Protein AF-0000000087156347 (afdb_homodimer)

Foldseek 3Di:
DVVLCVLLCVLCVVLPWAFFDDDPNDTDIFDDPDRDDPLCGLVSVVSSLVVNQVCVVVCQVCVCVVVVNNHPDPPDAAAWFEEDDDWDFQFDDDPVDTDTHTDDPRSVRRVVNSVCCVQQVARYKYWPVSCVSCPQQFDKAWQFFADDVPDPGTTIMIGGDGGHPPDDPLRVLLRVLQNQLLVCVQVVVLVSNLVSLVSSCVSPVPRRSSVNSNVVSVVCVVPPDDPPDRRYDYPPPD/DVVLCVLLCVLCVVLPWAFQDDDPNDTDIFDDPDRDDPLCGLVSVVSSLVVNQVCVVVCQVCVCVVVVNNHPPPPDAAAWFEEDDDWDFQFDDDPVDTDTHTDDPRSVRRVVNSVCCVQQVARYKYWPVSCVSCPQQFDKAWQFFADDVVDPGTTIMIGGDGGHPPDDPLRVLLRVLQNQLLVCVQVVVLVSNLVSLVSSCVSPVVRRSSVNSNVVSVVCVVPPDDPPDRRYDYPPPD

InterPro domains:
  IPR001054 Adenylyl cyclase class-3/4/guanylyl cyclase [PF00211] (21-150)
  IPR001054 Adenylyl cyclase class-3/4/guanylyl cyclase [PS50125] (1-114)
  IPR001054 Adenylyl cyclase class-3/4/guanylyl cyclase [SM00044] (1-150)
  IPR001054 Adenylyl cyclase class-3/4/guanylyl cyclase [cd07302] (1-160)
  IPR011990 Tetratricopeptide-like helical domain superfamily [SSF48452] (171-217)
  IPR019734 Tetratricopeptide repeat [PS50005] (174-207)
  IPR029787 Nucleotide cyclase [G3DSA:3.30.70.1230] (1-172)
  IPR029787 Nucleotide cyclase [SSF55073] (1-161)
  IPR050697 Adenylyl/Guanylyl Cyclase Class-3/4 [PTHR43081] (2-199)

Structure (mmCIF, N/CA/C/O backbone):
data_AF-0000000087156347-model_v1
#
loop_
_entity.id
_entity.type
_entity.pdbx_description
1 polymer 'Adenylate cyclase 1'
#
loop_
_atom_site.group_PDB
_atom_site.id
_atom_site.type_symbol
_atom_site.label_atom_id
_atom_site.label_alt_id
_atom_site.label_comp_id
_atom_site.label_asym_id
_atom_site.label_entity_id
_atom_site.label_seq_id
_atom_site.pdbx_PDB_ins_code
_atom_site.Cartn_x
_atom_site.Cartn_y
_atom_site.Cartn_z
_atom_site.occupancy
_atom_site.B_iso_or_equiv
_atom_site.auth_seq_id
_atom_site.auth_comp_id
_atom_site.auth_asym_id
_atom_site.auth_atom_id
_atom_site.pdbx_PDB_model_num
ATOM 1 N N . MET A 1 1 ? 17.516 -0.322 10.375 1 77.44 1 MET A N 1
ATOM 2 C CA . MET A 1 1 ? 16.062 -0.358 10.469 1 77.44 1 MET A CA 1
ATOM 3 C C . MET A 1 1 ? 15.602 -0.102 11.898 1 77.44 1 MET A C 1
ATOM 5 O O . MET A 1 1 ? 14.727 0.734 12.141 1 77.44 1 MET A O 1
ATOM 9 N N . ASN A 1 2 ? 16.266 -0.66 12.852 1 78.44 2 ASN A N 1
ATOM 10 C CA . ASN A 1 2 ? 15.852 -0.476 14.242 1 78.44 2 ASN A CA 1
ATOM 11 C C . ASN A 1 2 ? 16.078 0.957 14.711 1 78.44 2 ASN A C 1
ATOM 13 O O . ASN A 1 2 ? 15.266 1.513 15.453 1 78.44 2 ASN A O 1
ATOM 17 N N . CYS A 1 3 ? 17.172 1.484 14.18 1 80.69 3 CYS A N 1
ATOM 18 C CA . CYS A 1 3 ? 17.469 2.859 14.562 1 80.69 3 CYS A CA 1
ATOM 19 C C . CYS A 1 3 ? 16.422 3.82 14 1 80.69 3 CYS A C 1
ATOM 21 O O . CYS A 1 3 ? 15.953 4.711 14.711 1 80.69 3 CYS A O 1
ATOM 23 N N . TYR A 1 4 ? 16.125 3.592 12.812 1 85.19 4 TYR A N 1
ATOM 24 C CA . TYR A 1 4 ? 15.086 4.402 12.18 1 85.19 4 TYR A CA 1
ATOM 25 C C . TYR A 1 4 ? 13.75 4.25 12.906 1 85.19 4 TYR A C 1
ATOM 27 O O . TYR A 1 4 ? 13.109 5.242 13.25 1 85.19 4 TYR A O 1
ATOM 35 N N . LEU A 1 5 ? 13.375 3.031 13.164 1 88.12 5 LEU A N 1
ATOM 36 C CA . LEU A 1 5 ? 12.086 2.783 13.789 1 88.12 5 LEU A CA 1
ATOM 37 C C . LEU A 1 5 ? 12.039 3.379 15.195 1 88.12 5 LEU A C 1
ATOM 39 O O . LEU A 1 5 ? 11 3.891 15.625 1 88.12 5 LEU A O 1
ATOM 43 N N . THR A 1 6 ? 13.156 3.334 15.836 1 89 6 THR A N 1
ATOM 44 C CA . THR A 1 6 ? 13.219 3.916 17.172 1 89 6 THR A CA 1
ATOM 45 C C . THR A 1 6 ? 13.055 5.43 17.109 1 89 6 THR A C 1
ATOM 47 O O . THR A 1 6 ? 12.211 5.996 17.812 1 89 6 THR A O 1
ATOM 50 N N . MET A 1 7 ? 13.766 6.016 16.25 1 89.62 7 MET A N 1
ATOM 51 C CA . MET A 1 7 ? 13.758 7.469 16.125 1 89.62 7 MET A CA 1
ATOM 52 C C . MET A 1 7 ? 12.375 7.969 15.719 1 89.62 7 MET A C 1
ATOM 54 O O . MET A 1 7 ? 11.898 8.984 16.234 1 89.62 7 MET A O 1
ATOM 58 N N . MET A 1 8 ? 11.75 7.195 14.883 1 92.62 8 MET A N 1
ATOM 59 C CA . MET A 1 8 ? 10.477 7.648 14.344 1 92.62 8 MET A CA 1
ATOM 60 C C . MET A 1 8 ? 9.32 7.227 15.242 1 92.62 8 MET A C 1
ATOM 62 O O . MET A 1 8 ? 8.203 7.738 15.109 1 92.62 8 MET A O 1
ATOM 66 N N . SER A 1 9 ? 9.578 6.332 16.203 1 94.94 9 SER A N 1
ATOM 67 C CA . SER A 1 9 ? 8.547 5.91 17.141 1 94.94 9 SER A CA 1
ATOM 68 C C . SER A 1 9 ? 8.516 6.812 18.375 1 94.94 9 SER A C 1
ATOM 70 O O . SER A 1 9 ? 7.48 6.926 19.031 1 94.94 9 SER A O 1
ATOM 72 N N . GLU A 1 10 ? 9.555 7.453 18.656 1 95.06 10 GLU A N 1
ATOM 73 C CA . GLU A 1 10 ? 9.68 8.258 19.859 1 95.06 10 GLU A CA 1
ATOM 74 C C . GLU A 1 10 ? 8.641 9.375 19.891 1 95.06 10 GLU A C 1
ATOM 76 O O . GLU A 1 10 ? 7.957 9.578 20.891 1 95.06 10 GLU A O 1
ATOM 81 N N . PRO A 1 11 ? 8.5 10.07 18.75 1 96.88 11 PRO A N 1
ATOM 82 C CA . PRO A 1 11 ? 7.477 11.117 18.766 1 96.88 11 PRO A CA 1
ATOM 83 C C . PRO A 1 11 ? 6.074 10.578 19.031 1 96.88 11 PRO A C 1
ATOM 85 O O . PRO A 1 11 ? 5.25 11.266 19.641 1 96.88 11 PRO A O 1
ATOM 88 N N . VAL A 1 12 ? 5.75 9.367 18.594 1 96.81 12 VAL A N 1
ATOM 89 C CA . VAL A 1 12 ? 4.445 8.766 18.844 1 96.81 12 VAL A CA 1
ATOM 90 C C . VAL A 1 12 ? 4.234 8.609 20.344 1 96.81 12 VAL A C 1
ATOM 92 O O . VAL A 1 12 ? 3.205 9.023 20.875 1 96.81 12 VAL A O 1
ATOM 95 N N . ARG A 1 13 ? 5.203 8.133 21.016 1 94.75 13 ARG A N 1
ATOM 96 C CA . ARG A 1 13 ? 5.129 7.922 22.453 1 94.75 13 ARG A CA 1
ATOM 97 C C . ARG A 1 13 ? 5.082 9.25 23.203 1 94.75 13 ARG A C 1
ATOM 99 O O . ARG A 1 13 ? 4.289 9.422 24.125 1 94.75 13 ARG A O 1
ATOM 106 N N . GLU A 1 14 ? 5.895 10.117 22.797 1 95.69 14 GLU A N 1
ATOM 107 C CA . GLU A 1 14 ? 5.988 11.422 23.453 1 95.69 14 GLU A CA 1
ATOM 108 C C . GLU A 1 14 ? 4.66 12.164 23.391 1 95.69 14 GLU A C 1
ATOM 110 O O . GLU A 1 14 ? 4.352 12.977 24.266 1 95.69 14 GLU A O 1
ATOM 115 N N . HIS A 1 15 ? 3.895 11.867 22.391 1 96.31 15 HIS A N 1
ATOM 116 C CA . HIS A 1 15 ? 2.6 12.523 22.25 1 96.31 15 HIS A CA 1
ATOM 117 C C . HIS A 1 15 ? 1.457 11.57 22.578 1 96.31 15 HIS A C 1
ATOM 119 O O . HIS A 1 15 ? 0.362 11.695 22.016 1 96.31 15 HIS A O 1
ATOM 125 N N . ARG A 1 16 ? 1.843 10.539 23.281 1 95.06 16 ARG A N 1
ATOM 126 C CA . ARG A 1 16 ? 0.887 9.664 23.953 1 95.06 16 ARG A CA 1
ATOM 127 C C . ARG A 1 16 ? 0.158 8.781 22.938 1 95.06 16 ARG A C 1
ATOM 129 O O . ARG A 1 16 ? -1.021 8.461 23.125 1 95.06 16 ARG A O 1
ATOM 136 N N . GLY A 1 17 ? 0.765 8.516 21.844 1 95.56 17 GLY A N 1
ATOM 137 C CA . GLY A 1 17 ? 0.217 7.574 20.875 1 95.56 17 GLY A CA 1
ATOM 138 C C . GLY A 1 17 ? 0.599 6.137 21.172 1 95.56 17 GLY A C 1
ATOM 139 O O . GLY A 1 17 ? 1.458 5.875 22.016 1 95.56 17 GLY A O 1
ATOM 140 N N . VAL A 1 18 ? -0.09 5.215 20.547 1 93.88 18 VAL A N 1
ATOM 141 C CA . VAL A 1 18 ? 0.198 3.791 20.672 1 93.88 18 VAL A CA 1
ATOM 142 C C . VAL A 1 18 ? 0.727 3.266 19.328 1 93.88 18 VAL A C 1
ATOM 144 O O . VAL A 1 18 ? 0.091 3.445 18.297 1 93.88 18 VAL A O 1
ATOM 147 N N . ILE A 1 19 ? 1.893 2.682 19.391 1 94.69 19 ILE A N 1
ATOM 148 C CA . ILE A 1 19 ? 2.408 2.006 18.203 1 94.69 19 ILE A CA 1
ATOM 149 C C . ILE A 1 19 ? 1.692 0.668 18.016 1 94.69 19 ILE A C 1
ATOM 151 O O . ILE A 1 19 ? 1.783 -0.214 18.875 1 94.69 19 ILE A O 1
ATOM 155 N N . ASP A 1 20 ? 0.961 0.483 17 1 93.75 20 ASP A N 1
ATOM 156 C CA . ASP A 1 20 ? 0.221 -0.747 16.734 1 93.75 20 ASP A CA 1
ATOM 157 C C . ASP A 1 20 ? 1.134 -1.824 16.156 1 93.75 20 ASP A C 1
ATOM 159 O O . ASP A 1 20 ? 1.234 -2.922 16.719 1 93.75 20 ASP A O 1
ATOM 163 N N . LYS A 1 21 ? 1.775 -1.436 15.055 1 93.12 21 LYS A N 1
ATOM 164 C CA . LYS A 1 21 ? 2.66 -2.396 14.398 1 93.12 21 LYS A CA 1
ATOM 165 C C . LYS A 1 21 ? 3.582 -1.703 13.398 1 93.12 21 LYS A C 1
ATOM 167 O O . LYS A 1 21 ? 3.336 -0.56 13.008 1 93.12 21 LYS A O 1
ATOM 172 N N . TYR A 1 22 ? 4.637 -2.461 13.062 1 90.62 22 TYR A N 1
ATOM 173 C CA . TYR A 1 22 ? 5.547 -2.055 12 1 90.62 22 TYR A CA 1
ATOM 174 C C . TYR A 1 22 ? 5.316 -2.883 10.734 1 90.62 22 TYR A C 1
ATOM 176 O O . TYR A 1 22 ? 5.168 -4.105 10.805 1 90.62 22 TYR A O 1
ATOM 184 N N . ILE A 1 23 ? 5.25 -2.25 9.672 1 88.69 23 ILE A N 1
ATOM 185 C CA . ILE A 1 23 ? 5.066 -2.879 8.367 1 88.69 23 ILE A CA 1
ATOM 186 C C . ILE A 1 23 ? 6.215 -2.486 7.438 1 88.69 23 ILE A C 1
ATOM 188 O O . ILE A 1 23 ? 6.145 -1.467 6.746 1 88.69 23 ILE A O 1
ATOM 192 N N . GLY A 1 24 ? 7.188 -3.32 7.387 1 81.88 24 GLY A N 1
ATOM 193 C CA . GLY A 1 24 ? 8.406 -2.865 6.734 1 81.88 24 GLY A CA 1
ATOM 194 C C . GLY A 1 24 ? 8.992 -1.62 7.367 1 81.88 24 GLY A C 1
ATOM 195 O O . GLY A 1 24 ? 9.328 -1.619 8.555 1 81.88 24 GLY A O 1
ATOM 196 N N . ASP A 1 25 ? 8.938 -0.567 6.555 1 82.62 25 ASP A N 1
ATOM 197 C CA . ASP A 1 25 ? 9.477 0.69 7.062 1 82.62 25 ASP A CA 1
ATOM 198 C C . ASP A 1 25 ? 8.359 1.617 7.539 1 82.62 25 ASP A C 1
ATOM 200 O O . ASP A 1 25 ? 8.625 2.748 7.953 1 82.62 25 ASP A O 1
ATOM 204 N N . ALA A 1 26 ? 7.195 1.088 7.539 1 90.88 26 ALA A N 1
ATOM 205 C CA . ALA A 1 26 ? 6.062 1.908 7.961 1 90.88 26 ALA A CA 1
ATOM 206 C C . ALA A 1 26 ? 5.727 1.672 9.43 1 90.88 26 ALA A C 1
ATOM 208 O O . ALA A 1 26 ? 5.93 0.573 9.953 1 90.88 26 ALA A O 1
ATOM 209 N N . ILE A 1 27 ? 5.234 2.717 10.047 1 93.69 27 ILE A N 1
ATOM 210 C CA . ILE A 1 27 ? 4.758 2.668 11.422 1 93.69 27 ILE A CA 1
ATOM 211 C C . ILE A 1 27 ? 3.26 2.955 11.461 1 93.69 27 ILE A C 1
ATOM 213 O O . ILE A 1 27 ? 2.801 3.965 10.922 1 93.69 27 ILE A O 1
ATOM 217 N N . MET A 1 28 ? 2.547 2.041 12.047 1 96.06 28 MET A N 1
ATOM 218 C CA . MET A 1 28 ? 1.127 2.279 12.289 1 96.06 28 MET A CA 1
ATOM 219 C C . MET A 1 28 ? 0.87 2.59 13.758 1 96.06 28 MET A C 1
ATOM 221 O O . MET A 1 28 ? 1.26 1.818 14.633 1 96.06 28 MET A O 1
ATOM 225 N N . ALA A 1 29 ? 0.249 3.734 13.984 1 96.56 29 ALA A N 1
ATOM 226 C CA . ALA A 1 29 ? -0.042 4.168 15.352 1 96.56 29 ALA A CA 1
ATOM 227 C C . ALA A 1 29 ? -1.451 4.742 15.453 1 96.56 29 ALA A C 1
ATOM 229 O O . ALA A 1 29 ? -2.07 5.07 14.445 1 96.56 29 ALA A O 1
ATOM 230 N N . TYR A 1 30 ? -1.929 4.777 16.688 1 95.81 30 TYR A N 1
ATOM 231 C CA . TYR A 1 30 ? -3.258 5.348 16.875 1 95.81 30 TYR A CA 1
ATOM 232 C C . TYR A 1 30 ? -3.348 6.066 18.219 1 95.81 30 TYR A C 1
ATOM 234 O O . TYR A 1 30 ? -2.518 5.852 19.109 1 95.81 30 TYR A O 1
ATOM 242 N N . TRP A 1 31 ? -4.195 6.949 18.234 1 96.38 31 TRP A N 1
ATOM 243 C CA . TRP A 1 31 ? -4.594 7.691 19.422 1 96.38 31 TRP A CA 1
ATOM 244 C C . TRP A 1 31 ? -6.059 7.426 19.766 1 96.38 31 TRP A C 1
ATOM 246 O O . TRP A 1 31 ? -6.949 7.676 18.953 1 96.38 31 TRP A O 1
ATOM 256 N N . GLY A 1 32 ? -6.297 6.852 20.891 1 89.31 32 GLY A N 1
ATOM 257 C CA . GLY A 1 32 ? -7.676 6.547 21.25 1 89.31 32 GLY A CA 1
ATOM 258 C C . GLY A 1 32 ? -7.859 6.262 22.719 1 89.31 32 GLY A C 1
ATOM 259 O O . GLY A 1 32 ? -6.918 6.387 23.516 1 89.31 32 GLY A O 1
ATOM 260 N N . ALA A 1 33 ? -9.195 5.918 23.062 1 74.88 33 ALA A N 1
ATOM 261 C CA . ALA A 1 33 ? -9.57 5.57 24.438 1 74.88 33 ALA A CA 1
ATOM 262 C C . ALA A 1 33 ? -8.805 4.34 24.922 1 74.88 33 ALA A C 1
ATOM 264 O O . ALA A 1 33 ? -8.453 3.469 24.125 1 74.88 33 ALA A O 1
ATOM 265 N N . PRO A 1 34 ? -8.625 4.379 26.156 1 73.81 34 PRO A N 1
ATOM 266 C CA . PRO A 1 34 ? -9.023 5.289 27.234 1 73.81 34 PRO A CA 1
ATOM 267 C C . PRO A 1 34 ? -7.949 6.324 27.562 1 73.81 34 PRO A C 1
ATOM 269 O O . PRO A 1 34 ? -8.125 7.137 28.469 1 73.81 34 PRO A O 1
ATOM 272 N N . PHE A 1 35 ? -7 6.402 26.781 1 76 35 PHE A N 1
ATOM 273 C CA . PHE A 1 35 ? -5.812 7.141 27.188 1 76 35 PHE A CA 1
ATOM 274 C C . PHE A 1 35 ? -5.941 8.617 26.844 1 76 35 PHE A C 1
ATOM 276 O O . PHE A 1 35 ? -5.34 9.477 27.484 1 76 35 PHE A O 1
ATOM 283 N N . ILE A 1 36 ? -6.672 8.883 25.828 1 85.38 36 ILE A N 1
ATOM 284 C CA . ILE A 1 36 ? -6.695 10.25 25.328 1 85.38 36 ILE A CA 1
ATOM 285 C C . ILE A 1 36 ? -8.141 10.68 25.062 1 85.38 36 ILE A C 1
ATOM 287 O O . ILE A 1 36 ? -8.906 9.93 24.453 1 85.38 36 ILE A O 1
ATOM 291 N N . ASP A 1 37 ? -8.383 11.859 25.484 1 86.56 37 ASP A N 1
ATOM 292 C CA . ASP A 1 37 ? -9.695 12.422 25.188 1 86.56 37 ASP A CA 1
ATOM 293 C C . ASP A 1 37 ? -9.875 12.633 23.688 1 86.56 37 ASP A C 1
ATOM 295 O O . ASP A 1 37 ? -8.93 12.984 22.984 1 86.56 37 ASP A O 1
ATOM 299 N N . GLU A 1 38 ? -11.07 12.398 23.281 1 84.69 38 GLU A N 1
ATOM 300 C CA . GLU A 1 38 ? -11.406 12.469 21.859 1 84.69 38 GLU A CA 1
ATOM 301 C C . GLU A 1 38 ? -10.969 13.805 21.25 1 84.69 38 GLU A C 1
ATOM 303 O O . GLU A 1 38 ? -10.5 13.852 20.109 1 84.69 38 GLU A O 1
ATOM 308 N N . GLY A 1 39 ? -11.117 14.812 22 1 86.38 39 GLY A N 1
ATOM 309 C CA . GLY A 1 39 ? -10.82 16.141 21.5 1 86.38 39 GLY A CA 1
ATOM 310 C C . GLY A 1 39 ? -9.344 16.391 21.297 1 86.38 39 GLY A C 1
ATOM 311 O O . GLY A 1 39 ? -8.953 17.312 20.578 1 86.38 39 GLY A O 1
ATOM 312 N N . ASP A 1 40 ? -8.477 15.516 21.844 1 93.19 40 ASP A N 1
ATOM 313 C CA . ASP A 1 40 ? -7.035 15.758 21.781 1 93.19 40 ASP A CA 1
ATOM 314 C C . ASP A 1 40 ? -6.355 14.789 20.812 1 93.19 40 ASP A C 1
ATOM 316 O O . ASP A 1 40 ? -5.199 14.992 20.438 1 93.19 40 ASP A O 1
ATOM 320 N N . GLN A 1 41 ? -7.055 13.867 20.359 1 95.81 41 GLN A N 1
ATOM 321 C CA . GLN A 1 41 ? -6.453 12.789 19.578 1 95.81 41 GLN A CA 1
ATOM 322 C C . GLN A 1 41 ? -5.832 13.32 18.297 1 95.81 41 GLN A C 1
ATOM 324 O O . GLN A 1 41 ? -4.66 13.07 18.016 1 95.81 41 GLN A O 1
ATOM 329 N N . ALA A 1 42 ? -6.609 14.055 17.594 1 96.81 42 ALA A N 1
ATOM 330 C CA . ALA A 1 42 ? -6.148 14.578 16.312 1 96.81 42 ALA A CA 1
ATOM 331 C C . ALA A 1 42 ? -4.957 15.516 16.5 1 96.81 42 ALA A C 1
ATOM 333 O O . ALA A 1 42 ? -3.984 15.445 15.742 1 96.81 42 ALA A O 1
ATOM 334 N N . ARG A 1 43 ? -5.066 16.328 17.484 1 96.38 43 ARG A N 1
ATOM 335 C CA . ARG A 1 43 ? -4.008 17.297 17.766 1 96.38 43 ARG A CA 1
ATOM 336 C C . ARG A 1 43 ? -2.699 16.594 18.094 1 96.38 43 ARG A C 1
ATOM 338 O O . ARG A 1 43 ? -1.653 16.906 17.516 1 96.38 43 ARG A O 1
ATOM 345 N N . LEU A 1 44 ? -2.74 15.664 18.984 1 96.88 44 LEU A N 1
ATOM 346 C CA . LEU A 1 44 ? -1.549 14.938 19.422 1 96.88 44 LEU A CA 1
ATOM 347 C C . LEU A 1 44 ? -0.938 14.148 18.266 1 96.88 44 LEU A C 1
ATOM 349 O O . LEU A 1 44 ? 0.285 14.094 18.125 1 96.88 44 LEU A O 1
ATOM 353 N N . ALA A 1 45 ? -1.768 13.555 17.438 1 98 45 ALA A N 1
ATOM 354 C CA . ALA A 1 45 ? -1.283 12.812 16.266 1 98 45 ALA A CA 1
ATOM 355 C C . ALA A 1 45 ? -0.536 13.734 15.312 1 98 45 ALA A C 1
ATOM 357 O O . ALA A 1 45 ? 0.541 13.383 14.82 1 98 45 ALA A O 1
ATOM 358 N N . CYS A 1 46 ? -1.082 14.859 15.078 1 98.06 46 CYS A N 1
ATOM 359 C CA . CYS A 1 46 ? -0.476 15.805 14.141 1 98.06 46 CYS A CA 1
ATOM 360 C C . CYS A 1 46 ? 0.816 16.375 14.703 1 98.06 46 CYS A C 1
ATOM 362 O O . CYS A 1 46 ? 1.77 16.625 13.969 1 98.06 46 CYS A O 1
ATOM 364 N N . LEU A 1 47 ? 0.839 16.594 15.984 1 96.81 47 LEU A N 1
ATOM 365 C CA . LEU A 1 47 ? 2.068 17.062 16.609 1 96.81 47 LEU A CA 1
ATOM 366 C C . LEU A 1 47 ? 3.166 16.016 16.516 1 96.81 47 LEU A C 1
ATOM 368 O O . LEU A 1 47 ? 4.328 16.344 16.266 1 96.81 47 LEU A O 1
ATOM 372 N N . ALA A 1 48 ? 2.793 14.781 16.719 1 97.44 48 ALA A N 1
ATOM 373 C CA . ALA A 1 48 ? 3.748 13.688 16.547 1 97.44 48 ALA A CA 1
ATOM 374 C C . ALA A 1 48 ? 4.312 13.672 15.133 1 97.44 48 ALA A C 1
ATOM 376 O O . ALA A 1 48 ? 5.523 13.516 14.938 1 97.44 48 ALA A O 1
ATOM 377 N N . ALA A 1 49 ? 3.439 13.797 14.164 1 97.62 49 ALA A N 1
ATOM 378 C CA . ALA A 1 49 ? 3.846 13.812 12.766 1 97.62 49 ALA A CA 1
ATOM 379 C C . ALA A 1 49 ? 4.816 14.953 12.484 1 97.62 49 ALA A C 1
ATOM 381 O O . ALA A 1 49 ? 5.828 14.766 11.805 1 97.62 49 ALA A O 1
ATOM 382 N N . ALA A 1 50 ? 4.504 16.094 13.023 1 95.19 50 ALA A N 1
ATOM 383 C CA . ALA A 1 50 ? 5.379 17.25 12.852 1 95.19 50 ALA A CA 1
ATOM 384 C C . ALA A 1 50 ? 6.762 16.984 13.438 1 95.19 50 ALA A C 1
ATOM 386 O O . ALA A 1 50 ? 7.777 17.312 12.82 1 95.19 50 ALA A O 1
ATOM 387 N N . AS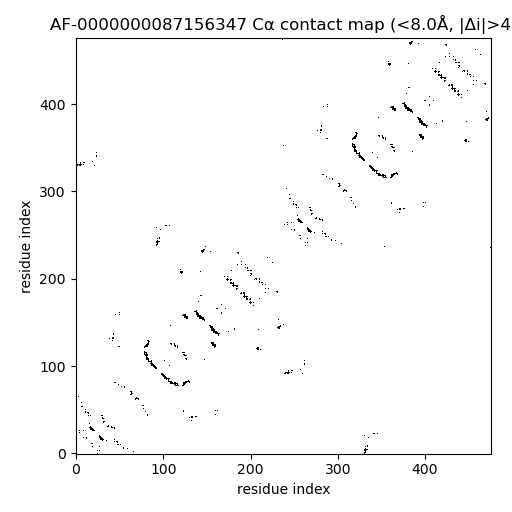P A 1 51 ? 6.762 16.391 14.586 1 95.69 51 ASP A N 1
ATOM 388 C CA . ASP A 1 51 ? 8.023 16.062 15.242 1 95.69 51 ASP A CA 1
ATOM 389 C C . ASP A 1 51 ? 8.82 15.047 14.43 1 95.69 51 ASP A C 1
ATOM 391 O O . ASP A 1 51 ? 10.047 15.125 14.359 1 95.69 51 ASP A O 1
ATOM 395 N N . MET A 1 5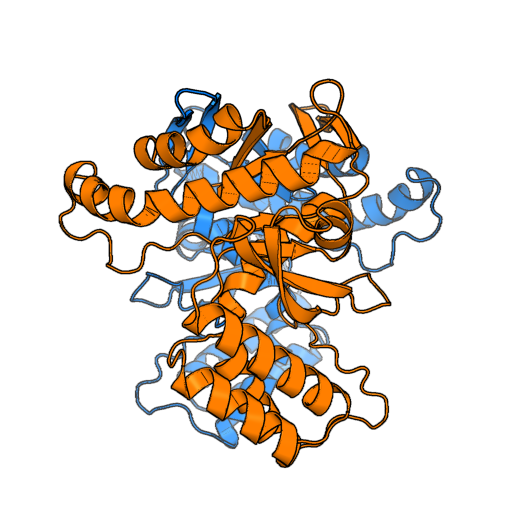2 ? 8.164 14.086 13.875 1 95.25 52 MET A N 1
ATOM 396 C CA . MET A 1 52 ? 8.812 13.086 13.039 1 95.25 52 MET A CA 1
ATOM 397 C C . MET A 1 52 ? 9.516 13.742 11.852 1 95.25 52 MET A C 1
ATOM 399 O O . MET A 1 52 ? 10.672 13.438 11.562 1 95.25 52 MET A O 1
ATOM 403 N N . VAL A 1 53 ? 8.805 14.602 11.227 1 93.19 53 VAL A N 1
ATOM 404 C CA . VAL A 1 53 ? 9.352 15.273 10.055 1 93.19 53 VAL A CA 1
ATOM 405 C C . VAL A 1 53 ? 10.578 16.094 10.453 1 93.19 53 VAL A C 1
ATOM 407 O O . VAL A 1 53 ? 11.562 16.141 9.719 1 93.19 53 VAL A O 1
ATOM 410 N N . GLN A 1 54 ? 10.523 16.688 11.594 1 91.12 54 GLN A N 1
ATOM 411 C CA . GLN A 1 54 ? 11.633 17.5 12.078 1 91.12 54 GLN A CA 1
ATOM 412 C C . GLN A 1 54 ? 12.867 16.656 12.352 1 91.12 54 GLN A C 1
ATOM 414 O O . GLN A 1 54 ? 13.992 17.172 12.352 1 91.12 54 GLN A O 1
ATOM 419 N N . ARG A 1 55 ? 12.703 15.422 12.508 1 90.94 55 ARG A N 1
ATOM 420 C CA . ARG A 1 55 ? 13.812 14.539 12.867 1 90.94 55 ARG A CA 1
ATOM 421 C C . ARG A 1 55 ? 14.477 13.961 11.617 1 90.94 55 ARG A C 1
ATOM 423 O O . ARG A 1 55 ? 15.547 13.359 11.695 1 90.94 55 ARG A O 1
ATOM 430 N N . VAL A 1 56 ? 13.914 14.133 10.492 1 88.94 56 VAL A N 1
ATOM 431 C CA . VAL A 1 56 ? 14.367 13.5 9.258 1 88.94 56 VAL A CA 1
ATOM 432 C C . VAL A 1 56 ? 15.781 13.969 8.922 1 88.94 56 VAL A C 1
ATOM 434 O O . VAL A 1 56 ? 16.641 13.164 8.578 1 88.94 56 VAL A O 1
ATOM 437 N N . PRO A 1 57 ? 16.094 15.273 9.07 1 84.75 57 PRO A N 1
ATOM 438 C CA . PRO A 1 57 ? 17.469 15.703 8.797 1 84.75 57 PRO A CA 1
ATOM 439 C C . PRO A 1 57 ? 18.484 15 9.688 1 84.75 57 PRO A C 1
ATOM 441 O O . PRO A 1 57 ? 19.578 14.641 9.219 1 84.75 57 PRO A O 1
ATOM 444 N N . THR A 1 58 ? 18.109 14.852 10.914 1 83.38 58 THR A N 1
ATOM 445 C CA . THR A 1 58 ? 19 14.156 11.844 1 83.38 58 THR A CA 1
ATOM 446 C C . THR A 1 58 ? 19.156 12.695 11.43 1 83.38 58 THR A C 1
ATOM 448 O O . THR A 1 58 ? 20.266 12.148 11.5 1 83.38 58 THR A O 1
ATOM 451 N N . LEU A 1 59 ? 18.094 12.078 11.023 1 81.44 59 LEU A N 1
ATOM 452 C CA . LEU A 1 59 ? 18.125 10.688 10.57 1 81.44 59 LEU A CA 1
ATOM 453 C C . LEU A 1 59 ? 19.031 10.539 9.359 1 81.44 59 LEU A C 1
ATOM 455 O O . LEU A 1 59 ? 19.797 9.57 9.266 1 81.44 59 LEU A O 1
ATOM 459 N N . ARG A 1 60 ? 18.969 11.469 8.461 1 77.62 60 ARG A N 1
ATOM 460 C CA . ARG A 1 60 ? 19.781 11.43 7.25 1 77.62 60 ARG A CA 1
ATOM 461 C C . ARG A 1 60 ? 21.266 11.539 7.578 1 77.62 60 ARG A C 1
ATOM 463 O O . ARG A 1 60 ? 22.109 10.953 6.887 1 77.62 60 ARG A O 1
ATOM 470 N N . GLN A 1 61 ? 21.531 12.203 8.57 1 76.38 61 GLN A N 1
ATOM 471 C CA . GLN A 1 61 ? 22.922 12.398 8.984 1 76.38 61 GLN A CA 1
ATOM 472 C C . GLN A 1 61 ? 23.453 11.164 9.703 1 76.38 61 GLN A C 1
ATOM 474 O O . GLN A 1 61 ? 24.625 10.805 9.547 1 76.38 61 GLN A O 1
ATOM 479 N N . GLU A 1 62 ? 22.594 10.523 10.344 1 71.94 62 GLU A N 1
ATOM 480 C CA . GLU A 1 62 ? 23.031 9.43 11.203 1 71.94 62 GLU A CA 1
ATOM 481 C C . GLU A 1 62 ? 23 8.102 10.453 1 71.94 62 GLU A C 1
ATOM 483 O O . GLU A 1 62 ? 23.734 7.168 10.805 1 71.94 62 GLU A O 1
ATOM 488 N N . LEU A 1 63 ? 22.109 7.855 9.555 1 65.75 63 LEU A N 1
ATOM 489 C CA . LEU A 1 63 ? 21.828 6.566 8.938 1 65.75 63 LEU A CA 1
ATOM 490 C C . LEU A 1 63 ? 23.062 6.023 8.227 1 65.75 63 LEU A C 1
ATOM 492 O O . LEU A 1 63 ? 23.375 4.832 8.344 1 65.75 63 LEU A O 1
ATOM 496 N N . PRO A 1 64 ? 23.75 6.887 7.434 1 59.16 64 PRO A N 1
ATOM 497 C CA . PRO A 1 64 ? 24.969 6.316 6.855 1 59.16 64 PRO A CA 1
ATOM 498 C C . PRO A 1 64 ? 25.906 5.723 7.906 1 59.16 64 PRO A C 1
ATOM 500 O O . PRO A 1 64 ? 26.516 4.684 7.672 1 59.16 64 PRO A O 1
ATOM 503 N N . GLU A 1 65 ? 26 6.375 8.953 1 54.78 65 GLU A N 1
ATOM 504 C CA . GLU A 1 65 ? 26.922 5.945 10 1 54.78 65 GLU A CA 1
ATOM 505 C C . GLU A 1 65 ? 26.469 4.625 10.617 1 54.78 65 GLU A C 1
ATOM 507 O O . GLU A 1 65 ? 27.297 3.773 10.945 1 54.78 65 GLU A O 1
ATOM 512 N N . LEU A 1 66 ? 25.234 4.531 10.742 1 51.91 66 LEU A N 1
ATOM 513 C CA . LEU A 1 66 ? 24.688 3.367 11.422 1 51.91 66 LEU A CA 1
ATOM 514 C C . LEU A 1 66 ? 24.656 2.158 10.492 1 51.91 66 LEU A C 1
ATOM 516 O O . LEU A 1 66 ? 24.812 1.021 10.945 1 51.91 66 LEU A O 1
ATOM 520 N N . LEU A 1 67 ? 24.25 2.412 9.328 1 52.41 67 LEU A N 1
ATOM 521 C CA . LEU A 1 67 ? 24.141 1.299 8.391 1 52.41 67 LEU A CA 1
ATOM 522 C C . LEU A 1 67 ? 25.469 1.002 7.727 1 52.41 67 LEU A C 1
ATOM 524 O O . LEU A 1 67 ? 25.609 0.011 7.004 1 52.41 67 LEU A O 1
ATOM 528 N N . GLY A 1 68 ? 26.594 1.667 8.211 1 45.62 68 GLY A N 1
ATOM 529 C CA . GLY A 1 68 ? 27.891 1.52 7.582 1 45.62 68 GLY A CA 1
ATOM 530 C C . GLY A 1 68 ? 27.875 1.87 6.105 1 45.62 68 GLY A C 1
ATOM 531 O O . GLY A 1 68 ? 28.75 1.438 5.355 1 45.62 68 GLY A O 1
ATOM 532 N N . VAL A 1 69 ? 26.766 1.997 5.598 1 46.03 69 VAL A N 1
ATOM 533 C CA . VAL A 1 69 ? 26.688 2.4 4.195 1 46.03 69 VAL A CA 1
ATOM 534 C C . VAL A 1 69 ? 26.719 3.924 4.098 1 46.03 69 VAL A C 1
ATOM 536 O O . VAL A 1 69 ? 26.203 4.617 4.98 1 46.03 69 VAL A O 1
ATOM 539 N N . ARG A 1 70 ? 27.719 4.48 3.422 1 42.62 70 ARG A N 1
ATOM 540 C CA . ARG A 1 70 ? 28 5.906 3.264 1 42.62 70 ARG A CA 1
ATOM 541 C C . ARG A 1 70 ? 26.719 6.684 2.988 1 42.62 70 ARG A C 1
ATOM 543 O O . ARG A 1 70 ? 26.594 7.84 3.393 1 42.62 70 ARG A O 1
ATOM 550 N N . VAL A 1 71 ? 26.094 6.605 1.847 1 38.91 71 VAL A N 1
ATOM 551 C CA . VAL A 1 71 ? 25.141 7.582 1.327 1 38.91 71 VAL A CA 1
ATOM 552 C C . VAL A 1 71 ? 23.719 7.047 1.477 1 38.91 71 VAL A C 1
ATOM 554 O O . VAL A 1 71 ? 23.391 5.984 0.939 1 38.91 71 VAL A O 1
ATOM 557 N N . ILE A 1 72 ? 23.125 7.105 2.607 1 47.09 72 ILE A N 1
ATOM 558 C CA . ILE A 1 72 ? 21.672 6.996 2.51 1 47.09 72 ILE A CA 1
ATOM 559 C C . ILE A 1 72 ? 21.188 7.754 1.28 1 47.09 72 ILE A C 1
ATOM 561 O O . ILE A 1 72 ? 21.547 8.914 1.076 1 47.09 72 ILE A O 1
ATOM 565 N N . PRO A 1 73 ? 20.719 7.137 0.36 1 47.16 73 PRO A N 1
ATOM 566 C CA . PRO A 1 73 ? 20.297 7.957 -0.778 1 47.16 73 PRO A CA 1
ATOM 567 C C . PRO A 1 73 ? 19.562 9.219 -0.351 1 47.16 73 PRO A C 1
ATOM 569 O O . PRO A 1 73 ? 18.859 9.219 0.66 1 47.16 73 PRO A O 1
ATOM 572 N N . ALA A 1 74 ? 20.141 10.398 -0.516 1 46.16 74 ALA A N 1
ATOM 573 C CA . ALA A 1 74 ? 19.578 11.742 -0.397 1 46.16 74 ALA A CA 1
ATOM 574 C C . ALA A 1 74 ? 18.062 11.695 -0.345 1 46.16 74 ALA A C 1
ATOM 576 O O . ALA A 1 74 ? 17.422 12.609 0.177 1 46.16 74 ALA A O 1
ATOM 577 N N . GLU A 1 75 ? 17.438 10.5 -0.676 1 56.31 75 GLU A N 1
ATOM 578 C CA . GLU A 1 75 ? 16.016 10.445 -0.996 1 56.31 75 GLU A CA 1
ATOM 579 C C . GLU A 1 75 ? 15.211 9.836 0.151 1 56.31 75 GLU A C 1
ATOM 581 O O . GLU A 1 75 ? 14.008 9.602 0.019 1 56.31 75 GLU A O 1
ATOM 586 N N . CYS A 1 76 ? 15.844 9.789 1.312 1 61.97 76 CYS A N 1
ATOM 587 C CA . CYS A 1 76 ? 15.062 9.266 2.432 1 61.97 76 CYS A CA 1
ATOM 588 C C . CYS A 1 76 ? 14.039 10.297 2.906 1 61.97 76 CYS A C 1
ATOM 590 O O . CYS A 1 76 ? 14.414 11.344 3.443 1 61.97 76 CYS A O 1
ATOM 592 N N . ASP A 1 77 ? 12.883 10.242 2.535 1 81.81 77 ASP A N 1
ATOM 593 C CA . ASP A 1 77 ? 11.797 11.109 2.961 1 81.81 77 ASP A CA 1
ATOM 594 C C . ASP A 1 77 ? 10.672 10.305 3.607 1 81.81 77 ASP A C 1
ATOM 596 O O . ASP A 1 77 ? 10.633 9.078 3.494 1 81.81 77 ASP A O 1
ATOM 600 N N . ILE A 1 78 ? 10.016 10.961 4.594 1 91.38 78 ILE A N 1
ATOM 601 C CA . ILE A 1 78 ? 8.898 10.281 5.25 1 91.38 78 ILE A CA 1
ATOM 602 C C . ILE A 1 78 ? 7.582 10.891 4.781 1 91.38 78 ILE A C 1
ATOM 604 O O . ILE A 1 78 ? 7.52 12.078 4.453 1 91.38 78 ILE A O 1
ATOM 608 N N . ARG A 1 79 ? 6.641 10.141 4.641 1 95.94 79 ARG A N 1
ATOM 609 C CA . ARG A 1 79 ? 5.27 10.516 4.32 1 95.94 79 ARG A CA 1
ATOM 610 C C . ARG A 1 79 ? 4.301 10.016 5.383 1 95.94 79 ARG A C 1
ATOM 612 O O . ARG A 1 79 ? 4.402 8.867 5.832 1 95.94 79 ARG A O 1
ATOM 619 N N . ILE A 1 80 ? 3.436 10.875 5.809 1 97.94 80 ILE A N 1
ATOM 620 C CA . ILE A 1 80 ? 2.561 10.539 6.926 1 97.94 80 ILE A CA 1
ATOM 621 C C . ILE A 1 80 ? 1.108 10.82 6.551 1 97.94 80 ILE A C 1
ATOM 623 O O . ILE A 1 80 ? 0.795 11.891 6.027 1 97.94 80 ILE A O 1
ATOM 627 N N . GLY A 1 81 ? 0.237 9.883 6.762 1 97.81 81 GLY A N 1
ATOM 628 C CA . GLY A 1 81 ? -1.203 10.039 6.641 1 97.81 81 GLY A CA 1
ATOM 629 C C . GLY A 1 81 ? -1.933 9.914 7.965 1 97.81 81 GLY A C 1
ATOM 630 O O . GLY A 1 81 ? -1.665 9 8.742 1 97.81 81 GLY A O 1
ATOM 631 N N . ILE A 1 82 ? -2.83 10.867 8.25 1 98.38 82 ILE A N 1
ATOM 632 C CA . ILE A 1 82 ? -3.582 10.852 9.5 1 98.38 82 ILE A CA 1
ATOM 633 C C . ILE A 1 82 ? -5.078 10.969 9.203 1 98.38 82 ILE A C 1
ATOM 635 O O . ILE A 1 82 ? -5.504 11.852 8.461 1 98.38 82 ILE A O 1
ATOM 639 N N . ALA A 1 83 ? -5.828 10.086 9.797 1 96.56 83 ALA A N 1
ATOM 640 C CA . ALA A 1 83 ? -7.281 10.109 9.633 1 96.56 83 ALA A CA 1
ATOM 641 C C . ALA A 1 83 ? -7.98 9.945 10.984 1 96.56 83 ALA A C 1
ATOM 643 O O . ALA A 1 83 ? -7.469 9.266 11.875 1 96.56 83 ALA A O 1
ATOM 644 N N . THR A 1 84 ? -9.102 10.602 11.086 1 96.56 84 THR A N 1
ATOM 645 C CA . THR A 1 84 ? -9.93 10.523 12.281 1 96.56 84 THR A CA 1
ATOM 646 C C . THR A 1 84 ? -11.289 9.906 11.969 1 96.56 84 THR A C 1
ATOM 648 O O . THR A 1 84 ? -11.906 10.242 10.953 1 96.56 84 THR A O 1
ATOM 651 N N . GLY A 1 85 ? -11.695 9.008 12.734 1 94.44 85 GLY A N 1
ATOM 652 C CA . GLY A 1 85 ? -12.984 8.352 12.594 1 94.44 85 GLY A CA 1
ATOM 653 C C . GLY A 1 85 ? -13.133 7.125 13.469 1 94.44 85 GLY A C 1
ATOM 654 O O . GLY A 1 85 ? -12.32 6.891 14.359 1 94.44 85 GLY A O 1
ATOM 655 N N . GLU A 1 86 ? -14.227 6.395 13.305 1 92.88 86 GLU A N 1
ATOM 656 C CA . GLU A 1 86 ? -14.477 5.172 14.062 1 92.88 86 GLU A CA 1
ATOM 657 C C . GLU A 1 86 ? -13.594 4.027 13.562 1 92.88 86 GLU A C 1
ATOM 659 O O . GLU A 1 86 ? -13.367 3.893 12.359 1 92.88 86 GLU A O 1
ATOM 664 N N . VAL A 1 87 ? -13.078 3.281 14.547 1 91.19 87 VAL A N 1
ATOM 665 C CA . VAL A 1 87 ? -12.297 2.098 14.219 1 91.19 87 VAL A CA 1
ATOM 666 C C . VAL A 1 87 ? -12.734 0.925 15.086 1 91.19 87 VAL A C 1
ATOM 668 O O . VAL A 1 87 ? -13.312 1.123 16.156 1 91.19 87 VAL A O 1
ATOM 671 N N . LEU A 1 88 ? -12.617 -0.259 14.609 1 89.06 88 LEU A N 1
ATOM 672 C CA . LEU A 1 88 ? -12.711 -1.46 15.43 1 89.06 88 LEU A CA 1
ATOM 673 C C . LEU A 1 88 ? -11.398 -1.725 16.172 1 89.06 88 LEU A C 1
ATOM 675 O O . LEU A 1 88 ? -10.352 -1.893 15.539 1 89.06 88 LEU A O 1
ATOM 679 N N . ALA A 1 89 ? -11.469 -1.671 17.5 1 89.38 89 ALA A N 1
ATOM 680 C CA . ALA A 1 89 ? -10.281 -1.875 18.328 1 89.38 89 ALA A CA 1
ATOM 681 C C . ALA A 1 89 ? -10.445 -3.086 19.25 1 89.38 89 ALA A C 1
ATOM 683 O O . ALA A 1 89 ? -11.477 -3.236 19.906 1 89.38 89 ALA A O 1
ATOM 684 N N . GLY A 1 90 ? -9.547 -3.99 19.266 1 88.81 90 GLY A N 1
ATOM 685 C CA . GLY A 1 90 ? -9.57 -5.18 20.094 1 88.81 90 GLY A CA 1
ATOM 686 C C . GLY A 1 90 ? -8.68 -6.293 19.578 1 88.81 90 GLY A C 1
ATOM 687 O O . GLY A 1 90 ? -7.738 -6.035 18.812 1 88.81 90 GLY A O 1
ATOM 688 N N . SER A 1 91 ? -8.891 -7.414 20.141 1 89.31 91 SER A N 1
ATOM 689 C CA . SER A 1 91 ? -8.172 -8.594 19.656 1 89.31 91 SER A CA 1
ATOM 690 C C . SER A 1 91 ? -8.734 -9.07 18.328 1 89.31 91 SER A C 1
ATOM 692 O O . SER A 1 91 ? -9.844 -9.602 18.266 1 89.31 91 SER A O 1
ATOM 694 N N . ILE A 1 92 ? -8.016 -8.766 17.312 1 87.06 92 ILE A N 1
ATOM 695 C CA . ILE A 1 92 ? -8.469 -9.062 15.953 1 87.06 92 ILE A CA 1
ATOM 696 C C . ILE A 1 92 ? -7.52 -10.062 15.297 1 87.06 92 ILE A C 1
ATOM 698 O O . ILE A 1 92 ? -6.301 -9.992 15.5 1 87.06 92 ILE A O 1
ATOM 702 N N . GLY A 1 93 ? -8.07 -10.945 14.445 1 86.75 93 GLY A N 1
ATOM 703 C CA . GLY A 1 93 ? -7.262 -11.914 13.734 1 86.75 93 GLY A CA 1
ATOM 704 C C . GLY A 1 93 ? -8.016 -13.195 13.406 1 86.75 93 GLY A C 1
ATOM 705 O O . GLY A 1 93 ? -9.195 -13.156 13.039 1 86.75 93 GLY A O 1
ATOM 706 N N . SER A 1 94 ? -7.277 -14.195 13.328 1 87 94 SER A N 1
ATOM 707 C CA . SER A 1 94 ? -7.816 -15.523 13.062 1 87 94 SER A CA 1
ATOM 708 C C . SER A 1 94 ? -7.656 -16.438 14.273 1 87 94 SER A C 1
ATOM 710 O O . SER A 1 94 ? -7.086 -16.031 15.289 1 87 94 SER A O 1
ATOM 712 N N . GLU A 1 95 ? -8.32 -17.594 14.188 1 84.69 95 GLU A N 1
ATOM 713 C CA . GLU A 1 95 ? -8.164 -18.594 15.242 1 84.69 95 GLU A CA 1
ATOM 714 C C . GLU A 1 95 ? -6.699 -18.969 15.438 1 84.69 95 GLU A C 1
ATOM 716 O O . GLU A 1 95 ? -6.312 -19.438 16.5 1 84.69 95 GLU A O 1
ATOM 721 N N . LEU A 1 96 ? -5.918 -18.609 14.523 1 82.38 96 LEU A N 1
ATOM 722 C CA . LEU A 1 96 ? -4.512 -19 14.539 1 82.38 96 LEU A CA 1
ATOM 723 C C . LEU A 1 96 ? -3.648 -17.891 15.148 1 82.38 96 LEU A C 1
ATOM 725 O O . LEU A 1 96 ? -2.586 -18.172 15.711 1 82.38 96 LEU A O 1
ATOM 729 N N . MET A 1 97 ? -4.055 -16.719 14.969 1 84.19 97 MET A N 1
ATOM 730 C CA . MET A 1 97 ? -3.273 -15.578 15.445 1 84.19 97 MET A CA 1
ATOM 731 C C . MET A 1 97 ? -4.172 -14.383 15.719 1 84.19 97 MET A C 1
ATOM 733 O O . MET A 1 97 ? -4.934 -13.961 14.852 1 84.19 97 MET A O 1
ATOM 737 N N . MET A 1 98 ? -4.117 -13.961 17 1 87.5 98 MET A N 1
ATOM 738 C CA . MET A 1 98 ? -4.852 -12.773 17.422 1 87.5 98 MET A CA 1
ATOM 739 C C . MET A 1 98 ? -3.896 -11.695 17.938 1 87.5 98 MET A C 1
ATOM 741 O O . MET A 1 98 ? -2.891 -12.008 18.578 1 87.5 98 MET A O 1
ATOM 745 N N . SER A 1 99 ? -4.168 -10.508 17.594 1 85.75 99 SER A N 1
ATOM 746 C CA . SER A 1 99 ? -3.426 -9.375 18.141 1 85.75 99 SER A CA 1
ATOM 747 C C . SER A 1 99 ? -4.352 -8.195 18.422 1 85.75 99 SER A C 1
ATOM 749 O O . SER A 1 99 ? -5.398 -8.055 17.797 1 85.75 99 SER A O 1
ATOM 751 N N . PHE A 1 100 ? -3.977 -7.512 19.453 1 88.12 100 PHE A N 1
ATOM 752 C CA . PHE A 1 100 ? -4.711 -6.273 19.672 1 88.12 100 PHE A CA 1
ATOM 753 C C . PHE A 1 100 ? -4.344 -5.23 18.625 1 88.12 100 PHE A C 1
ATOM 755 O O . PHE A 1 100 ? -3.164 -4.914 18.438 1 88.12 100 PHE A O 1
ATOM 762 N N . THR A 1 101 ? -5.23 -4.77 17.844 1 90.62 101 THR A N 1
ATOM 763 C CA . THR A 1 101 ? -5 -3.828 16.75 1 90.62 101 THR A CA 1
ATOM 764 C C . THR A 1 101 ? -6.266 -3.041 16.438 1 90.62 101 THR A C 1
ATOM 766 O O . THR A 1 101 ? -7.301 -3.234 17.078 1 90.62 101 THR A O 1
ATOM 769 N N . VAL A 1 102 ? -6.117 -2.139 15.539 1 91.19 102 VAL A N 1
ATOM 770 C CA . VAL A 1 102 ? -7.258 -1.367 15.055 1 91.19 102 VAL A CA 1
ATOM 771 C C . VAL A 1 102 ? -7.449 -1.609 13.562 1 91.19 102 VAL A C 1
ATOM 773 O O . VAL A 1 102 ? -6.477 -1.772 12.82 1 91.19 102 VAL A O 1
ATOM 776 N N . MET A 1 103 ? -8.703 -1.622 13.219 1 89.38 103 MET A N 1
ATOM 777 C CA . MET A 1 103 ? -9.023 -1.809 11.805 1 89.38 103 MET A CA 1
ATOM 778 C C . MET A 1 103 ? -10.273 -1.019 11.422 1 89.38 103 MET A C 1
ATOM 780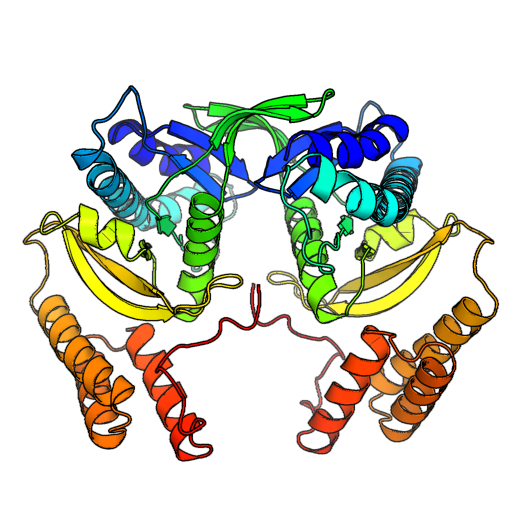 O O . MET A 1 103 ? -11.039 -0.607 12.297 1 89.38 103 MET A O 1
ATOM 784 N N . GLY A 1 104 ? -10.453 -0.797 10.078 1 87.5 104 GLY A N 1
ATOM 785 C CA . GLY A 1 104 ? -11.617 -0.105 9.562 1 87.5 104 GLY A CA 1
ATOM 786 C C . GLY A 1 104 ? -11.289 0.888 8.469 1 87.5 104 GLY A C 1
ATOM 787 O O . GLY A 1 104 ? -10.125 1.074 8.117 1 87.5 104 GLY A O 1
ATOM 788 N N . ASP A 1 105 ? -12.281 1.524 7.992 1 86.06 105 ASP A N 1
ATOM 789 C CA . ASP A 1 105 ? -12.156 2.445 6.867 1 86.06 105 ASP A CA 1
ATOM 790 C C . ASP A 1 105 ? -11.242 3.619 7.223 1 86.06 105 ASP A C 1
ATOM 792 O O . ASP A 1 105 ? -10.523 4.133 6.363 1 86.06 105 ASP A O 1
ATOM 796 N N . THR A 1 106 ? -11.312 3.965 8.477 1 92.25 106 THR A N 1
ATOM 797 C CA . THR A 1 106 ? -10.484 5.074 8.93 1 92.25 106 THR A CA 1
ATOM 798 C C . THR A 1 106 ? -9 4.723 8.812 1 92.25 106 THR A C 1
ATOM 800 O O . THR A 1 106 ? -8.195 5.551 8.391 1 92.25 106 THR A O 1
ATOM 803 N N . VAL A 1 107 ? -8.68 3.527 9.188 1 92.94 107 VAL A N 1
ATOM 804 C CA . VAL A 1 107 ? -7.305 3.059 9.109 1 92.94 107 VAL A CA 1
ATOM 805 C C . VAL A 1 107 ? -6.855 3.016 7.652 1 92.94 107 VAL A C 1
ATOM 807 O O . VAL A 1 107 ? -5.754 3.467 7.32 1 92.94 107 VAL A O 1
ATOM 810 N N . ASN A 1 108 ? -7.703 2.535 6.766 1 87.56 108 ASN A N 1
ATOM 811 C CA . ASN A 1 108 ? -7.402 2.488 5.336 1 87.56 108 ASN A CA 1
ATOM 812 C C . ASN A 1 108 ? -7.203 3.887 4.762 1 87.56 108 ASN A C 1
ATOM 814 O O . ASN A 1 108 ? -6.332 4.094 3.918 1 87.56 108 ASN A O 1
ATOM 818 N N . LEU A 1 109 ? -8.008 4.727 5.254 1 90.5 109 LEU A N 1
ATOM 819 C CA . LEU A 1 109 ? -7.898 6.109 4.793 1 90.5 109 LEU A CA 1
ATOM 820 C C . LEU A 1 109 ? -6.543 6.703 5.172 1 90.5 109 LEU A C 1
ATOM 822 O O . LEU A 1 109 ? -5.914 7.387 4.363 1 90.5 109 LEU A O 1
ATOM 826 N N . ALA A 1 110 ? -6.098 6.461 6.34 1 95.06 110 ALA A N 1
ATOM 827 C CA . ALA A 1 110 ? -4.789 6.949 6.766 1 95.06 110 ALA A CA 1
ATOM 828 C C . ALA A 1 110 ? -3.684 6.41 5.867 1 95.06 110 ALA A C 1
ATOM 830 O O . ALA A 1 110 ? -2.793 7.156 5.453 1 95.06 110 ALA A O 1
ATOM 831 N N . SER A 1 111 ? -3.77 5.16 5.625 1 92.06 111 SER A N 1
ATOM 832 C CA . SER A 1 111 ? -2.795 4.527 4.742 1 92.06 111 SER A CA 1
ATOM 833 C C . SER A 1 111 ? -2.83 5.141 3.346 1 92.06 111 SER A C 1
ATOM 835 O O . SER A 1 111 ? -1.783 5.414 2.756 1 92.06 111 SER A O 1
ATOM 837 N N . ARG A 1 112 ? -3.939 5.34 2.842 1 88.12 112 ARG A N 1
ATOM 838 C CA . ARG A 1 112 ? -4.102 5.945 1.524 1 88.12 112 ARG A CA 1
ATOM 839 C C . ARG A 1 112 ? -3.516 7.355 1.495 1 88.12 112 ARG A C 1
ATOM 841 O O . ARG A 1 112 ? -2.873 7.746 0.518 1 88.12 112 ARG A O 1
ATOM 848 N N . LEU A 1 113 ? -3.803 8.07 2.551 1 93.25 113 LEU A N 1
ATOM 849 C CA . LEU A 1 113 ? -3.273 9.43 2.633 1 93.25 113 LEU A CA 1
ATOM 850 C C . LEU A 1 113 ? -1.749 9.422 2.65 1 93.25 113 LEU A C 1
ATOM 852 O O . LEU A 1 113 ? -1.111 10.32 2.092 1 93.25 113 LEU A O 1
ATOM 856 N N . GLU A 1 114 ? -1.199 8.438 3.291 1 95 114 GLU A N 1
ATOM 857 C CA . GLU A 1 114 ? 0.253 8.289 3.271 1 95 114 GLU A CA 1
ATOM 858 C C . GLU A 1 114 ? 0.775 8.148 1.846 1 95 114 GLU A C 1
ATOM 860 O O . GLU A 1 114 ? 1.754 8.797 1.47 1 95 114 GLU A O 1
ATOM 865 N N . ALA A 1 115 ? 0.104 7.367 1.104 1 88.38 115 ALA A N 1
ATOM 866 C CA . ALA A 1 115 ? 0.506 7.129 -0.28 1 88.38 115 ALA A CA 1
ATOM 867 C C . ALA A 1 115 ? 0.296 8.375 -1.137 1 88.38 115 ALA A C 1
ATOM 869 O O . ALA A 1 115 ? 1.109 8.68 -2.014 1 88.38 115 ALA A O 1
ATOM 870 N N . VAL A 1 116 ? -0.681 9.078 -0.905 1 90 116 VAL A N 1
ATOM 871 C CA . VAL A 1 116 ? -1.08 10.242 -1.687 1 90 116 VAL A CA 1
ATOM 872 C C . VAL A 1 116 ? -0.048 11.359 -1.52 1 90 116 VAL A C 1
ATOM 874 O O . VAL A 1 116 ? 0.13 12.188 -2.414 1 90 116 VAL A O 1
ATOM 877 N N . ASN A 1 117 ? 0.641 11.32 -0.368 1 93.81 117 ASN A N 1
ATOM 878 C CA . ASN A 1 117 ? 1.703 12.297 -0.172 1 93.81 117 ASN A CA 1
ATOM 879 C C . ASN A 1 117 ? 2.689 12.297 -1.337 1 93.81 117 ASN A C 1
ATOM 881 O O . ASN A 1 117 ? 3.193 13.352 -1.729 1 93.81 117 ASN A O 1
ATOM 885 N N . LYS A 1 118 ? 2.881 11.172 -1.871 1 89.38 118 LYS A N 1
ATOM 886 C CA . LYS A 1 118 ? 3.846 11.055 -2.961 1 89.38 118 LYS A CA 1
ATOM 887 C C . LYS A 1 118 ? 3.365 11.797 -4.203 1 89.38 118 LYS A C 1
ATOM 889 O O . LYS A 1 118 ? 4.16 12.438 -4.898 1 89.38 118 LYS A O 1
ATOM 894 N N . VAL A 1 119 ? 2.158 11.781 -4.438 1 87.31 119 VAL A N 1
ATOM 895 C CA . VAL A 1 119 ? 1.551 12.391 -5.617 1 87.31 119 VAL A CA 1
ATOM 896 C C . VAL A 1 119 ? 1.64 13.914 -5.516 1 87.31 119 VAL A C 1
ATOM 898 O O . VAL A 1 119 ? 1.967 14.586 -6.496 1 87.31 119 VAL A O 1
ATOM 901 N N . TYR A 1 120 ? 1.438 14.43 -4.359 1 92.81 120 TYR A N 1
ATOM 902 C CA . TYR A 1 120 ? 1.351 15.875 -4.184 1 92.81 120 TYR A CA 1
ATOM 903 C C . TYR A 1 120 ? 2.689 16.453 -3.738 1 92.81 120 TYR A C 1
ATOM 905 O O . TYR A 1 120 ? 2.865 17.672 -3.699 1 92.81 120 TYR A O 1
ATOM 913 N N . GLY A 1 121 ? 3.578 15.555 -3.414 1 92.69 121 GLY A N 1
ATOM 914 C CA . GLY A 1 121 ? 4.867 16.047 -2.941 1 92.69 121 GLY A CA 1
ATOM 915 C C . GLY A 1 121 ? 4.801 16.656 -1.555 1 92.69 121 GLY A C 1
ATOM 916 O O . GLY A 1 121 ? 5.465 17.656 -1.281 1 92.69 121 GLY A O 1
ATOM 917 N N . CYS A 1 122 ? 3.928 16.141 -0.729 1 94.25 122 CYS A N 1
ATOM 918 C CA . CYS A 1 122 ? 3.785 16.562 0.662 1 94.25 122 CYS A CA 1
ATOM 919 C C . CYS A 1 122 ? 4.355 15.516 1.607 1 94.25 122 CYS A C 1
ATOM 921 O O . CYS A 1 122 ? 4.82 14.461 1.167 1 94.25 122 CYS A O 1
ATOM 923 N N . ARG A 1 123 ? 4.324 15.914 2.869 1 95.06 123 ARG A N 1
ATOM 924 C CA . ARG A 1 123 ? 4.832 14.961 3.85 1 95.06 123 ARG A CA 1
ATOM 925 C C . ARG A 1 123 ? 3.727 14.516 4.801 1 95.06 123 ARG A C 1
ATOM 927 O O . ARG A 1 123 ? 3.689 13.352 5.219 1 95.06 123 ARG A O 1
ATOM 934 N N . ILE A 1 124 ? 2.861 15.469 5.133 1 97.88 124 ILE A N 1
ATOM 935 C CA . ILE A 1 124 ? 1.798 15.156 6.086 1 97.88 124 ILE A CA 1
ATOM 936 C C . ILE A 1 124 ? 0.445 15.539 5.488 1 97.88 124 ILE A C 1
ATOM 938 O O . ILE A 1 124 ? 0.129 16.719 5.352 1 97.88 124 ILE A O 1
ATOM 942 N N . LEU A 1 125 ? -0.334 14.547 5.168 1 97.75 125 LEU A N 1
ATOM 943 C CA . LEU A 1 125 ? -1.71 14.773 4.738 1 97.75 125 LEU A CA 1
ATOM 944 C C . LEU A 1 125 ? -2.695 14.211 5.754 1 97.75 125 LEU A C 1
ATOM 946 O O . LEU A 1 125 ? -2.473 13.125 6.305 1 97.75 125 LEU A O 1
ATOM 950 N N . ILE A 1 126 ? -3.775 14.961 5.941 1 98.12 126 ILE A N 1
ATOM 951 C CA . ILE A 1 126 ? -4.754 14.531 6.934 1 98.12 126 ILE A CA 1
ATOM 952 C C . ILE A 1 126 ? -6.156 14.57 6.328 1 98.12 126 ILE A C 1
ATOM 954 O O . ILE A 1 126 ? -6.406 15.312 5.371 1 98.12 126 ILE A O 1
ATOM 958 N N . SER A 1 127 ? -7.023 13.812 6.926 1 96.25 127 SER A N 1
ATOM 959 C CA . SER A 1 127 ? -8.398 13.734 6.449 1 96.25 127 SER A CA 1
ATOM 960 C C . SER A 1 127 ? -9.195 14.977 6.84 1 96.25 127 SER A C 1
ATOM 962 O O . SER A 1 127 ? -8.773 15.734 7.719 1 96.25 127 SER A O 1
ATOM 964 N N . GLN A 1 128 ? -10.305 15.109 6.18 1 94.88 128 GLN A N 1
ATOM 965 C CA . GLN A 1 128 ? -11.219 16.203 6.492 1 94.88 128 GLN A CA 1
ATOM 966 C C . GLN A 1 128 ? -11.664 16.141 7.953 1 94.88 128 GLN A C 1
ATOM 968 O O . GLN A 1 128 ? -11.734 17.172 8.625 1 94.88 128 GLN A O 1
ATOM 973 N N . ALA A 1 129 ? -11.945 14.977 8.414 1 95.81 129 ALA A N 1
ATOM 974 C CA . ALA A 1 129 ? -12.367 14.805 9.805 1 95.81 129 ALA A CA 1
ATOM 975 C C . ALA A 1 129 ? -11.258 15.203 10.773 1 95.81 129 ALA A C 1
ATOM 977 O O . ALA A 1 129 ? -11.523 15.789 11.82 1 95.81 129 ALA A O 1
ATOM 978 N N . THR A 1 130 ? -10.016 14.883 10.43 1 97.44 130 THR A N 1
ATOM 979 C CA . THR A 1 130 ? -8.883 15.289 11.258 1 97.44 130 THR A CA 1
ATOM 980 C C . THR A 1 130 ? -8.758 16.812 11.281 1 97.44 130 THR A C 1
ATOM 982 O O . THR A 1 130 ? -8.594 17.406 12.352 1 97.44 130 THR A O 1
ATOM 985 N N . ALA A 1 131 ? -8.891 17.406 10.18 1 97.06 131 ALA A N 1
ATOM 986 C CA . ALA A 1 131 ? -8.812 18.859 10.094 1 97.06 131 ALA A CA 1
ATOM 987 C C . ALA A 1 131 ? -9.898 19.516 10.938 1 97.06 131 ALA A C 1
ATOM 989 O O . ALA A 1 131 ? -9.633 20.5 11.633 1 97.06 131 ALA A O 1
ATOM 990 N N . ALA A 1 132 ? -11.07 18.984 10.812 1 95.75 132 ALA A N 1
ATOM 991 C CA . ALA A 1 132 ? -12.195 19.516 11.57 1 95.75 132 ALA A CA 1
ATOM 992 C C . ALA A 1 132 ? -11.945 19.406 13.07 1 95.75 132 ALA A C 1
ATOM 994 O O . ALA A 1 132 ? -12.281 20.328 13.836 1 95.75 132 ALA A O 1
ATOM 995 N N . ALA A 1 133 ? -11.328 18.375 13.461 1 95.56 133 ALA A N 1
ATOM 996 C CA . ALA A 1 133 ? -11.062 18.125 14.875 1 95.56 133 ALA A CA 1
ATOM 997 C C . ALA A 1 133 ? -9.953 19.031 15.398 1 95.56 133 ALA A C 1
ATOM 999 O O . ALA A 1 133 ? -9.891 19.312 16.594 1 95.56 133 ALA A O 1
ATOM 1000 N N . LEU A 1 134 ? -9.086 19.422 14.57 1 95 134 LEU A N 1
ATOM 1001 C CA . LEU A 1 134 ? -7.941 20.234 14.961 1 95 134 LEU A CA 1
ATOM 1002 C C . LEU A 1 134 ? -8.367 21.672 15.242 1 95 134 LEU A C 1
ATOM 1004 O O . LEU A 1 134 ? -7.742 22.359 16.062 1 95 134 LEU A O 1
ATOM 1008 N N . GLY A 1 135 ? -9.445 22.125 14.578 1 86.81 135 GLY A N 1
ATOM 1009 C CA . GLY A 1 135 ? -9.773 23.531 14.688 1 86.81 135 GLY A CA 1
ATOM 1010 C C . GLY A 1 135 ? -8.617 24.453 14.328 1 86.81 135 GLY A C 1
ATOM 1011 O O . GLY A 1 135 ? -8.117 24.422 13.203 1 86.81 135 GLY A O 1
ATOM 1012 N N . ASN A 1 136 ? -8.078 25.156 15.32 1 88.62 136 ASN A N 1
ATOM 1013 C CA . ASN A 1 136 ? -7.008 26.109 15.062 1 88.62 136 ASN A CA 1
ATOM 1014 C C . ASN A 1 136 ? -5.711 25.703 15.742 1 88.62 136 ASN A C 1
ATOM 1016 O O . ASN A 1 136 ? -4.805 26.516 15.922 1 88.62 136 ASN A O 1
ATOM 1020 N N . ALA A 1 137 ? -5.598 24.516 16.047 1 91 137 ALA A N 1
ATOM 1021 C CA . ALA A 1 137 ? -4.457 24.031 16.828 1 91 137 ALA A CA 1
ATOM 1022 C C . ALA A 1 137 ? -3.193 23.984 15.969 1 91 137 ALA A C 1
ATOM 1024 O O . ALA A 1 137 ? -2.082 24.125 16.484 1 91 137 ALA A O 1
ATOM 1025 N N . LEU A 1 138 ? -3.357 23.75 14.672 1 95.19 138 LEU A N 1
ATOM 1026 C CA . LEU A 1 138 ? -2.256 23.719 13.719 1 95.19 138 LEU A CA 1
ATOM 1027 C C . LEU A 1 138 ? -2.6 24.516 12.461 1 95.19 138 LEU A C 1
ATOM 1029 O O . LEU A 1 138 ? -3.771 24.812 12.211 1 95.19 138 LEU A O 1
ATOM 1033 N N . GLU A 1 139 ? -1.553 24.875 11.766 1 96.88 139 GLU A N 1
ATOM 1034 C CA . GLU A 1 139 ? -1.733 25.578 10.5 1 96.88 139 GLU A CA 1
ATOM 1035 C C . GLU A 1 139 ? -1.899 24.594 9.344 1 96.88 139 GLU A C 1
ATOM 1037 O O . GLU A 1 139 ? -1.021 23.766 9.086 1 96.88 139 GLU A O 1
ATOM 1042 N N . LEU A 1 140 ? -3.068 24.703 8.688 1 97.62 140 LEU A N 1
ATOM 1043 C CA . LEU A 1 140 ? -3.406 23.75 7.645 1 97.62 140 LEU A CA 1
ATOM 1044 C C . LEU A 1 140 ? -3.627 24.453 6.309 1 97.62 140 LEU A C 1
ATOM 1046 O O . LEU A 1 140 ? -3.896 25.656 6.273 1 97.62 140 LEU A O 1
ATOM 1050 N N . ARG A 1 141 ? -3.51 23.75 5.277 1 97.31 141 ARG A N 1
ATOM 1051 C CA . ARG A 1 141 ? -4.039 24.172 3.986 1 97.31 141 ARG A CA 1
ATOM 1052 C C . ARG A 1 141 ? -4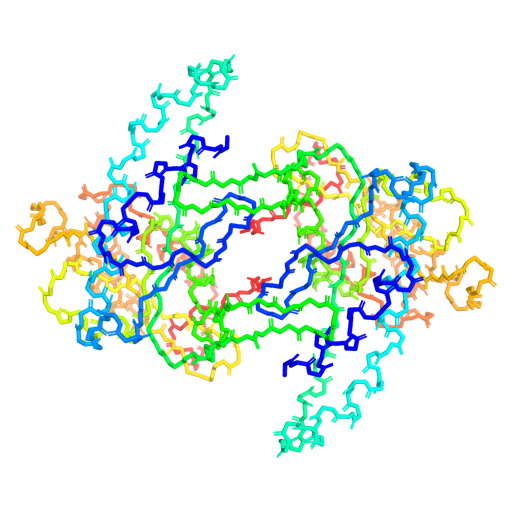.742 23.016 3.279 1 97.31 141 ARG A C 1
ATOM 1054 O O . ARG A 1 141 ? -4.301 21.859 3.373 1 97.31 141 ARG A O 1
ATOM 1061 N N . GLU A 1 142 ? -5.816 23.359 2.662 1 96.38 142 GLU A N 1
ATOM 1062 C CA . GLU A 1 142 ? -6.516 22.375 1.838 1 96.38 142 GLU A CA 1
ATOM 1063 C C . GLU A 1 142 ? -5.734 22.062 0.562 1 96.38 142 GLU A C 1
ATOM 1065 O O . GLU A 1 142 ? -5.238 22.984 -0.1 1 96.38 142 GLU A O 1
ATOM 1070 N N . ILE A 1 143 ? -5.629 20.812 0.211 1 95.44 143 ILE A N 1
ATOM 1071 C CA . ILE A 1 143 ? -4.805 20.406 -0.923 1 95.44 143 ILE A CA 1
ATOM 1072 C C . ILE A 1 143 ? -5.695 20.062 -2.111 1 95.44 143 ILE A C 1
ATOM 1074 O O . ILE A 1 143 ? -5.434 20.484 -3.24 1 95.44 143 ILE A O 1
ATOM 1078 N N . ASP A 1 144 ? -6.691 19.234 -1.851 1 92.06 144 ASP A N 1
ATOM 1079 C CA . ASP A 1 144 ? -7.527 18.734 -2.941 1 92.06 144 ASP A CA 1
ATOM 1080 C C . ASP A 1 144 ? -8.727 17.953 -2.406 1 92.06 144 ASP A C 1
ATOM 1082 O O . ASP A 1 144 ? -8.859 17.766 -1.196 1 92.06 144 ASP A O 1
ATOM 1086 N N . TYR A 1 145 ? -9.609 17.609 -3.363 1 85.94 145 TYR A N 1
ATOM 1087 C CA . TYR A 1 145 ? -10.664 16.625 -3.123 1 85.94 145 TYR A CA 1
ATOM 1088 C C . TYR A 1 145 ? -10.273 15.266 -3.691 1 85.94 145 TYR A C 1
ATOM 1090 O O . TYR A 1 145 ? -9.938 15.156 -4.875 1 85.94 145 TYR A O 1
ATOM 1098 N N . LEU A 1 146 ? -10.242 14.305 -2.789 1 79.81 146 LEU A N 1
ATOM 1099 C CA . LEU A 1 146 ? -9.898 12.969 -3.248 1 79.81 146 LEU A CA 1
ATOM 1100 C C . LEU A 1 146 ? -11.125 12.07 -3.287 1 79.81 146 LEU A C 1
ATOM 1102 O O . LEU A 1 146 ? -11.953 12.102 -2.371 1 79.81 146 LEU A O 1
ATOM 1106 N N . ALA A 1 147 ? -11.266 11.391 -4.43 1 74.94 147 ALA A N 1
ATOM 1107 C CA . ALA A 1 147 ? -12.273 10.336 -4.496 1 74.94 147 ALA A CA 1
ATOM 1108 C C . ALA A 1 147 ? -11.75 9.047 -3.875 1 74.94 147 ALA A C 1
ATOM 1110 O O . ALA A 1 147 ? -10.734 8.508 -4.312 1 74.94 147 ALA A O 1
ATOM 1111 N N . VAL A 1 148 ? -12.109 8.797 -2.713 1 60.81 148 VAL A N 1
ATOM 1112 C CA . VAL A 1 148 ? -11.688 7.578 -2.031 1 60.81 148 VAL A CA 1
ATOM 1113 C C . VAL A 1 148 ? -12.57 6.41 -2.455 1 60.81 148 VAL A C 1
ATOM 1115 O O . VAL A 1 148 ? -13.797 6.547 -2.525 1 60.81 148 VAL A O 1
ATOM 1118 N N . VAL A 1 149 ? -11.859 5.344 -2.885 1 54.69 149 VAL A N 1
ATOM 1119 C CA . VAL A 1 149 ? -12.578 4.156 -3.328 1 54.69 149 VAL A CA 1
ATOM 1120 C C . VAL A 1 149 ? -13.609 3.754 -2.275 1 54.69 149 VAL A C 1
ATOM 1122 O O . VAL A 1 149 ? -13.297 3.695 -1.084 1 54.69 149 VAL A O 1
ATOM 1125 N N . GLY A 1 150 ? -14.82 3.533 -2.664 1 52.94 150 GLY A N 1
ATOM 1126 C CA . GLY A 1 150 ? -15.898 3.105 -1.791 1 52.94 150 GLY A CA 1
ATOM 1127 C C . GLY A 1 150 ? -16.734 4.262 -1.26 1 52.94 150 GLY A C 1
ATOM 1128 O O . GLY A 1 150 ? -17.781 4.047 -0.641 1 52.94 150 GLY A O 1
ATOM 1129 N N . GLN A 1 151 ? -16 5.406 -1.46 1 58.44 151 GLN A N 1
ATOM 1130 C CA . GLN A 1 151 ? -16.766 6.547 -0.963 1 58.44 151 GLN A CA 1
ATOM 1131 C C . GLN A 1 151 ? -17.391 7.336 -2.113 1 58.44 151 GLN A C 1
ATOM 1133 O O . GLN A 1 151 ? -16.766 7.504 -3.164 1 58.44 151 GLN A O 1
ATOM 1138 N N . SER A 1 152 ? -18.625 7.582 -2.051 1 58.66 152 SER A N 1
ATOM 1139 C CA . SER A 1 152 ? -19.391 8.281 -3.078 1 58.66 152 SER A CA 1
ATOM 1140 C C . SER A 1 152 ? -19.016 9.758 -3.129 1 58.66 152 SER A C 1
ATOM 1142 O O . SER A 1 152 ? -19.156 10.406 -4.168 1 58.66 152 SER A O 1
ATOM 1144 N N . VAL A 1 153 ? -18.594 10.273 -2.012 1 66.25 153 VAL A N 1
ATOM 1145 C CA . VAL A 1 153 ? -18.344 11.711 -1.956 1 66.25 153 VAL A CA 1
ATOM 1146 C C . VAL A 1 153 ? -16.844 11.977 -1.786 1 66.25 153 VAL A C 1
ATOM 1148 O O . VAL A 1 153 ? -16.203 11.406 -0.902 1 66.25 153 VAL A O 1
ATOM 1151 N N . PRO A 1 154 ? -16.375 12.766 -2.738 1 78.5 154 PRO A N 1
ATOM 1152 C CA . PRO A 1 154 ? -14.984 13.156 -2.57 1 78.5 154 PRO A CA 1
ATOM 1153 C C . PRO A 1 154 ? -14.719 13.852 -1.237 1 78.5 154 PRO A C 1
ATOM 1155 O O . PRO A 1 154 ? -15.602 14.539 -0.712 1 78.5 154 PRO A O 1
ATOM 1158 N N . GLN A 1 155 ? -13.625 13.547 -0.663 1 83.69 155 GLN A N 1
ATOM 1159 C CA . GLN A 1 155 ? -13.266 14.148 0.616 1 83.69 155 GLN A CA 1
ATOM 1160 C C . GLN A 1 155 ? -12.086 15.102 0.463 1 83.69 155 GLN A C 1
ATOM 1162 O O . GLN A 1 155 ? -11.148 14.812 -0.284 1 83.69 155 GLN A O 1
ATOM 1167 N N . ALA A 1 156 ? -12.242 16.234 1.176 1 91.81 156 ALA A N 1
ATOM 1168 C CA . ALA A 1 156 ? -11.125 17.172 1.19 1 91.81 156 ALA A CA 1
ATOM 1169 C C . ALA A 1 156 ? -9.93 16.594 1.951 1 91.81 156 ALA A C 1
ATOM 1171 O O . ALA A 1 156 ? -10.102 15.867 2.928 1 91.81 156 ALA A O 1
ATOM 1172 N N . VAL A 1 157 ? -8.781 16.938 1.47 1 94.88 157 VAL A N 1
ATOM 1173 C CA . VAL A 1 157 ? -7.543 16.547 2.133 1 94.88 157 VAL A CA 1
ATOM 1174 C C . VAL A 1 157 ? -6.723 17.781 2.469 1 94.88 157 VAL A C 1
ATOM 1176 O O . VAL A 1 157 ? -6.723 18.75 1.714 1 94.88 157 VAL A O 1
ATOM 1179 N N . PHE A 1 158 ? -6.039 17.703 3.592 1 97.69 158 PHE A N 1
ATOM 1180 C CA . PHE A 1 158 ? -5.312 18.875 4.086 1 97.69 158 PHE A CA 1
ATOM 1181 C C . PHE A 1 158 ? -3.855 18.531 4.359 1 97.69 158 PHE A C 1
ATOM 1183 O O . PHE A 1 158 ? -3.535 17.375 4.688 1 97.69 158 PHE A O 1
ATOM 1190 N N . GLU A 1 159 ? -3.037 19.5 4.246 1 98.12 159 GLU A N 1
ATOM 1191 C CA . GLU A 1 159 ? -1.642 19.406 4.66 1 98.12 159 GLU A CA 1
ATOM 1192 C C . GLU A 1 159 ? -1.396 20.141 5.973 1 98.12 159 GLU A C 1
ATOM 1194 O O . GLU A 1 159 ? -1.896 21.25 6.168 1 98.12 159 GLU A O 1
ATOM 1199 N N . VAL A 1 160 ? -0.713 19.5 6.855 1 97.62 160 VAL A N 1
ATOM 1200 C CA . VAL A 1 160 ? -0.23 20.172 8.055 1 97.62 160 VAL A CA 1
ATOM 1201 C C . VAL A 1 160 ? 1.02 20.984 7.723 1 97.62 160 VAL A C 1
ATOM 1203 O O . VAL A 1 160 ? 2.064 20.422 7.391 1 97.62 160 VAL A O 1
ATOM 1206 N N . MET A 1 161 ? 0.921 22.281 7.898 1 95.94 161 MET A N 1
ATOM 1207 C CA . MET A 1 161 ? 2.006 23.156 7.461 1 95.94 161 MET A CA 1
ATOM 1208 C C . MET A 1 161 ? 2.939 23.484 8.617 1 95.94 161 MET A C 1
ATOM 1210 O O . MET A 1 161 ? 4.16 23.547 8.445 1 95.94 161 MET A O 1
ATOM 1214 N N . ALA A 1 162 ? 2.342 23.797 9.789 1 94.12 162 ALA A N 1
ATOM 1215 C CA . ALA A 1 162 ? 3.119 24.219 10.953 1 94.12 162 ALA A CA 1
ATOM 1216 C C . ALA A 1 162 ? 2.266 24.203 12.219 1 94.12 162 ALA A C 1
ATOM 1218 O O . ALA A 1 162 ? 1.051 24.016 12.148 1 94.12 162 ALA A O 1
ATOM 1219 N N . LYS A 1 163 ? 2.986 24.312 13.297 1 91.62 163 LYS A N 1
ATOM 1220 C CA . LYS A 1 163 ? 2.26 24.578 14.539 1 91.62 163 LYS A CA 1
ATOM 1221 C C . LYS A 1 163 ? 1.593 25.953 14.508 1 91.62 163 LYS A C 1
ATOM 1223 O O . LYS A 1 163 ? 1.974 26.812 13.719 1 91.62 163 LYS A O 1
ATOM 1228 N N . ARG A 1 164 ? 0.662 26.094 15.367 1 92.06 164 ARG A N 1
ATOM 1229 C CA . ARG A 1 164 ? -0.098 27.328 15.406 1 92.06 164 ARG A CA 1
ATOM 1230 C C . ARG A 1 164 ? 0.825 28.531 15.578 1 92.06 164 ARG A C 1
ATOM 1232 O O . ARG A 1 164 ? 1.66 28.547 16.484 1 92.06 164 ARG A O 1
ATOM 1239 N N . GLY A 1 165 ? 0.697 29.422 14.703 1 91.88 165 GLY A N 1
ATOM 1240 C CA . GLY A 1 165 ? 1.421 30.688 14.82 1 91.88 165 GLY A CA 1
ATOM 1241 C C . GLY A 1 165 ? 2.852 30.594 14.328 1 91.88 165 GLY A C 1
ATOM 1242 O O . GLY A 1 165 ? 3.611 31.562 14.438 1 91.88 165 GLY A O 1
ATOM 1243 N N . GLU A 1 166 ? 3.215 29.5 13.711 1 93.69 166 GLU A N 1
ATOM 1244 C CA . GLU A 1 166 ? 4.613 29.312 13.336 1 93.69 166 GLU A CA 1
ATOM 1245 C C . GLU A 1 166 ? 4.797 29.391 11.82 1 93.69 166 GLU A C 1
ATOM 1247 O O . GLU A 1 166 ? 5.871 29.078 11.305 1 93.69 166 GLU A O 1
ATOM 1252 N N . LEU A 1 167 ? 3.826 29.859 11.18 1 95.06 167 LEU A N 1
ATOM 1253 C CA . LEU A 1 167 ? 3.971 30 9.734 1 95.06 167 LEU A CA 1
ATOM 1254 C C . LEU A 1 167 ? 4.922 31.156 9.398 1 95.06 167 LEU A C 1
ATOM 1256 O O . LEU A 1 167 ? 4.852 32.219 10.008 1 95.06 167 LEU A O 1
ATOM 1260 N N . THR A 1 168 ? 5.734 30.938 8.508 1 95.81 168 THR A N 1
ATOM 1261 C CA . THR A 1 168 ? 6.527 32.031 7.949 1 95.81 168 THR A CA 1
ATOM 1262 C C . THR A 1 168 ? 5.688 32.875 6.992 1 95.81 168 THR A C 1
ATOM 1264 O O . THR A 1 168 ? 4.605 32.469 6.574 1 95.81 168 THR A O 1
ATOM 1267 N N . GLU A 1 169 ? 6.207 34.031 6.719 1 96 169 GLU A N 1
ATOM 1268 C CA . GLU A 1 169 ? 5.527 34.906 5.754 1 96 169 GLU A CA 1
ATOM 1269 C C . GLU A 1 169 ? 5.398 34.219 4.398 1 96 169 GLU A C 1
ATOM 1271 O O . GLU A 1 169 ? 4.355 34.312 3.744 1 96 169 GLU A O 1
ATOM 1276 N N . GLN A 1 170 ? 6.391 33.531 4.078 1 96.19 170 GLN A N 1
ATOM 1277 C CA . GLN A 1 170 ? 6.395 32.812 2.805 1 96.19 170 GLN A CA 1
ATOM 1278 C C . GLN A 1 170 ? 5.332 31.734 2.781 1 96.19 170 GLN A C 1
ATOM 1280 O O . GLN A 1 170 ? 4.637 31.562 1.779 1 96.19 170 GLN A O 1
ATOM 1285 N N . GLN A 1 171 ? 5.191 31.078 3.904 1 96.5 171 GLN A N 1
ATOM 1286 C CA . GLN A 1 171 ? 4.211 30 3.996 1 96.5 171 GLN A CA 1
ATOM 1287 C C . GLN A 1 171 ? 2.787 30.547 3.969 1 96.5 171 GLN A C 1
ATOM 1289 O O . GLN A 1 171 ? 1.885 29.922 3.406 1 96.5 171 GLN A O 1
ATOM 1294 N N . GLU A 1 172 ? 2.648 31.656 4.566 1 97.06 172 GLU A N 1
ATOM 1295 C CA . GLU A 1 172 ? 1.338 32.312 4.559 1 97.06 172 GLU A CA 1
ATOM 1296 C C . GLU A 1 172 ? 0.94 32.719 3.15 1 97.06 172 GLU A C 1
ATOM 1298 O O . GLU A 1 172 ? -0.213 32.562 2.748 1 97.06 172 GLU A O 1
ATOM 1303 N N . MET A 1 173 ? 1.88 33.281 2.441 1 97.56 173 MET A N 1
ATOM 1304 C CA . MET A 1 173 ? 1.623 33.719 1.062 1 97.56 173 MET A CA 1
ATOM 1305 C C . MET A 1 173 ? 1.3 32.5 0.189 1 97.56 173 MET A C 1
ATOM 1307 O O . MET A 1 173 ? 0.361 32.531 -0.607 1 97.56 173 MET A O 1
ATOM 1311 N N . LEU A 1 174 ? 2.068 31.484 0.401 1 98.06 174 LEU A N 1
ATOM 1312 C CA . LEU A 1 174 ? 1.811 30.25 -0.325 1 98.06 174 LEU A CA 1
ATOM 1313 C C . LEU A 1 174 ? 0.393 29.75 -0.067 1 98.06 174 LEU A C 1
ATOM 1315 O O . LEU A 1 174 ? -0.337 29.422 -1.007 1 98.06 174 LEU A O 1
ATOM 1319 N N . ARG A 1 175 ? 0.035 29.688 1.185 1 97.94 175 ARG A N 1
ATOM 1320 C CA . ARG A 1 175 ? -1.283 29.203 1.585 1 97.94 175 ARG A CA 1
ATOM 1321 C C . ARG A 1 175 ? -2.389 30.031 0.938 1 97.94 175 ARG A C 1
ATOM 1323 O O . ARG A 1 175 ? -3.367 29.484 0.43 1 97.94 175 ARG A O 1
ATOM 1330 N N . SER A 1 176 ? -2.223 31.312 0.921 1 97.88 176 SER A N 1
ATOM 1331 C CA . SER A 1 176 ? -3.232 32.219 0.386 1 97.88 176 SER A CA 1
ATOM 1332 C C . SER A 1 176 ? -3.365 32.062 -1.126 1 97.88 176 SER A C 1
ATOM 1334 O O . SER A 1 176 ? -4.473 31.906 -1.645 1 97.88 176 SER A O 1
ATOM 1336 N N . HIS A 1 177 ? -2.23 32.125 -1.797 1 98.19 177 HIS A N 1
ATOM 1337 C CA . HIS A 1 177 ? -2.252 31.969 -3.248 1 98.19 177 HIS A CA 1
ATOM 1338 C C . HIS A 1 177 ? -2.812 30.609 -3.656 1 98.19 177 HIS A C 1
ATOM 1340 O O . HIS A 1 177 ? -3.609 30.516 -4.594 1 98.19 177 HIS A O 1
ATOM 1346 N N . TYR A 1 178 ? -2.422 29.625 -2.938 1 98.25 178 TYR A N 1
ATOM 1347 C CA . TYR A 1 178 ? -2.896 28.281 -3.268 1 98.25 178 TYR A CA 1
ATOM 1348 C C . TYR A 1 178 ? -4.402 28.172 -3.051 1 98.25 178 TYR A C 1
ATOM 1350 O O . TYR A 1 178 ? -5.109 27.578 -3.865 1 98.25 178 TYR A O 1
ATOM 1358 N N . ARG A 1 179 ? -4.828 28.688 -1.933 1 97.62 179 ARG A N 1
ATOM 1359 C CA . ARG A 1 179 ? -6.254 28.656 -1.62 1 97.62 179 ARG A CA 1
ATOM 1360 C C . ARG A 1 179 ? -7.07 29.297 -2.736 1 97.62 179 ARG A C 1
ATOM 1362 O O . ARG A 1 179 ? -8.078 28.734 -3.178 1 97.62 179 ARG A O 1
ATOM 1369 N N . ASP A 1 180 ? -6.652 30.375 -3.188 1 97.75 180 ASP A N 1
ATOM 1370 C CA . ASP A 1 180 ? -7.348 31.094 -4.258 1 97.75 180 ASP A CA 1
ATOM 1371 C C . ASP A 1 180 ? -7.254 30.328 -5.574 1 97.75 180 ASP A C 1
ATOM 1373 O O . ASP A 1 180 ? -8.219 30.281 -6.34 1 97.75 180 ASP A O 1
ATOM 1377 N N . GLY A 1 181 ? -6.125 29.781 -5.801 1 97.12 181 GLY A N 1
ATOM 1378 C CA . GLY A 1 181 ? -5.961 28.953 -6.984 1 97.12 181 GLY A CA 1
ATOM 1379 C C . GLY A 1 181 ? -6.867 27.734 -6.988 1 97.12 181 GLY A C 1
ATOM 1380 O O . GLY A 1 181 ? -7.473 27.406 -8.016 1 97.12 181 GLY A O 1
ATOM 1381 N N . LEU A 1 182 ? -6.949 27.125 -5.859 1 95.31 182 LEU A N 1
ATOM 1382 C CA . LEU A 1 182 ? -7.789 25.938 -5.719 1 95.31 182 LEU A CA 1
ATOM 1383 C C . LEU A 1 182 ? -9.258 26.281 -5.949 1 95.31 182 LEU A C 1
ATOM 1385 O O . LEU A 1 182 ? -9.977 25.531 -6.609 1 95.31 182 LEU A O 1
ATOM 1389 N N . ALA A 1 183 ? -9.68 27.375 -5.414 1 94.75 183 ALA A N 1
ATOM 1390 C CA . ALA A 1 183 ? -11.055 27.828 -5.613 1 94.75 183 ALA A CA 1
ATOM 1391 C C . ALA A 1 183 ? -11.344 28.062 -7.094 1 94.75 183 ALA A C 1
ATOM 1393 O O . ALA A 1 183 ? -12.375 27.625 -7.605 1 94.75 183 ALA A O 1
ATOM 1394 N N . ALA A 1 184 ? -10.461 28.719 -7.773 1 94.88 184 ALA A N 1
ATOM 1395 C CA . ALA A 1 184 ? -10.602 28.969 -9.203 1 94.88 184 ALA A CA 1
ATOM 1396 C C . ALA A 1 184 ? -10.586 27.672 -9.992 1 94.88 184 ALA A C 1
ATOM 1398 O O . ALA A 1 184 ? -11.336 27.5 -10.953 1 94.88 184 ALA A O 1
ATOM 1399 N N . TYR A 1 185 ? -9.75 26.812 -9.57 1 92.62 185 TYR A N 1
ATOM 1400 C CA . TYR A 1 185 ? -9.625 25.5 -10.203 1 92.62 185 TYR A CA 1
ATOM 1401 C C . TYR A 1 185 ? -10.945 24.734 -10.133 1 92.62 185 TYR A C 1
ATOM 1403 O O . TYR A 1 185 ? -11.383 24.141 -11.117 1 92.62 185 TYR A O 1
ATOM 1411 N N . ARG A 1 186 ? -11.539 24.688 -8.992 1 87.88 186 ARG A N 1
ATOM 1412 C CA . ARG A 1 186 ? -12.789 23.969 -8.789 1 87.88 186 ARG A CA 1
ATOM 1413 C C . ARG A 1 186 ? -13.922 24.594 -9.602 1 87.88 186 ARG A C 1
ATOM 1415 O O . ARG A 1 186 ? -14.875 23.906 -9.977 1 87.88 186 ARG A O 1
ATOM 1422 N N . ASP A 1 187 ? -13.719 25.891 -9.859 1 88.25 187 ASP A N 1
ATOM 1423 C CA . ASP A 1 187 ? -14.703 26.594 -10.672 1 88.25 187 ASP A CA 1
ATOM 1424 C C . ASP A 1 187 ? -14.359 26.5 -12.156 1 88.25 187 ASP A C 1
ATOM 1426 O O . ASP A 1 187 ? -14.961 27.188 -12.984 1 88.25 187 ASP A O 1
ATOM 1430 N N . CYS A 1 188 ? -13.305 25.828 -12.445 1 88.12 188 CYS A N 1
ATOM 1431 C CA . CYS A 1 188 ? -12.828 25.609 -13.805 1 88.12 188 CYS A CA 1
ATOM 1432 C C . CYS A 1 188 ? -12.375 26.906 -14.445 1 88.12 188 CYS A C 1
ATOM 1434 O O . CYS A 1 188 ? -12.508 27.094 -15.656 1 88.12 188 CYS A O 1
ATOM 1436 N N . ARG A 1 189 ? -12.102 27.891 -13.703 1 93.06 189 ARG A N 1
ATOM 1437 C CA . ARG A 1 189 ? -11.477 29.125 -14.195 1 93.06 189 ARG A CA 1
ATOM 1438 C C . ARG A 1 189 ? -9.969 28.969 -14.312 1 93.06 189 ARG A C 1
ATOM 1440 O O . ARG A 1 189 ? -9.219 29.453 -13.469 1 93.06 189 ARG A O 1
ATOM 1447 N N . TRP A 1 190 ? -9.547 28.391 -15.383 1 93.56 190 TRP A N 1
ATOM 1448 C CA . TRP A 1 190 ? -8.203 27.859 -15.539 1 93.56 190 TRP A CA 1
ATOM 1449 C C . TRP A 1 190 ? -7.164 28.969 -15.539 1 93.56 190 TRP A C 1
ATOM 1451 O O . TRP A 1 190 ? -6.105 28.844 -14.914 1 93.56 190 TRP A O 1
ATOM 1461 N N . ASP A 1 191 ? -7.41 30.062 -16.219 1 95.81 191 ASP A N 1
ATOM 1462 C CA . ASP A 1 191 ? -6.453 31.156 -16.281 1 95.81 191 ASP A CA 1
ATOM 1463 C C . ASP A 1 191 ? -6.195 31.766 -14.906 1 95.81 191 ASP A C 1
ATOM 1465 O O . ASP A 1 191 ? -5.047 32 -14.531 1 95.81 191 ASP A O 1
ATOM 1469 N N . LYS A 1 192 ? -7.289 31.984 -14.219 1 96.81 192 LYS A N 1
ATOM 1470 C CA . LYS A 1 192 ? -7.172 32.531 -12.875 1 96.81 192 LYS A CA 1
ATOM 1471 C C . LYS A 1 192 ? -6.453 31.562 -11.945 1 96.81 192 LYS A C 1
ATOM 1473 O O .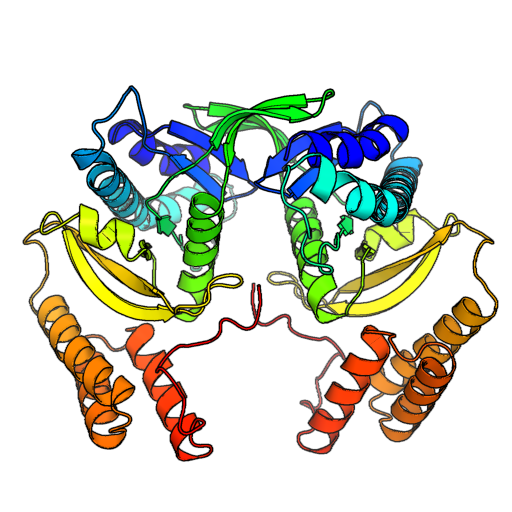 LYS A 1 192 ? -5.605 31.969 -11.148 1 96.81 192 LYS A O 1
ATOM 1478 N N . ALA A 1 193 ? -6.84 30.312 -12.023 1 96.69 193 ALA A N 1
ATOM 1479 C CA . ALA A 1 193 ? -6.195 29.281 -11.219 1 96.69 193 ALA A CA 1
ATOM 1480 C C . ALA A 1 193 ? -4.695 29.219 -11.492 1 96.69 193 ALA A C 1
ATOM 1482 O O . ALA A 1 193 ? -3.889 29.219 -10.555 1 96.69 193 ALA A O 1
ATOM 1483 N N . GLU A 1 194 ? -4.379 29.219 -12.742 1 97.38 194 GLU A N 1
ATOM 1484 C CA . GLU A 1 194 ? -2.975 29.172 -13.133 1 97.38 194 GLU A CA 1
ATOM 1485 C C . GLU A 1 194 ? -2.207 30.375 -12.57 1 97.38 194 GLU A C 1
ATOM 1487 O O . GLU A 1 194 ? -1.083 30.219 -12.086 1 97.38 194 GLU A O 1
ATOM 1492 N N . SER A 1 195 ? -2.785 31.516 -12.695 1 98.06 195 SER A N 1
ATOM 1493 C CA . SER A 1 195 ? -2.135 32.719 -12.195 1 98.06 195 SER A CA 1
ATOM 1494 C C . SER A 1 195 ? -1.83 32.594 -10.703 1 98.06 195 SER A C 1
ATOM 1496 O O . SER A 1 195 ? -0.73 32.938 -10.266 1 98.06 195 SER A O 1
ATOM 1498 N N . HIS A 1 196 ? -2.773 32.125 -9.969 1 98.19 196 HIS A N 1
ATOM 1499 C CA . HIS A 1 196 ? -2.594 31.969 -8.531 1 98.19 196 HIS A CA 1
ATOM 1500 C C . HIS A 1 196 ? -1.542 30.906 -8.211 1 98.19 196 HIS A C 1
ATOM 1502 O O . HIS A 1 196 ? -0.711 31.109 -7.32 1 98.19 196 HIS A O 1
ATOM 1508 N N . PHE A 1 197 ? -1.561 29.797 -8.906 1 98.06 197 PHE A N 1
ATOM 1509 C CA . PHE A 1 197 ? -0.573 28.75 -8.648 1 98.06 197 PHE A CA 1
ATOM 1510 C C . PHE A 1 197 ? 0.827 29.234 -9.016 1 98.06 197 PHE A C 1
ATOM 1512 O O . PHE A 1 197 ? 1.805 28.875 -8.359 1 98.06 197 PHE A O 1
ATOM 1519 N N . ARG A 1 198 ? 0.943 30.016 -10.047 1 98.12 198 ARG A N 1
ATOM 1520 C CA . ARG A 1 198 ? 2.24 30.578 -10.414 1 98.12 198 ARG A CA 1
ATOM 1521 C C . ARG A 1 198 ? 2.736 31.547 -9.352 1 98.12 198 ARG A C 1
ATOM 1523 O O . ARG A 1 198 ? 3.936 31.609 -9.062 1 98.12 198 ARG A O 1
ATOM 1530 N N . GLU A 1 199 ? 1.86 32.344 -8.812 1 98.06 199 GLU A N 1
ATOM 1531 C CA . GLU A 1 199 ? 2.234 33.219 -7.707 1 98.06 199 GLU A CA 1
ATOM 1532 C C . GLU A 1 199 ? 2.709 32.406 -6.5 1 98.06 199 GLU A C 1
ATOM 1534 O O . GLU A 1 199 ? 3.67 32.812 -5.828 1 98.06 199 GLU A O 1
ATOM 1539 N N . ALA A 1 200 ? 1.99 31.312 -6.207 1 98 200 ALA A N 1
ATOM 1540 C CA . ALA A 1 200 ? 2.408 30.422 -5.129 1 98 200 ALA A CA 1
ATOM 1541 C C . ALA A 1 200 ? 3.818 29.891 -5.371 1 98 200 ALA A C 1
ATOM 1543 O O . ALA A 1 200 ? 4.633 29.828 -4.445 1 98 200 ALA A O 1
ATOM 1544 N N . LEU A 1 201 ? 4.113 29.609 -6.609 1 97.81 201 LEU A N 1
ATOM 1545 C CA . LEU A 1 201 ? 5.395 29.016 -6.969 1 97.81 201 LEU A CA 1
ATOM 1546 C C . LEU A 1 201 ? 6.512 30.047 -6.922 1 97.81 201 LEU A C 1
ATOM 1548 O O . LEU A 1 201 ? 7.688 29.703 -6.797 1 97.81 201 LEU A O 1
ATOM 1552 N N . LYS A 1 202 ? 6.168 31.312 -7.078 1 97.38 202 LYS A N 1
ATOM 1553 C CA . LYS A 1 202 ? 7.164 32.375 -6.895 1 97.38 202 LYS A CA 1
ATOM 1554 C C . LYS A 1 202 ? 7.691 32.375 -5.461 1 97.38 202 LYS A C 1
ATOM 1556 O O . LYS A 1 202 ? 8.875 32.656 -5.23 1 97.38 202 LYS A O 1
ATOM 1561 N N . VAL A 1 203 ? 6.77 32.062 -4.59 1 96.25 203 VAL A N 1
ATOM 1562 C CA . VAL A 1 203 ? 7.105 32.094 -3.17 1 96.25 203 VAL A CA 1
ATOM 1563 C C . VAL A 1 203 ? 7.754 30.766 -2.773 1 96.25 203 VAL A C 1
ATOM 1565 O O . VAL A 1 203 ? 8.68 30.75 -1.963 1 96.25 203 VAL A O 1
ATOM 1568 N N . SER A 1 204 ? 7.258 29.688 -3.32 1 96.69 204 SER A N 1
ATOM 1569 C CA . SER A 1 204 ? 7.758 28.344 -3.066 1 96.69 204 SER A CA 1
ATOM 1570 C C . SER A 1 204 ? 7.859 27.531 -4.355 1 96.69 204 SER A C 1
ATOM 1572 O O . SER A 1 204 ? 6.977 26.734 -4.664 1 96.69 204 SER A O 1
ATOM 1574 N N . PRO A 1 205 ? 8.953 27.594 -5.016 1 95.94 205 PRO A N 1
ATOM 1575 C CA . PRO A 1 205 ? 9.109 27 -6.344 1 95.94 205 PRO A CA 1
ATOM 1576 C C . PRO A 1 205 ? 8.953 25.484 -6.336 1 95.94 205 PRO A C 1
ATOM 1578 O O . PRO A 1 205 ? 8.609 24.891 -7.363 1 95.94 205 PRO A O 1
ATOM 1581 N N . GLU A 1 206 ? 9.094 24.859 -5.18 1 94.62 206 GLU A N 1
ATOM 1582 C CA . GLU A 1 206 ? 9.055 23.406 -5.129 1 94.62 206 GLU A CA 1
ATOM 1583 C C . GLU A 1 206 ? 7.734 22.906 -4.543 1 94.62 206 GLU A C 1
ATOM 1585 O O . GLU A 1 206 ? 7.621 21.734 -4.145 1 94.62 206 GLU A O 1
ATOM 1590 N N . ASP A 1 207 ? 6.793 23.812 -4.492 1 97.25 207 ASP A N 1
ATOM 1591 C CA . ASP A 1 207 ? 5.508 23.406 -3.934 1 97.25 207 ASP A CA 1
ATOM 1592 C C . ASP A 1 207 ? 4.836 22.359 -4.816 1 97.25 207 ASP A C 1
ATOM 1594 O O . ASP A 1 207 ? 4.293 22.672 -5.875 1 97.25 207 ASP A O 1
ATOM 1598 N N . GLY A 1 208 ? 4.746 21.141 -4.309 1 96.56 208 GLY A N 1
ATOM 1599 C CA . GLY A 1 208 ? 4.242 20.016 -5.062 1 96.56 208 GLY A CA 1
ATOM 1600 C C . GLY A 1 208 ? 2.807 20.188 -5.52 1 96.56 208 GLY A C 1
ATOM 1601 O O . GLY A 1 208 ? 2.506 20.031 -6.703 1 96.56 208 GLY A O 1
ATOM 1602 N N . PRO A 1 209 ? 1.94 20.547 -4.625 1 96.25 209 PRO A N 1
ATOM 1603 C CA . PRO A 1 209 ? 0.531 20.703 -4.992 1 96.25 209 PRO A CA 1
ATOM 1604 C C . PRO A 1 209 ? 0.324 21.719 -6.113 1 96.25 209 PRO A C 1
ATOM 1606 O O . PRO A 1 209 ? -0.43 21.453 -7.055 1 96.25 209 PRO A O 1
ATOM 1609 N N . SER A 1 210 ? 0.98 22.859 -6.039 1 97.62 210 SER A N 1
ATOM 1610 C CA . SER A 1 210 ? 0.851 23.875 -7.078 1 97.62 210 SER A CA 1
ATOM 1611 C C . SER A 1 210 ? 1.337 23.344 -8.422 1 97.62 210 SER A C 1
ATOM 1613 O O . SER A 1 210 ? 0.685 23.562 -9.453 1 97.62 210 SER A O 1
ATOM 1615 N N . LEU A 1 211 ? 2.424 22.688 -8.414 1 96.69 211 LEU A N 1
ATOM 1616 C CA . LEU A 1 211 ? 2.982 22.125 -9.633 1 96.69 211 LEU A CA 1
ATOM 1617 C C . LEU A 1 211 ? 2.035 21.094 -10.242 1 96.69 211 LEU A C 1
ATOM 1619 O O . LEU A 1 211 ? 1.806 21.094 -11.453 1 96.69 211 LEU A O 1
ATOM 1623 N N . LEU A 1 212 ? 1.525 20.266 -9.391 1 93.69 212 LEU A N 1
ATOM 1624 C CA . LEU A 1 212 ? 0.634 19.203 -9.852 1 93.69 212 LEU A CA 1
ATOM 1625 C C . LEU A 1 212 ? -0.631 19.797 -10.469 1 93.69 212 LEU A C 1
ATOM 1627 O O . LEU A 1 212 ? -1.057 19.359 -11.547 1 93.69 212 LEU A O 1
ATOM 1631 N N . LEU A 1 213 ? -1.252 20.734 -9.789 1 93.44 213 LEU A N 1
ATOM 1632 C CA . LEU A 1 213 ? -2.514 21.281 -10.273 1 93.44 213 LEU A CA 1
ATOM 1633 C C . LEU A 1 213 ? -2.301 22.094 -11.555 1 93.44 213 LEU A C 1
ATOM 1635 O O . LEU A 1 213 ? -3.17 22.109 -12.43 1 93.44 213 LEU A O 1
ATOM 1639 N N . LEU A 1 214 ? -1.115 22.688 -11.703 1 94.38 214 LEU A N 1
ATOM 1640 C CA . LEU A 1 214 ? -0.777 23.359 -12.953 1 94.38 214 LEU A CA 1
ATOM 1641 C C . LEU A 1 214 ? -0.72 22.359 -14.102 1 94.38 214 LEU A C 1
ATOM 1643 O O . LEU A 1 214 ? -1.213 22.641 -15.195 1 94.38 214 LEU A O 1
ATOM 1647 N N . GLN A 1 215 ? -0.163 21.297 -13.852 1 92.38 215 GLN A N 1
ATOM 1648 C CA . GLN A 1 215 ? -0.096 20.234 -14.859 1 92.38 215 GLN A CA 1
ATOM 1649 C C . GLN A 1 215 ? -1.491 19.766 -15.25 1 92.38 215 GLN A C 1
ATOM 1651 O O . GLN A 1 215 ? -1.765 19.516 -16.422 1 92.38 215 GLN A O 1
ATOM 1656 N N . ARG A 1 216 ? -2.301 19.625 -14.258 1 88.94 216 ARG A N 1
ATOM 1657 C CA . ARG A 1 216 ? -3.668 19.188 -14.508 1 88.94 216 ARG A CA 1
ATOM 1658 C C . ARG A 1 216 ? -4.434 20.219 -15.336 1 88.94 216 ARG A C 1
ATOM 1660 O O . ARG A 1 216 ? -5.223 19.844 -16.219 1 88.94 216 ARG A O 1
ATOM 1667 N N . ILE A 1 217 ? -4.199 21.438 -15.031 1 89.94 217 ILE A N 1
ATOM 1668 C CA . ILE A 1 217 ? -4.852 22.516 -15.766 1 89.94 217 ILE A CA 1
ATOM 1669 C C . ILE A 1 217 ? -4.457 22.438 -17.234 1 89.94 217 ILE A C 1
ATOM 1671 O O . ILE A 1 217 ? -5.305 22.594 -18.125 1 89.94 217 ILE A O 1
ATOM 1675 N N . ASP A 1 218 ? -3.221 22.141 -17.453 1 89.31 218 ASP A N 1
ATOM 1676 C CA . ASP A 1 218 ? -2.742 22.016 -18.828 1 89.31 218 ASP A CA 1
ATOM 1677 C C . ASP A 1 218 ? -3.439 20.859 -19.547 1 89.31 218 ASP A C 1
ATOM 1679 O O . ASP A 1 218 ? -3.809 20.984 -20.719 1 89.31 218 ASP A O 1
ATOM 1683 N N . GLN A 1 219 ? -3.629 19.859 -18.875 1 82.75 219 GLN A N 1
ATOM 1684 C CA . GLN A 1 219 ? -4.309 18.703 -19.438 1 82.75 219 GLN A CA 1
ATOM 1685 C C . GLN A 1 219 ? -5.785 19 -19.688 1 82.75 219 GLN A C 1
ATOM 1687 O O . GLN A 1 219 ? -6.336 18.578 -20.719 1 82.75 219 GLN A O 1
ATOM 1692 N N . PHE A 1 220 ? -6.391 19.688 -18.734 1 81.38 220 PHE A N 1
ATOM 1693 C CA . PHE A 1 220 ? -7.816 19.969 -18.844 1 81.38 220 PHE A CA 1
ATOM 1694 C C . PHE A 1 220 ? -8.086 20.984 -19.938 1 81.38 220 PHE A C 1
ATOM 1696 O O . PHE A 1 220 ? -9.156 20.984 -20.547 1 81.38 220 PHE A O 1
ATOM 1703 N N . ARG A 1 221 ? -7.125 21.797 -20.156 1 81.75 221 ARG A N 1
ATOM 1704 C CA . ARG A 1 221 ? -7.254 22.734 -21.25 1 81.75 221 ARG A CA 1
ATOM 1705 C C . ARG A 1 221 ? -7.293 22.016 -22.594 1 81.75 221 ARG A C 1
ATOM 1707 O O . ARG A 1 221 ? -8.031 22.406 -23.5 1 81.75 221 ARG A O 1
ATOM 1714 N N . SER A 1 222 ? -6.625 20.922 -22.656 1 78.19 222 SER A N 1
ATOM 1715 C CA . SER A 1 222 ? -6.582 20.125 -23.891 1 78.19 222 SER A CA 1
ATOM 1716 C C . SER A 1 222 ? -7.75 19.141 -23.953 1 78.19 222 SER A C 1
ATOM 1718 O O . SER A 1 222 ? -8.273 18.875 -25.031 1 78.19 222 SER A O 1
ATOM 1720 N N . SER A 1 223 ? -8.102 18.641 -22.797 1 73.5 223 SER A N 1
ATOM 1721 C CA . SER A 1 223 ? -9.227 17.719 -22.688 1 73.5 223 SER A CA 1
ATOM 1722 C C . SER A 1 223 ? -10.086 18.047 -21.469 1 73.5 223 SER A C 1
ATOM 1724 O O . SER A 1 223 ? -9.828 17.578 -20.359 1 73.5 223 SER A O 1
ATOM 1726 N N . PRO A 1 224 ? -11.125 18.875 -21.75 1 68 224 PRO A N 1
ATOM 1727 C CA . PRO A 1 224 ? -11.938 19.375 -20.625 1 68 224 PRO A CA 1
ATOM 1728 C C . PRO A 1 224 ? -12.641 18.25 -19.875 1 68 224 PRO A C 1
ATOM 1730 O O . PRO A 1 224 ? -12.984 17.219 -20.469 1 68 224 PRO A O 1
ATOM 1733 N N . PRO A 1 225 ? -12.656 18.406 -18.547 1 61.97 225 PRO A N 1
ATOM 1734 C CA . PRO A 1 225 ? -13.383 17.406 -17.781 1 61.97 225 PRO A CA 1
ATOM 1735 C C . PRO A 1 225 ? -14.875 17.375 -18.109 1 61.97 225 PRO A C 1
ATOM 1737 O O . PRO A 1 225 ? -15.398 18.328 -18.688 1 61.97 225 PRO A O 1
ATOM 1740 N N . PRO A 1 226 ? -15.398 16.141 -17.812 1 56.41 226 PRO A N 1
ATOM 1741 C CA . PRO A 1 226 ? -16.844 16.094 -18.078 1 56.41 226 PRO A CA 1
ATOM 1742 C C . PRO A 1 226 ? -17.609 17.156 -17.312 1 56.41 226 PRO A C 1
ATOM 1744 O O . PRO A 1 226 ? -17.141 17.656 -16.281 1 56.41 226 PRO A O 1
ATOM 1747 N N . ALA A 1 227 ? -18.656 17.703 -17.828 1 57.12 227 ALA A N 1
ATOM 1748 C CA . ALA A 1 227 ? -19.484 18.766 -17.281 1 57.12 227 ALA A CA 1
ATOM 1749 C C . ALA A 1 227 ? -19.859 18.469 -15.836 1 57.12 227 ALA A C 1
ATOM 1751 O O . ALA A 1 227 ? -20.078 19.375 -15.039 1 57.12 227 ALA A O 1
ATOM 1752 N N . ASP A 1 228 ? -19.859 17.172 -15.406 1 52.75 228 ASP A N 1
ATOM 1753 C CA . ASP A 1 228 ? -20.266 16.781 -14.062 1 52.75 228 ASP A CA 1
ATOM 1754 C C . ASP A 1 228 ? -19.062 16.531 -13.156 1 52.75 228 ASP A C 1
ATOM 1756 O O . ASP A 1 228 ? -19.188 15.922 -12.102 1 52.75 228 ASP A O 1
ATOM 1760 N N . TRP A 1 229 ? -18.109 17.188 -13.641 1 51.91 229 TRP A N 1
ATOM 1761 C CA . TRP A 1 229 ? -16.875 16.984 -12.867 1 51.91 229 TRP A CA 1
ATOM 1762 C C . TRP A 1 229 ? -16.953 17.703 -11.523 1 51.91 229 TRP A C 1
ATOM 1764 O O . TRP A 1 229 ? -17.297 18.891 -11.469 1 51.91 229 TRP A O 1
ATOM 1774 N N . ASP A 1 230 ? -16.844 17.016 -10.43 1 45.72 230 ASP A N 1
ATOM 1775 C CA . ASP A 1 230 ? -17.016 17.594 -9.102 1 45.72 230 ASP A CA 1
ATOM 1776 C C . ASP A 1 230 ? -15.695 18.094 -8.531 1 45.72 230 ASP A C 1
ATOM 1778 O O . ASP A 1 230 ? -15.586 18.375 -7.336 1 45.72 230 ASP A O 1
ATOM 1782 N N . GLY A 1 231 ? -14.75 18.25 -9.422 1 45.5 231 GLY A N 1
ATOM 1783 C CA . GLY A 1 231 ? -13.484 18.797 -8.969 1 45.5 231 GLY A CA 1
ATOM 1784 C C . GLY A 1 231 ? -12.594 17.766 -8.305 1 45.5 231 GLY A C 1
ATOM 1785 O O . GLY A 1 231 ? -11.5 18.094 -7.84 1 45.5 231 GLY A O 1
ATOM 1786 N N . SER A 1 232 ? -13.062 16.531 -8.281 1 46.97 232 SER A N 1
ATOM 1787 C CA . SER A 1 232 ? -12.328 15.523 -7.531 1 46.97 232 SER A CA 1
ATOM 1788 C C . SER A 1 232 ? -11.305 14.812 -8.414 1 46.97 232 SER A C 1
ATOM 1790 O O . SER A 1 232 ? -11.453 14.773 -9.633 1 46.97 232 SER A O 1
ATOM 1792 N N . TRP A 1 233 ? -10.172 14.57 -7.781 1 47.44 233 TRP A N 1
ATOM 1793 C CA . TRP A 1 233 ? -9.156 13.766 -8.453 1 47.44 233 TRP A CA 1
ATOM 1794 C C . TRP A 1 233 ? -9.305 12.289 -8.086 1 47.44 233 TRP A C 1
ATOM 1796 O O . TRP A 1 233 ? -9.461 11.945 -6.914 1 47.44 233 TRP A O 1
ATOM 1806 N N . GLN A 1 234 ? -9.633 11.438 -9.094 1 50.97 234 GLN A N 1
ATOM 1807 C CA . GLN A 1 234 ? -9.781 10 -8.883 1 50.97 234 GLN A CA 1
ATOM 1808 C C . GLN A 1 234 ? -8.422 9.312 -8.789 1 50.97 234 GLN A C 1
ATOM 1810 O O . GLN A 1 234 ? -7.551 9.523 -9.641 1 50.97 234 GLN A O 1
ATOM 1815 N N . MET A 1 235 ? -8.133 8.93 -7.633 1 47.31 235 MET A N 1
ATOM 1816 C CA . MET A 1 235 ? -6.898 8.18 -7.434 1 47.31 235 MET A CA 1
ATOM 1817 C C . MET A 1 235 ? -6.906 6.891 -8.25 1 47.31 235 MET A C 1
ATOM 1819 O O . MET A 1 235 ? -7.797 6.055 -8.094 1 47.31 235 MET A O 1
ATOM 1823 N N . GLU A 1 236 ? -6.645 6.914 -9.344 1 42.94 236 GLU A N 1
ATOM 1824 C CA . GLU A 1 236 ? -6.707 5.691 -10.141 1 42.94 236 GLU A CA 1
ATOM 1825 C C . GLU A 1 236 ? -6.027 4.527 -9.422 1 42.94 236 GLU A C 1
ATOM 1827 O O . GLU A 1 236 ? -6.398 3.369 -9.609 1 42.94 236 GLU A O 1
ATOM 1832 N N . HIS A 1 237 ? -4.852 4.539 -8.883 1 38 237 HIS A N 1
ATOM 1833 C CA . HIS A 1 237 ? -4.199 3.293 -8.492 1 38 237 HIS A CA 1
ATOM 1834 C C . HIS A 1 237 ? -4.301 3.066 -6.988 1 38 237 HIS A C 1
ATOM 1836 O O . HIS A 1 237 ? -3.988 3.961 -6.199 1 38 237 HIS A O 1
ATOM 1842 N N . LYS A 1 238 ? -5.418 2.305 -6.676 1 35.25 238 LYS A N 1
ATOM 1843 C CA . LYS A 1 238 ? -5.348 1.8 -5.309 1 35.25 238 LYS A CA 1
ATOM 1844 C C . LYS A 1 238 ? -4.137 0.888 -5.121 1 35.25 238 LYS A C 1
ATOM 1846 O O . LYS A 1 238 ? -3.854 0.043 -5.973 1 35.25 238 LYS A O 1
ATOM 1851 N N . MET B 1 1 ? -14.781 -9.562 9.594 1 77.31 1 MET B N 1
ATOM 1852 C CA . MET B 1 1 ? -13.336 -9.492 9.422 1 77.31 1 MET B CA 1
ATOM 1853 C C . MET B 1 1 ? -12.656 -10.727 10.008 1 77.31 1 MET B C 1
ATOM 1855 O O . MET B 1 1 ? -11.836 -11.359 9.352 1 77.31 1 MET B O 1
ATOM 1859 N N . ASN B 1 2 ? -13.102 -11.18 11.141 1 78.38 2 ASN B N 1
ATOM 1860 C CA . ASN B 1 2 ? -12.461 -12.328 11.766 1 78.38 2 ASN B CA 1
ATOM 1861 C C . ASN B 1 2 ? -12.734 -13.617 10.992 1 78.38 2 ASN B C 1
ATOM 1863 O O . ASN B 1 2 ? -11.852 -14.469 10.867 1 78.38 2 ASN B O 1
ATOM 1867 N N . CYS B 1 3 ? -13.945 -13.617 10.445 1 80.62 3 CYS B N 1
ATOM 1868 C CA . CYS B 1 3 ? -14.289 -14.805 9.672 1 80.62 3 CYS B CA 1
ATOM 1869 C C . CYS B 1 3 ? -13.445 -14.883 8.398 1 80.62 3 CYS B C 1
ATOM 1871 O O . CYS B 1 3 ? -12.93 -15.953 8.062 1 80.62 3 CYS B O 1
ATOM 1873 N N . TYR B 1 4 ? -13.344 -13.797 7.789 1 85.31 4 TYR B N 1
ATOM 1874 C CA . TYR B 1 4 ? -12.508 -13.734 6.594 1 85.31 4 TYR B CA 1
ATOM 1875 C C . TYR B 1 4 ? -11.062 -14.086 6.918 1 85.31 4 TYR B C 1
ATOM 1877 O O . TYR B 1 4 ? -10.453 -14.922 6.246 1 85.31 4 TYR B O 1
ATOM 1885 N N . LEU B 1 5 ? -10.539 -13.477 7.949 1 88.25 5 LEU B N 1
ATOM 1886 C CA . LEU B 1 5 ? -9.141 -13.688 8.2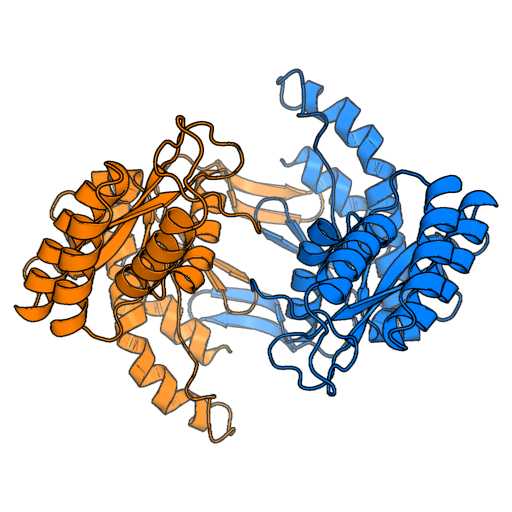97 1 88.25 5 LEU B CA 1
ATOM 1887 C C . LEU B 1 5 ? -8.891 -15.148 8.68 1 88.25 5 LEU B C 1
ATOM 1889 O O . LEU B 1 5 ? -7.844 -15.711 8.352 1 88.25 5 LEU B O 1
ATOM 1893 N N . THR B 1 6 ? -9.867 -15.719 9.305 1 89.06 6 THR B N 1
ATOM 1894 C CA . THR B 1 6 ? -9.734 -17.125 9.68 1 89.06 6 THR B CA 1
ATOM 1895 C C . THR B 1 6 ? -9.711 -18.016 8.438 1 89.06 6 THR B C 1
ATOM 1897 O O . THR B 1 6 ? -8.812 -18.828 8.273 1 89.06 6 THR B O 1
ATOM 1900 N N . MET B 1 7 ? -10.633 -17.781 7.594 1 89.75 7 MET B N 1
ATOM 1901 C CA . MET B 1 7 ? -10.773 -18.594 6.395 1 89.75 7 MET B CA 1
ATOM 1902 C C . MET B 1 7 ? -9.531 -18.484 5.512 1 89.75 7 MET B C 1
ATOM 1904 O O . MET B 1 7 ? -9.062 -19.484 4.957 1 89.75 7 MET B O 1
ATOM 1908 N N . MET B 1 8 ? -9 -17.297 5.488 1 92.69 8 MET B N 1
ATOM 1909 C CA . MET B 1 8 ? -7.891 -17.047 4.57 1 92.69 8 MET B CA 1
ATOM 1910 C C . MET B 1 8 ? -6.555 -17.375 5.234 1 92.69 8 MET B C 1
ATOM 1912 O O . MET B 1 8 ? -5.535 -17.516 4.555 1 92.69 8 MET B O 1
ATOM 1916 N N . SER B 1 9 ? -6.551 -17.578 6.559 1 95 9 SER B N 1
ATOM 1917 C CA . SER B 1 9 ? -5.332 -17.938 7.27 1 95 9 SER B CA 1
ATOM 1918 C C . SER B 1 9 ? -5.156 -19.453 7.316 1 95 9 SER B C 1
ATOM 1920 O O . SER B 1 9 ? -4.035 -19.953 7.441 1 95 9 SER B O 1
ATOM 1922 N N . GLU B 1 10 ? -6.188 -20.172 7.18 1 95.19 10 GLU B N 1
ATOM 1923 C CA . GLU B 1 10 ? -6.156 -21.625 7.316 1 95.19 10 GLU B CA 1
ATOM 1924 C C . GLU B 1 10 ? -5.234 -22.25 6.277 1 95.19 10 GLU B C 1
ATOM 1926 O O . GLU B 1 10 ? -4.398 -23.094 6.613 1 95.19 10 GLU B O 1
ATOM 1931 N N . PRO B 1 11 ? -5.363 -21.797 5.031 1 96.94 11 PRO B N 1
ATOM 1932 C CA . PRO B 1 11 ? -4.453 -22.375 4.039 1 96.94 11 PRO B CA 1
ATOM 1933 C C . PRO B 1 11 ? -2.982 -22.125 4.367 1 96.94 11 PRO B C 1
ATOM 1935 O O . PRO B 1 11 ? -2.125 -22.953 4.059 1 96.94 11 PRO B O 1
ATOM 1938 N N . VAL B 1 12 ? -2.637 -21 4.969 1 96.81 12 VAL B N 1
ATOM 1939 C CA . VAL B 1 12 ? -1.261 -20.688 5.352 1 96.81 12 VAL B CA 1
ATOM 1940 C C . VAL B 1 12 ? -0.763 -21.734 6.352 1 96.81 12 VAL B C 1
ATOM 1942 O O . VAL B 1 12 ? 0.308 -22.312 6.172 1 96.81 12 VAL B O 1
ATOM 1945 N N . ARG B 1 13 ? -1.547 -22.031 7.301 1 94.75 13 ARG B N 1
ATOM 1946 C CA . ARG B 1 13 ? -1.19 -23 8.328 1 94.75 13 ARG B CA 1
ATOM 1947 C C . ARG B 1 13 ? -1.126 -24.422 7.746 1 94.75 13 ARG B C 1
ATOM 1949 O O . ARG B 1 13 ? -0.196 -25.172 8.039 1 94.75 13 ARG B O 1
ATOM 1956 N N . GLU B 1 14 ? -2.076 -24.734 6.98 1 95.69 14 GLU B N 1
ATOM 1957 C CA . GLU B 1 14 ? -2.164 -26.062 6.391 1 95.69 14 GLU B CA 1
ATOM 1958 C C . GLU B 1 14 ? -0.939 -26.359 5.531 1 95.69 14 GLU B C 1
ATOM 1960 O O . GLU B 1 14 ? -0.55 -27.531 5.387 1 95.69 14 GLU B O 1
ATOM 1965 N N . HIS B 1 15 ? -0.337 -25.344 5.016 1 96.38 15 HIS B N 1
ATOM 1966 C CA . HIS B 1 15 ? 0.845 -25.531 4.18 1 96.38 15 HIS B CA 1
ATOM 1967 C C . HIS B 1 15 ? 2.109 -25.094 4.91 1 96.38 15 HIS B C 1
ATOM 1969 O O . HIS B 1 15 ? 3.07 -24.641 4.277 1 96.38 15 HIS B O 1
ATOM 1975 N N . ARG B 1 16 ? 1.957 -25 6.207 1 95.12 16 ARG B N 1
ATOM 1976 C CA . ARG B 1 16 ? 3.094 -24.891 7.113 1 95.12 16 ARG B CA 1
ATOM 1977 C C . ARG B 1 16 ? 3.703 -23.484 7.051 1 95.12 16 ARG B C 1
ATOM 1979 O O . ARG B 1 16 ? 4.918 -23.328 7.188 1 95.12 16 ARG B O 1
ATOM 1986 N N . GLY B 1 17 ? 2.92 -22.531 6.695 1 95.62 17 GLY B N 1
ATOM 1987 C CA . GLY B 1 17 ? 3.363 -21.156 6.734 1 95.62 17 GLY B CA 1
ATOM 1988 C C . GLY B 1 17 ? 3.166 -20.5 8.094 1 95.62 17 GLY B C 1
ATOM 1989 O O . GLY B 1 17 ? 2.502 -21.062 8.961 1 95.62 17 GLY B O 1
ATOM 1990 N N . VAL B 1 18 ? 3.811 -19.375 8.297 1 93.94 18 VAL B N 1
ATOM 1991 C CA . VAL B 1 18 ? 3.672 -18.594 9.516 1 93.94 18 VAL B CA 1
ATOM 1992 C C . VAL B 1 18 ? 2.957 -17.281 9.211 1 93.94 18 VAL B C 1
ATOM 1994 O O . VAL B 1 18 ? 3.371 -16.531 8.32 1 93.94 18 VAL B O 1
ATOM 1997 N N . ILE B 1 19 ? 1.872 -17.062 9.906 1 94.75 19 ILE B N 1
ATOM 1998 C CA . ILE B 1 19 ? 1.209 -15.766 9.797 1 94.75 19 ILE B CA 1
ATOM 1999 C C . ILE B 1 19 ? 1.991 -14.719 10.594 1 94.75 19 ILE B C 1
ATOM 2001 O O . ILE B 1 19 ? 2.131 -14.836 11.812 1 94.75 19 ILE B O 1
ATOM 2005 N N . ASP B 1 20 ? 2.549 -13.75 9.992 1 93.75 20 ASP B N 1
ATOM 2006 C CA . ASP B 1 20 ? 3.332 -12.711 10.648 1 93.75 20 ASP B CA 1
ATOM 2007 C C . ASP B 1 20 ? 2.424 -11.664 11.297 1 93.75 20 ASP B C 1
ATOM 2009 O O . ASP B 1 20 ? 2.529 -11.406 12.492 1 93.75 20 ASP B O 1
ATOM 2013 N N . LYS B 1 21 ? 1.551 -11.117 10.438 1 93.19 21 LYS B N 1
ATOM 2014 C CA . LYS B 1 21 ? 0.647 -10.086 10.945 1 93.19 21 LYS B CA 1
ATOM 2015 C C . LYS B 1 21 ? -0.499 -9.836 9.969 1 93.19 21 LYS B C 1
ATOM 2017 O O . LYS B 1 21 ? -0.434 -10.242 8.805 1 93.19 21 LYS B O 1
ATOM 2022 N N . TYR B 1 22 ? -1.525 -9.195 10.531 1 90.75 22 TYR B N 1
ATOM 2023 C CA . TYR B 1 22 ? -2.648 -8.703 9.734 1 90.75 22 TYR B CA 1
ATOM 2024 C C . TYR B 1 22 ? -2.578 -7.191 9.57 1 90.75 22 TYR B C 1
ATOM 2026 O O . TYR B 1 22 ? -2.309 -6.465 10.523 1 90.75 22 TYR B O 1
ATOM 2034 N N . ILE B 1 23 ? -2.766 -6.762 8.414 1 88.81 23 ILE B N 1
ATOM 2035 C CA . ILE B 1 23 ? -2.764 -5.34 8.07 1 88.81 23 ILE B CA 1
ATOM 2036 C C . ILE B 1 23 ? -4.09 -4.969 7.414 1 88.81 23 ILE B C 1
ATOM 2038 O O . ILE B 1 23 ? -4.234 -5.066 6.191 1 88.81 23 ILE B O 1
ATOM 2042 N N . GLY B 1 24 ? -4.98 -4.484 8.203 1 81.88 24 GLY B N 1
ATOM 2043 C CA . GLY B 1 24 ? -6.332 -4.367 7.676 1 81.88 24 GLY B CA 1
ATOM 2044 C C . GLY B 1 24 ? -6.906 -5.695 7.211 1 81.88 24 GLY B C 1
ATOM 2045 O O . GLY B 1 24 ? -7.02 -6.637 7.996 1 81.88 24 GLY B O 1
ATOM 2046 N N . ASP B 1 25 ? -7.078 -5.723 5.891 1 82.62 25 ASP B N 1
ATOM 2047 C CA . ASP B 1 25 ? -7.629 -6.953 5.332 1 82.62 25 ASP B CA 1
ATOM 2048 C C . ASP B 1 25 ? -6.531 -7.809 4.707 1 82.62 25 ASP B C 1
ATOM 2050 O O . ASP B 1 25 ? -6.809 -8.867 4.141 1 82.62 25 ASP B O 1
ATOM 2054 N N . ALA B 1 26 ? -5.348 -7.387 4.891 1 90.94 26 ALA B N 1
ATOM 2055 C CA . ALA B 1 26 ? -4.23 -8.133 4.309 1 90.94 26 ALA B CA 1
ATOM 2056 C C . ALA B 1 26 ? -3.621 -9.094 5.328 1 90.94 26 ALA B C 1
ATOM 2058 O O . ALA B 1 26 ? -3.637 -8.82 6.531 1 90.94 26 ALA B O 1
ATOM 2059 N N . ILE B 1 27 ? -3.104 -10.164 4.82 1 93.81 27 ILE B N 1
ATOM 2060 C CA . ILE B 1 27 ? -2.383 -11.156 5.609 1 93.81 27 ILE B CA 1
ATOM 2061 C C . ILE B 1 27 ? -0.932 -11.234 5.141 1 93.81 27 ILE B C 1
ATOM 2063 O O . ILE B 1 27 ? -0.668 -11.414 3.947 1 93.81 27 ILE B O 1
ATOM 2067 N N . MET B 1 28 ? -0.063 -11.047 6.066 1 96.12 28 MET B N 1
ATOM 2068 C CA . MET B 1 28 ? 1.352 -11.258 5.77 1 96.12 28 MET B CA 1
ATOM 2069 C C . MET B 1 28 ? 1.847 -12.562 6.375 1 96.12 28 MET B C 1
ATOM 2071 O O . MET B 1 28 ? 1.692 -12.797 7.578 1 96.12 28 MET B O 1
ATOM 2075 N N . ALA B 1 29 ? 2.408 -13.406 5.516 1 96.62 29 ALA B N 1
ATOM 2076 C CA . ALA B 1 29 ? 2.904 -14.703 5.957 1 96.62 29 ALA B CA 1
ATOM 2077 C C . ALA B 1 29 ? 4.254 -15.023 5.32 1 96.62 29 ALA B C 1
ATOM 2079 O O . ALA B 1 29 ? 4.652 -14.383 4.344 1 96.62 29 ALA B O 1
ATOM 2080 N N . TYR B 1 30 ? 4.938 -15.953 5.941 1 95.81 30 TYR B N 1
ATOM 2081 C CA . TYR B 1 30 ? 6.227 -16.344 5.383 1 95.81 30 TYR B CA 1
ATOM 2082 C C . TYR B 1 30 ? 6.496 -17.828 5.629 1 95.81 30 TYR B C 1
ATOM 2084 O O . TYR B 1 30 ? 5.863 -18.453 6.484 1 95.81 30 TYR B O 1
ATOM 2092 N N . TRP B 1 31 ? 7.262 -18.328 4.805 1 96.38 31 TRP B N 1
ATOM 2093 C CA . TRP B 1 31 ? 7.805 -19.672 4.883 1 96.38 31 TRP B CA 1
ATOM 2094 C C . TRP B 1 31 ? 9.32 -19.641 5.031 1 96.38 31 TRP B C 1
ATOM 2096 O O . TRP B 1 31 ? 10.023 -19.094 4.184 1 96.38 31 TRP B O 1
ATOM 2106 N N . GLY B 1 32 ? 9.812 -20.141 6.113 1 89.19 32 GLY B N 1
ATOM 2107 C CA . GLY B 1 32 ? 11.25 -20.094 6.312 1 89.19 32 GLY B CA 1
ATOM 2108 C C . GLY B 1 32 ? 11.734 -21.047 7.395 1 89.19 32 GLY B C 1
ATOM 2109 O O . GLY B 1 32 ? 10.938 -21.812 7.953 1 89.19 32 GLY B O 1
ATOM 2110 N N . ALA B 1 33 ? 13.133 -20.984 7.617 1 74.69 33 ALA B N 1
ATOM 2111 C CA . ALA B 1 33 ? 13.781 -21.781 8.648 1 74.69 33 ALA B CA 1
ATOM 2112 C C . ALA B 1 33 ? 13.234 -21.453 10.031 1 74.69 33 ALA B C 1
ATOM 2114 O O . ALA B 1 33 ? 12.82 -20.312 10.281 1 74.69 33 ALA B O 1
ATOM 2115 N N . PRO B 1 34 ? 13.281 -22.453 10.797 1 73.81 34 PRO B N 1
ATOM 2116 C CA . PRO B 1 34 ? 13.789 -23.828 10.672 1 73.81 34 PRO B CA 1
ATOM 2117 C C . PRO B 1 34 ? 12.703 -24.812 10.266 1 73.81 34 PRO B C 1
ATOM 2119 O O . PRO B 1 34 ? 12.977 -26.016 10.156 1 73.81 34 PRO B O 1
ATOM 2122 N N . PHE B 1 35 ? 11.617 -24.344 9.906 1 75.88 35 PHE B N 1
ATOM 2123 C CA . PHE B 1 35 ? 10.461 -25.219 9.805 1 75.88 35 PHE B CA 1
ATOM 2124 C C . PHE B 1 35 ? 10.391 -25.875 8.43 1 75.88 35 PHE B C 1
ATOM 2126 O O . PHE B 1 35 ? 9.844 -26.969 8.273 1 75.88 35 PHE B O 1
ATOM 2133 N N . ILE B 1 36 ? 10.898 -25.188 7.48 1 85.31 36 ILE B N 1
ATOM 2134 C CA . ILE B 1 36 ? 10.711 -25.672 6.113 1 85.31 36 ILE B CA 1
ATOM 2135 C C . ILE B 1 36 ? 12.039 -25.594 5.355 1 85.31 36 ILE B C 1
ATOM 2137 O O . ILE B 1 36 ? 12.742 -24.594 5.414 1 85.31 36 ILE B O 1
ATOM 2141 N N . ASP B 1 37 ? 12.25 -26.641 4.656 1 86.38 37 ASP B N 1
ATOM 2142 C CA . ASP B 1 37 ? 13.43 -26.656 3.797 1 86.38 37 ASP B CA 1
ATOM 2143 C C . ASP B 1 37 ? 13.312 -25.609 2.689 1 86.38 37 ASP B C 1
ATOM 2145 O O . ASP B 1 37 ? 12.227 -25.359 2.164 1 86.38 37 ASP B O 1
ATOM 2149 N N . GLU B 1 38 ? 14.422 -25.047 2.4 1 84.5 38 GLU B N 1
ATOM 2150 C CA . GLU B 1 38 ? 14.484 -23.969 1.419 1 84.5 38 GLU B CA 1
ATOM 2151 C C . GLU B 1 38 ? 13.828 -24.375 0.104 1 84.5 38 GLU B C 1
ATOM 2153 O O . GLU B 1 38 ? 13.156 -23.562 -0.542 1 84.5 38 GLU B O 1
ATOM 2158 N N . GLY B 1 39 ? 14.016 -25.562 -0.256 1 86.19 39 GLY B N 1
ATOM 2159 C CA . GLY B 1 39 ? 13.516 -26.047 -1.536 1 86.19 39 GLY B CA 1
ATOM 2160 C C . GLY B 1 39 ? 12 -26.172 -1.578 1 86.19 39 GLY B C 1
ATOM 2161 O O . GLY B 1 39 ? 11.406 -26.234 -2.656 1 86.19 39 GLY B O 1
ATOM 2162 N N . ASP B 1 40 ? 11.336 -26.125 -0.415 1 93.25 40 ASP B N 1
ATOM 2163 C CA . ASP B 1 40 ? 9.898 -26.359 -0.369 1 93.25 40 ASP B CA 1
ATOM 2164 C C . ASP B 1 40 ? 9.141 -25.062 -0.096 1 93.25 40 ASP B C 1
ATOM 2166 O O . ASP B 1 40 ? 7.918 -25 -0.271 1 93.25 40 ASP B O 1
ATOM 2170 N N . GLN B 1 41 ? 9.828 -24.062 0.213 1 95.81 41 GLN B N 1
ATOM 2171 C CA . GLN B 1 41 ? 9.188 -22.844 0.687 1 95.81 41 GLN B CA 1
ATOM 2172 C C . GLN B 1 41 ? 8.297 -22.234 -0.394 1 95.81 41 GLN B C 1
ATOM 2174 O O . GLN B 1 41 ? 7.117 -21.969 -0.156 1 95.81 41 GLN B O 1
ATOM 2179 N N . ALA B 1 42 ? 8.859 -22.094 -1.525 1 96.81 42 ALA B N 1
ATOM 2180 C CA . ALA B 1 42 ? 8.125 -21.469 -2.629 1 96.81 42 ALA B CA 1
ATOM 2181 C C . ALA B 1 42 ? 6.91 -22.312 -3.016 1 96.81 42 ALA B C 1
ATOM 2183 O O . ALA B 1 42 ? 5.824 -21.766 -3.242 1 96.81 42 ALA B O 1
ATOM 2184 N N . ARG B 1 43 ? 7.129 -23.578 -3.068 1 96.44 43 ARG B N 1
ATOM 2185 C CA . ARG B 1 43 ? 6.055 -24.484 -3.447 1 96.44 43 ARG B CA 1
ATOM 2186 C C . ARG B 1 43 ? 4.898 -24.422 -2.455 1 96.44 43 ARG B C 1
ATOM 2188 O O . ARG B 1 43 ? 3.742 -24.266 -2.854 1 96.44 43 ARG B O 1
ATOM 2195 N N . LEU B 1 44 ? 5.188 -24.516 -1.215 1 96.88 44 LEU B N 1
ATOM 2196 C CA . LEU B 1 44 ? 4.168 -24.5 -0.173 1 96.88 44 LEU B CA 1
ATOM 2197 C C . LEU B 1 44 ? 3.428 -23.172 -0.154 1 96.88 44 LEU B C 1
ATOM 2199 O O . LEU B 1 44 ? 2.207 -23.125 0.023 1 96.88 44 LEU B O 1
ATOM 2203 N N . ALA B 1 45 ? 4.137 -22.078 -0.351 1 98 45 ALA B N 1
ATOM 2204 C CA . ALA B 1 45 ? 3.518 -20.75 -0.398 1 98 45 ALA B CA 1
ATOM 2205 C C . ALA B 1 45 ? 2.527 -20.656 -1.556 1 98 45 ALA B C 1
ATOM 2207 O O . ALA B 1 45 ? 1.415 -20.156 -1.388 1 98 45 ALA B O 1
ATOM 2208 N N . CYS B 1 46 ? 2.916 -21.141 -2.658 1 98.06 46 CYS B N 1
ATOM 2209 C CA . CYS B 1 46 ? 2.068 -21.062 -3.842 1 98.06 46 CYS B CA 1
ATOM 2210 C C . CYS B 1 46 ? 0.856 -21.969 -3.709 1 98.06 46 CYS B C 1
ATOM 2212 O O . CYS B 1 46 ? -0.234 -21.641 -4.176 1 98.06 46 CYS B O 1
ATOM 2214 N N . LEU B 1 47 ? 1.051 -23.094 -3.09 1 96.81 47 LEU B N 1
ATOM 2215 C CA . LEU B 1 47 ? -0.08 -23.984 -2.848 1 96.81 47 LEU B CA 1
ATOM 2216 C C . LEU B 1 47 ? -1.081 -23.344 -1.893 1 96.81 47 LEU B C 1
ATOM 2218 O O . LEU B 1 47 ? -2.293 -23.453 -2.088 1 96.81 47 LEU B O 1
ATOM 2222 N N . ALA B 1 48 ? -0.571 -22.688 -0.889 1 97.44 48 ALA B N 1
ATOM 2223 C CA . ALA B 1 48 ? -1.44 -21.953 0.027 1 97.44 48 ALA B CA 1
ATOM 2224 C C . ALA B 1 48 ? -2.252 -20.906 -0.716 1 97.44 48 ALA B C 1
ATOM 2226 O O . ALA B 1 48 ? -3.455 -20.766 -0.492 1 97.44 48 ALA B O 1
ATOM 2227 N N . ALA B 1 49 ? -1.583 -20.172 -1.562 1 97.75 49 ALA B N 1
ATOM 2228 C CA . ALA B 1 49 ? -2.236 -19.125 -2.352 1 97.75 49 ALA B CA 1
ATOM 2229 C C . ALA B 1 49 ? -3.342 -19.719 -3.225 1 97.75 49 ALA B C 1
ATOM 2231 O O . ALA B 1 49 ? -4.441 -19.156 -3.303 1 97.75 49 ALA B O 1
ATOM 2232 N N . ALA B 1 50 ? -3.039 -20.812 -3.824 1 95.31 50 ALA B N 1
ATOM 2233 C CA . ALA B 1 50 ? -4.031 -21.484 -4.664 1 95.31 50 ALA B CA 1
ATOM 2234 C C . ALA B 1 50 ? -5.254 -21.891 -3.848 1 95.31 50 ALA B C 1
ATOM 2236 O O . ALA B 1 50 ? -6.391 -21.719 -4.297 1 95.31 50 ALA B O 1
ATOM 2237 N N . ASP B 1 51 ? -4.984 -22.391 -2.705 1 95.81 51 ASP B N 1
ATOM 2238 C CA . ASP B 1 51 ? -6.074 -22.812 -1.825 1 95.81 51 ASP B CA 1
ATOM 2239 C C . ASP B 1 51 ? -6.91 -21.609 -1.385 1 95.81 51 ASP B C 1
ATOM 2241 O O . ASP B 1 51 ? -8.133 -21.719 -1.258 1 95.81 51 ASP B O 1
ATOM 2245 N N . MET B 1 52 ? -6.285 -20.531 -1.102 1 95.31 52 MET B N 1
ATOM 2246 C CA . MET B 1 52 ? -6.992 -19.312 -0.723 1 95.31 52 MET B CA 1
ATOM 2247 C C . MET B 1 52 ? -7.949 -18.859 -1.825 1 95.31 52 MET B C 1
ATOM 2249 O O . MET B 1 52 ? -9.109 -18.547 -1.556 1 95.31 52 MET B O 1
ATOM 2253 N N . VAL B 1 53 ? -7.449 -18.859 -2.986 1 93.38 53 VAL B N 1
ATOM 2254 C CA . VAL B 1 53 ? -8.258 -18.422 -4.121 1 93.38 53 VAL B CA 1
ATOM 2255 C C . VAL B 1 53 ? -9.461 -19.359 -4.285 1 93.38 53 VAL B C 1
ATOM 2257 O O . VAL B 1 53 ? -10.562 -18.906 -4.594 1 93.38 53 VAL B O 1
ATOM 2260 N N . GLN B 1 54 ? -9.25 -20.609 -4.051 1 91.38 54 GLN B N 1
ATOM 2261 C CA . GLN B 1 54 ? -10.32 -21.578 -4.191 1 91.38 54 GLN B CA 1
ATOM 2262 C C . GLN B 1 54 ? -11.406 -21.375 -3.141 1 91.38 54 GLN B C 1
ATOM 2264 O O . GLN B 1 54 ? -12.547 -21.797 -3.326 1 91.38 54 GLN B O 1
ATOM 2269 N N . ARG B 1 55 ? -11.102 -20.703 -2.129 1 91.06 55 ARG B N 1
ATOM 2270 C CA . ARG B 1 55 ? -12.047 -20.516 -1.031 1 91.06 55 ARG B CA 1
ATOM 2271 C C . ARG B 1 55 ? -12.867 -19.234 -1.228 1 91.06 55 ARG B C 1
ATOM 2273 O O . ARG B 1 55 ? -13.852 -19.016 -0.52 1 91.06 55 ARG B O 1
ATOM 2280 N N . VAL B 1 56 ? -12.531 -18.438 -2.148 1 89.06 56 VAL B N 1
ATOM 2281 C CA . VAL B 1 56 ? -13.141 -17.125 -2.334 1 89.06 56 VAL B CA 1
ATOM 2282 C C . VAL B 1 56 ? -14.633 -17.281 -2.641 1 89.06 56 VAL B C 1
ATOM 2284 O O . VAL B 1 56 ? -15.469 -16.578 -2.072 1 89.06 56 VAL B O 1
ATOM 2287 N N . PRO B 1 57 ? -15.023 -18.25 -3.49 1 85.12 57 PRO B N 1
ATOM 2288 C CA . PRO B 1 57 ? -16.453 -18.422 -3.738 1 85.12 57 PRO B CA 1
ATOM 2289 C C . PRO B 1 57 ? -17.234 -18.75 -2.469 1 85.12 57 PRO B C 1
ATOM 2291 O O . PRO B 1 57 ? -18.359 -18.25 -2.275 1 85.12 57 PRO B O 1
ATOM 2294 N N . THR B 1 58 ? -16.641 -19.578 -1.685 1 83.5 58 THR B N 1
ATOM 2295 C CA . THR B 1 58 ? -17.266 -19.922 -0.419 1 83.5 58 THR B CA 1
ATOM 2296 C C . THR B 1 58 ? -17.391 -18.703 0.484 1 83.5 58 THR B C 1
ATOM 2298 O O . THR B 1 58 ? -18.406 -18.5 1.152 1 83.5 58 THR B O 1
ATOM 2301 N N . LEU B 1 59 ? -16.344 -17.906 0.522 1 81.69 59 LEU B N 1
ATOM 2302 C CA . LEU B 1 59 ? -16.344 -16.688 1.319 1 81.69 59 LEU B CA 1
ATOM 2303 C C . LEU B 1 59 ? -17.438 -15.734 0.863 1 81.69 59 LEU B C 1
ATOM 2305 O O . LEU B 1 59 ? -18.109 -15.117 1.689 1 81.69 59 LEU B O 1
ATOM 2309 N N . ARG B 1 60 ? -17.625 -15.625 -0.391 1 77.81 60 ARG B N 1
ATOM 2310 C CA . ARG B 1 60 ? -18.625 -14.734 -0.958 1 77.81 60 ARG B CA 1
ATOM 2311 C C . ARG B 1 60 ? -20.031 -15.18 -0.572 1 77.81 60 ARG B C 1
ATOM 2313 O O . ARG B 1 60 ? -20.922 -14.352 -0.388 1 77.81 60 ARG B O 1
ATOM 2320 N N . GLN B 1 61 ? -20.172 -16.391 -0.437 1 76.56 61 GLN B N 1
ATOM 2321 C CA . GLN B 1 61 ? -21.469 -16.953 -0.086 1 76.56 61 GLN B CA 1
ATOM 2322 C C . GLN B 1 61 ? -21.766 -16.781 1.402 1 76.56 61 GLN B C 1
ATOM 2324 O O . GLN B 1 61 ? -22.906 -16.531 1.792 1 76.56 61 GLN B O 1
ATOM 2329 N N . GLU B 1 62 ? -20.75 -16.812 2.121 1 72.19 62 GLU B N 1
ATOM 2330 C CA . GLU B 1 62 ? -20.938 -16.828 3.57 1 72.19 62 GLU B CA 1
ATOM 2331 C C . GLU B 1 62 ? -20.922 -15.406 4.141 1 72.19 62 GLU B C 1
ATOM 2333 O O . GLU B 1 62 ? -21.5 -15.156 5.203 1 72.19 62 GLU B O 1
ATOM 2338 N N . LEU B 1 63 ? -20.172 -14.484 3.613 1 66 63 LEU B N 1
ATOM 2339 C CA . LEU B 1 63 ? -19.891 -13.164 4.184 1 66 63 LEU B CA 1
ATOM 2340 C C . LEU B 1 63 ? -21.188 -12.391 4.402 1 66 63 LEU B C 1
ATOM 2342 O O . LEU B 1 63 ? -21.375 -11.758 5.445 1 66 63 LEU B O 1
ATOM 2346 N N . PRO B 1 64 ? -22.078 -12.367 3.389 1 59.25 64 PRO B N 1
ATOM 2347 C CA . PRO B 1 64 ? -23.344 -11.672 3.697 1 59.25 64 PRO B CA 1
ATOM 2348 C C . PRO B 1 64 ? -24.016 -12.211 4.953 1 59.25 64 PRO B C 1
ATOM 2350 O O . PRO B 1 64 ? -24.594 -11.445 5.73 1 59.25 64 PRO B O 1
ATOM 2353 N N . GLU B 1 65 ? -23.969 -13.43 5.098 1 55.06 65 GLU B N 1
ATOM 2354 C CA . GLU B 1 65 ? -24.656 -14.062 6.227 1 55.06 65 GLU B CA 1
ATOM 2355 C C . GLU B 1 65 ? -24 -13.68 7.551 1 55.06 65 GLU B C 1
ATOM 2357 O O . GLU B 1 65 ? -24.688 -13.484 8.555 1 55.06 65 GLU B O 1
ATOM 2362 N N . LEU B 1 66 ? -22.766 -13.617 7.48 1 52.03 66 LEU B N 1
ATOM 2363 C CA . LEU B 1 66 ? -22.016 -13.367 8.703 1 52.03 66 LEU B CA 1
ATOM 2364 C C . LEU B 1 66 ? -22.062 -11.891 9.07 1 52.03 66 LEU B C 1
ATOM 2366 O O . LEU B 1 66 ? -22.062 -11.539 10.258 1 52.03 66 LEU B O 1
ATOM 2370 N N . LEU B 1 67 ? -21.891 -11.102 8.117 1 52.38 67 LEU B N 1
ATOM 2371 C CA . LEU B 1 67 ? -21.875 -9.672 8.391 1 52.38 67 LEU B CA 1
ATOM 2372 C C . LEU B 1 67 ? -23.281 -9.102 8.461 1 52.38 67 LEU B C 1
ATOM 2374 O O . LEU B 1 67 ? -23.469 -7.941 8.828 1 52.38 67 LEU B O 1
ATOM 2378 N N . GLY B 1 68 ? -24.312 -10.016 8.445 1 45.91 68 GLY B N 1
ATOM 2379 C CA . GLY B 1 68 ? -25.688 -9.562 8.406 1 45.91 68 GLY B CA 1
ATOM 2380 C C . GLY B 1 68 ? -25.969 -8.617 7.25 1 45.91 68 GLY B C 1
ATOM 2381 O O . GLY B 1 68 ? -26.922 -7.828 7.305 1 45.91 68 GLY B O 1
ATOM 2382 N N . VAL B 1 69 ? -24.969 -8.227 6.648 1 46.41 69 VAL B N 1
ATOM 2383 C CA . VAL B 1 69 ? -25.172 -7.375 5.48 1 46.41 69 VAL B CA 1
ATOM 2384 C C . VAL B 1 69 ? -25.328 -8.234 4.23 1 46.41 69 VAL B C 1
ATOM 2386 O O . VAL B 1 69 ? -24.766 -9.328 4.145 1 46.41 69 VAL B O 1
ATOM 2389 N N . ARG B 1 70 ? -26.531 -8.148 3.594 1 41.22 70 ARG B N 1
ATOM 2390 C CA . ARG B 1 70 ? -26.953 -8.953 2.453 1 41.22 70 ARG B CA 1
ATOM 2391 C C . ARG B 1 70 ? -25.812 -9.125 1.452 1 41.22 70 ARG B C 1
ATOM 2393 O O . ARG B 1 70 ? -25.75 -10.141 0.751 1 41.22 70 ARG B O 1
ATOM 2400 N N . VAL B 1 71 ? -25.375 -8.117 0.717 1 38.78 71 VAL B N 1
ATOM 2401 C CA . VAL B 1 71 ? -24.625 -8.234 -0.526 1 38.78 71 VAL B CA 1
ATOM 2402 C C . VAL B 1 71 ? -23.156 -7.871 -0.278 1 38.78 71 VAL B C 1
ATOM 2404 O O . VAL B 1 71 ? -22.859 -6.77 0.187 1 38.78 71 VAL B O 1
ATOM 2407 N N . ILE B 1 72 ? -22.328 -8.758 0.273 1 47.34 72 ILE B N 1
ATOM 2408 C CA . ILE B 1 72 ? -20.922 -8.438 0.038 1 47.34 72 ILE B CA 1
ATOM 2409 C C . ILE B 1 72 ? -20.766 -7.859 -1.366 1 47.34 72 ILE B C 1
ATOM 2411 O O . ILE B 1 72 ? -21.25 -8.43 -2.342 1 47.34 72 ILE B O 1
ATOM 2415 N N . PRO B 1 73 ? -20.453 -6.723 -1.524 1 48.09 73 PRO B N 1
ATOM 2416 C CA . PRO B 1 73 ? -20.328 -6.285 -2.916 1 48.09 73 PRO B CA 1
ATOM 2417 C C . PRO B 1 73 ? -19.703 -7.352 -3.814 1 48.09 73 PRO B C 1
ATOM 2419 O O . PRO B 1 73 ? -18.828 -8.102 -3.373 1 48.09 73 PRO B O 1
ATOM 2422 N N . ALA B 1 74 ? -20.422 -7.996 -4.711 1 44.78 74 ALA B N 1
ATOM 2423 C CA . ALA B 1 74 ? -20.047 -8.891 -5.801 1 44.78 74 ALA B CA 1
ATOM 2424 C C . ALA B 1 74 ? -18.531 -8.828 -6.051 1 44.78 74 ALA B C 1
ATOM 2426 O O . ALA B 1 74 ? -17.953 -9.781 -6.578 1 44.78 74 ALA B O 1
ATOM 2427 N N . GLU B 1 75 ? -17.75 -7.781 -5.48 1 56.38 75 GLU B N 1
ATOM 2428 C CA . GLU B 1 75 ? -16.406 -7.434 -5.941 1 56.38 75 GLU B CA 1
ATOM 2429 C C . GLU B 1 75 ? -15.344 -7.867 -4.934 1 56.38 75 GLU B C 1
ATOM 2431 O O . GLU B 1 75 ? -14.172 -7.5 -5.059 1 56.38 75 GLU B O 1
ATOM 2436 N N . CYS B 1 76 ? -15.703 -8.781 -4.039 1 62.41 76 CYS B N 1
ATOM 2437 C CA . CYS B 1 76 ? -14.68 -9.242 -3.109 1 62.41 76 CYS B CA 1
ATOM 2438 C C . CYS B 1 76 ? -13.688 -10.164 -3.805 1 62.41 76 CYS B C 1
ATOM 2440 O O . CYS B 1 76 ? -14.039 -11.258 -4.23 1 62.41 76 CYS B O 1
ATOM 2442 N N . ASP B 1 77 ? -12.633 -9.75 -4.164 1 82 77 ASP B N 1
ATOM 2443 C CA . ASP B 1 77 ? -11.562 -10.531 -4.777 1 82 77 ASP B CA 1
ATOM 2444 C C . ASP B 1 77 ? -10.273 -10.43 -3.965 1 82 77 ASP B C 1
ATOM 2446 O O . ASP B 1 77 ? -10.156 -9.578 -3.084 1 82 77 ASP B O 1
ATOM 2450 N N . ILE B 1 78 ? -9.508 -11.539 -3.992 1 91.56 78 ILE B N 1
ATOM 2451 C CA . ILE B 1 78 ? -8.234 -11.523 -3.273 1 91.56 78 ILE B CA 1
ATOM 2452 C C . ILE B 1 78 ? -7.082 -11.43 -4.266 1 91.56 78 ILE B C 1
ATOM 2454 O O . ILE B 1 78 ? -7.188 -11.914 -5.398 1 91.56 78 ILE B O 1
ATOM 2458 N N . ARG B 1 79 ? -6.121 -10.773 -3.945 1 96.06 79 ARG B N 1
ATOM 2459 C CA . ARG B 1 79 ? -4.871 -10.648 -4.684 1 96.06 79 ARG B CA 1
ATOM 2460 C C . ARG B 1 79 ? -3.684 -11.07 -3.822 1 96.06 79 ARG B C 1
ATOM 2462 O O . ARG B 1 79 ? -3.598 -10.703 -2.65 1 96.06 79 ARG B O 1
ATOM 2469 N N . ILE B 1 80 ? -2.842 -11.867 -4.379 1 98.06 80 ILE B N 1
ATOM 2470 C CA . ILE B 1 80 ? -1.751 -12.438 -3.6 1 98.06 80 ILE B CA 1
ATOM 2471 C C . ILE B 1 80 ? -0.423 -12.203 -4.316 1 98.06 80 ILE B C 1
ATOM 2473 O O . ILE B 1 80 ? -0.309 -12.438 -5.52 1 98.06 80 ILE B O 1
ATOM 2477 N N . GLY B 1 81 ? 0.556 -11.711 -3.631 1 97.88 81 GLY B N 1
ATOM 2478 C CA . GLY B 1 81 ? 1.93 -11.586 -4.09 1 97.88 81 GLY B CA 1
ATOM 2479 C C . GLY B 1 81 ? 2.896 -12.469 -3.324 1 97.88 81 GLY B C 1
ATOM 2480 O O . GLY B 1 81 ? 2.857 -12.516 -2.092 1 97.88 81 GLY B O 1
ATOM 2481 N N . ILE B 1 82 ? 3.75 -13.203 -4.043 1 98.38 82 ILE B N 1
ATOM 2482 C CA . ILE B 1 82 ? 4.719 -14.094 -3.414 1 98.38 82 ILE B CA 1
ATOM 2483 C C . ILE B 1 82 ? 6.117 -13.805 -3.955 1 98.38 82 ILE B C 1
ATOM 2485 O O . ILE B 1 82 ? 6.32 -13.75 -5.168 1 98.38 82 ILE B O 1
ATOM 2489 N N . ALA B 1 83 ? 7.039 -13.648 -3.055 1 96.62 83 ALA B N 1
ATOM 2490 C CA . ALA B 1 83 ? 8.43 -13.414 -3.432 1 96.62 83 ALA B CA 1
ATOM 2491 C C . ALA B 1 83 ? 9.375 -14.289 -2.615 1 96.62 83 ALA B C 1
ATOM 2493 O O . ALA B 1 83 ? 9.094 -14.602 -1.455 1 96.62 83 ALA B O 1
ATOM 2494 N N . THR B 1 84 ? 10.43 -14.688 -3.264 1 96.5 84 THR B N 1
ATOM 2495 C CA . THR B 1 84 ? 11.469 -15.5 -2.627 1 96.5 84 THR B CA 1
ATOM 2496 C C . THR B 1 84 ? 12.797 -14.742 -2.59 1 96.5 84 THR B C 1
ATOM 2498 O O . THR B 1 84 ? 13.188 -14.117 -3.578 1 96.5 84 THR B O 1
ATOM 2501 N N . GLY B 1 85 ? 13.406 -14.727 -1.507 1 94.5 85 GLY B N 1
ATOM 2502 C CA . GLY B 1 85 ? 14.703 -14.094 -1.327 1 94.5 85 GLY B CA 1
ATOM 2503 C C . GLY B 1 85 ? 15.117 -13.977 0.128 1 94.5 85 GLY B C 1
ATOM 2504 O O . GLY B 1 85 ? 14.508 -14.594 1.003 1 94.5 85 GLY B O 1
ATOM 2505 N N . GLU B 1 86 ? 16.234 -13.305 0.396 1 92.94 86 GLU B N 1
ATOM 2506 C CA . GLU B 1 86 ? 16.719 -13.102 1.755 1 92.94 86 GLU B CA 1
ATOM 2507 C C . GLU B 1 86 ? 15.867 -12.078 2.498 1 92.94 86 GLU B C 1
ATOM 2509 O O . GLU B 1 86 ? 15.43 -11.086 1.913 1 92.94 86 GLU B O 1
ATOM 2514 N N . VAL B 1 87 ? 15.602 -12.414 3.762 1 91.25 87 VAL B N 1
ATOM 2515 C CA . VAL B 1 87 ? 14.875 -11.484 4.621 1 91.25 87 VAL B CA 1
ATOM 2516 C C . VAL B 1 87 ? 15.57 -11.383 5.977 1 91.25 87 VAL B C 1
ATOM 2518 O O . VAL B 1 87 ? 16.312 -12.289 6.367 1 91.25 87 VAL B O 1
ATOM 2521 N N . LEU B 1 88 ? 15.477 -10.273 6.625 1 89.06 88 LEU B N 1
ATOM 2522 C CA . LEU B 1 88 ? 15.828 -10.141 8.039 1 89.06 88 LEU B CA 1
ATOM 2523 C C . LEU B 1 88 ? 14.703 -10.656 8.93 1 89.06 88 LEU B C 1
ATOM 2525 O O . LEU B 1 88 ? 13.578 -10.141 8.867 1 89.06 88 LEU B O 1
ATOM 2529 N N . ALA B 1 89 ? 15.008 -11.727 9.688 1 89.5 89 ALA B N 1
ATOM 2530 C CA . ALA B 1 89 ? 14.008 -12.336 10.562 1 89.5 89 ALA B CA 1
ATOM 2531 C C . ALA B 1 89 ? 14.445 -12.258 12.023 1 89.5 89 ALA B C 1
ATOM 2533 O O . ALA B 1 89 ? 15.586 -12.586 12.352 1 89.5 89 ALA B O 1
ATOM 2534 N N . GLY B 1 90 ? 13.648 -11.766 12.891 1 88.88 90 GLY B N 1
ATOM 2535 C CA . GLY B 1 90 ? 13.93 -11.656 14.312 1 88.88 90 GLY B CA 1
ATOM 2536 C C . GLY B 1 90 ? 13.055 -10.633 15.016 1 88.88 90 GLY B C 1
ATOM 2537 O O . GLY B 1 90 ? 11.977 -10.289 14.531 1 88.88 90 GLY B O 1
ATOM 2538 N N . SER B 1 91 ? 13.469 -10.336 16.188 1 89.38 91 SER B N 1
ATOM 2539 C CA . SER B 1 91 ? 12.781 -9.289 16.938 1 89.38 91 SER B CA 1
ATOM 2540 C C . SER B 1 91 ? 13.125 -7.906 16.391 1 89.38 91 SER B C 1
ATOM 2542 O O . SER B 1 91 ? 14.25 -7.43 16.547 1 89.38 91 SER B O 1
ATOM 2544 N N . ILE B 1 92 ? 12.211 -7.379 15.672 1 87.06 92 ILE B N 1
ATOM 2545 C CA . ILE B 1 92 ? 12.43 -6.105 14.984 1 87.06 92 ILE B CA 1
ATOM 2546 C C . ILE B 1 92 ? 11.469 -5.055 15.539 1 87.06 92 ILE B C 1
ATOM 2548 O O . ILE B 1 92 ? 10.312 -5.359 15.844 1 87.06 92 ILE B O 1
ATOM 2552 N N . GLY B 1 93 ? 11.922 -3.783 15.602 1 86.81 93 GLY B N 1
ATOM 2553 C CA . GLY B 1 93 ? 11.078 -2.691 16.062 1 86.81 93 GLY B CA 1
ATOM 2554 C C . GLY B 1 93 ? 11.859 -1.571 16.719 1 86.81 93 GLY B C 1
ATOM 2555 O O . GLY B 1 93 ? 12.945 -1.204 16.25 1 86.81 93 GLY B O 1
ATOM 2556 N N . SER B 1 94 ? 11.234 -0.958 17.578 1 87.06 94 SER B N 1
ATOM 2557 C CA . SER B 1 94 ? 11.828 0.129 18.359 1 87.06 94 SER B CA 1
ATOM 2558 C C . SER B 1 94 ? 11.969 -0.248 19.828 1 87.06 94 SER B C 1
ATOM 2560 O O . SER B 1 94 ? 11.555 -1.337 20.234 1 87.06 94 SER B O 1
ATOM 2562 N N . GLU B 1 95 ? 12.688 0.613 20.547 1 84.62 95 GLU B N 1
ATOM 2563 C CA . GLU B 1 95 ? 12.812 0.417 22 1 84.62 95 GLU B CA 1
ATOM 2564 C C . GLU B 1 95 ? 11.445 0.371 22.656 1 84.62 95 GLU B C 1
ATOM 2566 O O . GLU B 1 95 ? 11.297 -0.187 23.75 1 84.62 95 GLU B O 1
ATOM 2571 N N . LEU B 1 96 ? 10.484 0.784 21.953 1 82.44 96 LEU B N 1
ATOM 2572 C CA . LEU B 1 96 ? 9.141 0.893 22.531 1 82.44 96 LEU B CA 1
ATOM 2573 C C . LEU B 1 96 ? 8.312 -0.341 22.188 1 82.44 96 LEU B C 1
ATOM 2575 O O . LEU B 1 96 ? 7.395 -0.696 22.938 1 82.44 96 LEU B O 1
ATOM 2579 N N . MET B 1 97 ? 8.57 -0.912 21.109 1 84.12 97 MET B N 1
ATOM 2580 C CA . MET B 1 97 ? 7.797 -2.068 20.656 1 84.12 97 MET B CA 1
ATOM 2581 C C . MET B 1 97 ? 8.625 -2.955 19.734 1 84.12 97 MET B C 1
ATOM 2583 O O . MET B 1 97 ? 9.172 -2.482 18.75 1 84.12 97 MET B O 1
ATOM 2587 N N . MET B 1 98 ? 8.766 -4.219 20.219 1 87.62 98 MET B N 1
ATOM 2588 C CA . MET B 1 98 ? 9.461 -5.227 19.422 1 87.62 98 MET B CA 1
ATOM 2589 C C . MET B 1 98 ? 8.523 -6.383 19.078 1 87.62 98 MET B C 1
ATOM 2591 O O . MET B 1 98 ? 7.676 -6.762 19.891 1 87.62 98 MET B O 1
ATOM 2595 N N . SER B 1 99 ? 8.641 -6.84 17.891 1 85.88 99 SER B N 1
ATOM 2596 C CA . SER B 1 99 ? 7.91 -8.039 17.484 1 85.88 99 SER B CA 1
ATOM 2597 C C . SER B 1 99 ? 8.766 -8.922 16.578 1 85.88 99 SER B C 1
ATOM 2599 O O . SER B 1 99 ? 9.664 -8.43 15.898 1 85.88 99 SER B O 1
ATOM 2601 N N . PHE B 1 100 ? 8.516 -10.172 16.75 1 88.19 100 PHE B N 1
ATOM 2602 C CA . PHE B 1 100 ? 9.164 -11.062 15.789 1 88.19 100 PHE B CA 1
ATOM 2603 C C . PHE B 1 100 ? 8.523 -10.938 14.414 1 88.19 100 PHE B C 1
ATOM 2605 O O . PHE B 1 100 ? 7.309 -11.094 14.273 1 88.19 100 PHE B O 1
ATOM 2612 N N . THR B 1 101 ? 9.211 -10.547 13.422 1 90.75 101 THR B N 1
ATOM 2613 C CA . THR B 1 101 ? 8.703 -10.32 12.07 1 90.75 101 THR B CA 1
ATOM 2614 C C . THR B 1 101 ? 9.82 -10.461 11.039 1 90.75 101 THR B C 1
ATOM 2616 O O . THR B 1 101 ? 10.969 -10.742 11.398 1 90.75 101 THR B O 1
ATOM 2619 N N . VAL B 1 102 ? 9.438 -10.352 9.828 1 91.19 102 VAL B N 1
ATOM 2620 C CA . VAL B 1 102 ? 10.398 -10.375 8.734 1 91.19 102 VAL B CA 1
ATOM 2621 C C . VAL B 1 102 ? 10.336 -9.047 7.973 1 91.19 102 VAL B C 1
ATOM 2623 O O . VAL B 1 102 ? 9.266 -8.461 7.816 1 91.19 102 VAL B O 1
ATOM 2626 N N . MET B 1 103 ? 11.508 -8.672 7.555 1 89.44 103 MET B N 1
ATOM 2627 C CA . MET B 1 103 ? 11.586 -7.441 6.781 1 89.44 103 MET B CA 1
ATOM 2628 C C . MET B 1 103 ? 12.672 -7.539 5.711 1 89.44 103 MET B C 1
ATOM 2630 O O . MET B 1 103 ? 13.547 -8.398 5.789 1 89.44 103 MET B O 1
ATOM 2634 N N . GLY B 1 104 ? 12.578 -6.625 4.672 1 87.75 104 GLY B N 1
ATOM 2635 C CA . GLY B 1 104 ? 13.57 -6.566 3.609 1 87.75 104 GLY B CA 1
ATOM 2636 C C . GLY B 1 104 ? 12.961 -6.363 2.236 1 87.75 104 GLY B C 1
ATOM 2637 O O . GLY B 1 104 ? 11.734 -6.316 2.096 1 87.75 104 GLY B O 1
ATOM 2638 N N . ASP B 1 105 ? 13.789 -6.305 1.271 1 86.12 105 ASP B N 1
ATOM 2639 C CA . ASP B 1 105 ? 13.375 -6.023 -0.101 1 86.12 105 ASP B CA 1
ATOM 2640 C C . ASP B 1 105 ? 12.445 -7.113 -0.627 1 86.12 105 ASP B C 1
ATOM 2642 O O . ASP B 1 105 ? 11.531 -6.836 -1.412 1 86.12 105 ASP B O 1
ATOM 2646 N N . THR B 1 106 ? 12.711 -8.289 -0.144 1 92.38 106 THR B N 1
ATOM 2647 C CA . THR B 1 106 ? 11.883 -9.414 -0.574 1 92.38 106 THR B CA 1
ATOM 2648 C C . THR B 1 106 ? 10.438 -9.234 -0.099 1 92.38 106 THR B C 1
ATOM 2650 O O . THR B 1 106 ? 9.5 -9.492 -0.848 1 92.38 106 THR B O 1
ATOM 2653 N N . VAL B 1 107 ? 10.305 -8.797 1.112 1 93.06 107 VAL B N 1
ATOM 2654 C CA . VAL B 1 107 ? 8.984 -8.562 1.682 1 93.06 107 VAL B CA 1
ATOM 2655 C C . VAL B 1 107 ? 8.281 -7.449 0.907 1 93.06 107 VAL B C 1
ATOM 2657 O O . VAL B 1 107 ? 7.102 -7.574 0.561 1 93.06 107 VAL B O 1
ATOM 2660 N N . ASN B 1 108 ? 9 -6.391 0.59 1 87.69 108 ASN B N 1
ATOM 2661 C CA . ASN B 1 108 ? 8.453 -5.285 -0.189 1 87.69 108 ASN B CA 1
ATOM 2662 C C . ASN B 1 108 ? 8.023 -5.738 -1.583 1 87.69 108 ASN B C 1
ATOM 2664 O O . ASN B 1 108 ? 6.996 -5.297 -2.098 1 87.69 108 ASN B O 1
ATOM 2668 N N . LEU B 1 109 ? 8.82 -6.578 -2.086 1 90.56 109 LEU B N 1
ATOM 2669 C CA . LEU B 1 109 ? 8.508 -7.102 -3.412 1 90.56 109 LEU B CA 1
ATOM 2670 C C . LEU B 1 109 ? 7.199 -7.883 -3.393 1 90.56 109 LEU B C 1
ATOM 2672 O O . LEU B 1 109 ? 6.371 -7.738 -4.293 1 90.56 109 LEU B O 1
ATOM 2676 N N . ALA B 1 110 ? 6.996 -8.672 -2.41 1 95.06 110 ALA B N 1
ATOM 2677 C CA . ALA B 1 110 ? 5.75 -9.422 -2.287 1 95.06 110 ALA B CA 1
ATOM 2678 C C . ALA B 1 110 ? 4.551 -8.484 -2.213 1 95.06 110 ALA B C 1
ATOM 2680 O O . ALA B 1 110 ? 3.533 -8.711 -2.875 1 95.06 110 ALA B O 1
ATOM 2681 N N . SER B 1 111 ? 4.695 -7.508 -1.406 1 92.19 111 SER B N 1
ATOM 2682 C CA . SER B 1 111 ? 3.637 -6.512 -1.272 1 92.19 111 SER B CA 1
ATOM 2683 C C . SER B 1 111 ? 3.357 -5.82 -2.602 1 92.19 111 SER B C 1
ATOM 2685 O O . SER B 1 111 ? 2.199 -5.625 -2.977 1 92.19 111 SER B O 1
ATOM 2687 N N . ARG B 1 112 ? 4.336 -5.457 -3.275 1 88.19 112 ARG B N 1
ATOM 2688 C CA . ARG B 1 112 ? 4.195 -4.805 -4.574 1 88.19 112 ARG B CA 1
ATOM 2689 C C . ARG B 1 112 ? 3.492 -5.719 -5.57 1 88.19 112 ARG B C 1
ATOM 2691 O O . ARG B 1 112 ? 2.648 -5.266 -6.348 1 88.19 112 ARG B O 1
ATOM 2698 N N . LEU B 1 113 ? 3.904 -6.965 -5.535 1 93.31 113 LEU B N 1
ATOM 2699 C CA . LEU B 1 113 ? 3.281 -7.926 -6.438 1 93.31 113 LEU B CA 1
ATOM 2700 C C . LEU B 1 113 ? 1.793 -8.07 -6.141 1 93.31 113 LEU B C 1
ATOM 2702 O O . LEU B 1 113 ? 0.987 -8.25 -7.055 1 93.31 113 LEU B O 1
ATOM 2706 N N . GLU B 1 114 ? 1.451 -7.988 -4.887 1 95.06 114 GLU B N 1
ATOM 2707 C CA . GLU B 1 114 ? 0.039 -8.008 -4.516 1 95.06 114 GLU B CA 1
ATOM 2708 C C . GLU B 1 114 ? -0.722 -6.863 -5.176 1 95.06 114 GLU B C 1
ATOM 2710 O O . GLU B 1 114 ? -1.807 -7.066 -5.727 1 95.06 114 GLU B O 1
ATOM 2715 N N . ALA B 1 115 ? -0.132 -5.742 -5.156 1 88.5 115 ALA B N 1
ATOM 2716 C CA . ALA B 1 115 ? -0.76 -4.559 -5.742 1 88.5 115 ALA B CA 1
ATOM 2717 C C . ALA B 1 115 ? -0.819 -4.664 -7.262 1 88.5 115 ALA B C 1
ATOM 2719 O O . ALA B 1 115 ? -1.802 -4.25 -7.883 1 88.5 115 ALA B O 1
ATOM 2720 N N . VAL B 1 116 ? 0.12 -5.203 -7.836 1 90.06 116 VAL B N 1
ATOM 2721 C CA . VAL B 1 116 ? 0.265 -5.301 -9.281 1 90.06 116 VAL B CA 1
ATOM 2722 C C . VAL B 1 116 ? -0.813 -6.219 -9.852 1 90.06 116 VAL B C 1
ATOM 2724 O O . VAL B 1 116 ? -1.224 -6.066 -11.008 1 90.06 116 VAL B O 1
ATOM 2727 N N . ASN B 1 117 ? -1.267 -7.141 -9 1 93.94 117 ASN B N 1
ATOM 2728 C CA . ASN B 1 117 ? -2.357 -8 -9.445 1 93.94 117 ASN B CA 1
ATOM 2729 C C . ASN B 1 117 ? -3.537 -7.188 -9.969 1 93.94 117 ASN B C 1
ATOM 2731 O O . ASN B 1 117 ? -4.199 -7.594 -10.93 1 93.94 117 ASN B O 1
ATOM 2735 N N . LYS B 1 118 ? -3.721 -6.082 -9.383 1 89.56 118 LYS B N 1
ATOM 2736 C CA . LYS B 1 118 ? -4.852 -5.25 -9.781 1 89.56 118 LYS B CA 1
ATOM 2737 C C . LYS B 1 118 ? -4.676 -4.715 -11.195 1 89.56 118 LYS B C 1
ATOM 2739 O O . LYS B 1 118 ? -5.633 -4.652 -11.969 1 89.56 118 LYS B O 1
ATOM 2744 N N . VAL B 1 119 ? -3.535 -4.418 -11.555 1 87.38 119 VAL B N 1
ATOM 2745 C CA . VAL B 1 119 ? -3.209 -3.84 -12.852 1 87.38 119 VAL B CA 1
ATOM 2746 C C . VAL B 1 119 ? -3.414 -4.883 -13.953 1 87.38 119 VAL B C 1
ATOM 2748 O O . VAL B 1 119 ? -3.975 -4.582 -15.008 1 87.38 119 VAL B O 1
ATOM 2751 N N . TYR B 1 120 ? -3.051 -6.078 -13.672 1 92.94 120 TYR B N 1
ATOM 2752 C CA . TYR B 1 120 ? -3.062 -7.117 -14.695 1 92.94 120 TYR B CA 1
ATOM 2753 C C . TYR B 1 120 ? -4.344 -7.941 -14.625 1 92.94 120 TYR B C 1
ATOM 2755 O O . TYR B 1 120 ? -4.617 -8.75 -15.516 1 92.94 120 TYR B O 1
ATOM 2763 N N . GLY B 1 121 ? -5.082 -7.703 -13.586 1 92.88 121 GLY B N 1
ATOM 2764 C CA . GLY B 1 121 ? -6.301 -8.484 -13.438 1 92.88 121 GLY B CA 1
ATOM 2765 C C . GLY B 1 121 ? -6.039 -9.938 -13.078 1 92.88 121 GLY B C 1
ATOM 2766 O O . GLY B 1 121 ? -6.727 -10.836 -13.57 1 92.88 121 GLY B O 1
ATOM 2767 N N . CYS B 1 122 ? -4.984 -10.172 -12.344 1 94.38 122 CYS B N 1
ATOM 2768 C CA . CYS B 1 122 ? -4.625 -11.5 -11.844 1 94.38 122 CYS B CA 1
ATOM 2769 C C . CYS B 1 122 ? -4.918 -11.617 -10.352 1 94.38 122 CYS B C 1
ATOM 2771 O O . CYS B 1 122 ? -5.348 -10.656 -9.719 1 94.38 122 CYS B O 1
ATOM 2773 N N . ARG B 1 123 ? -4.695 -12.844 -9.906 1 95.25 123 ARG B N 1
ATOM 2774 C CA . ARG B 1 123 ? -4.926 -13.055 -8.477 1 95.25 123 ARG B CA 1
ATOM 2775 C C . ARG B 1 123 ? -3.631 -13.406 -7.758 1 95.25 123 ARG B C 1
ATOM 2777 O O . ARG B 1 123 ? -3.408 -12.992 -6.621 1 95.25 123 ARG B O 1
ATOM 2784 N N . ILE B 1 124 ? -2.807 -14.188 -8.453 1 97.94 124 ILE B N 1
ATOM 2785 C CA . ILE B 1 124 ? -1.563 -14.633 -7.828 1 97.94 124 ILE B CA 1
ATOM 2786 C C . ILE B 1 124 ? -0.383 -14.297 -8.734 1 97.94 124 ILE B C 1
ATOM 2788 O O . ILE B 1 124 ? -0.201 -14.914 -9.789 1 97.94 124 ILE B O 1
ATOM 2792 N N . LEU B 1 125 ? 0.412 -13.352 -8.305 1 97.81 125 LEU B N 1
ATOM 2793 C CA . LEU B 1 125 ? 1.66 -13.047 -8.992 1 97.81 125 LEU B CA 1
ATOM 2794 C C . LEU B 1 125 ? 2.861 -13.383 -8.117 1 97.81 125 LEU B C 1
ATOM 2796 O O . LEU B 1 125 ? 2.842 -13.148 -6.906 1 97.81 125 LEU B O 1
ATOM 2800 N N . ILE B 1 126 ? 3.885 -13.914 -8.781 1 98.12 126 ILE B N 1
ATOM 2801 C CA . ILE B 1 126 ? 5.062 -14.328 -8.031 1 98.12 126 ILE B CA 1
ATOM 2802 C C . ILE B 1 126 ? 6.32 -13.766 -8.688 1 98.12 126 ILE B C 1
ATOM 2804 O O . ILE B 1 126 ? 6.324 -13.477 -9.883 1 98.12 126 ILE B O 1
ATOM 2808 N N . SER B 1 127 ? 7.344 -13.672 -7.891 1 96.25 127 SER B N 1
ATOM 2809 C CA . SER B 1 127 ? 8.609 -13.133 -8.375 1 96.25 127 SER B CA 1
ATOM 2810 C C . SER B 1 127 ? 9.344 -14.148 -9.242 1 96.25 127 SER B C 1
ATOM 2812 O O . SER B 1 127 ? 9.031 -15.344 -9.219 1 96.25 127 SER B O 1
ATOM 2814 N N . GLN B 1 128 ? 10.312 -13.633 -9.961 1 94.88 128 GLN B N 1
ATOM 2815 C CA . GLN B 1 128 ? 11.164 -14.492 -10.773 1 94.88 128 GLN B CA 1
ATOM 2816 C C . GLN B 1 128 ? 11.867 -15.539 -9.922 1 94.88 128 GLN B C 1
ATOM 2818 O O . GLN B 1 128 ? 11.969 -16.703 -10.32 1 94.88 128 GLN B O 1
ATOM 2823 N N . ALA B 1 129 ? 12.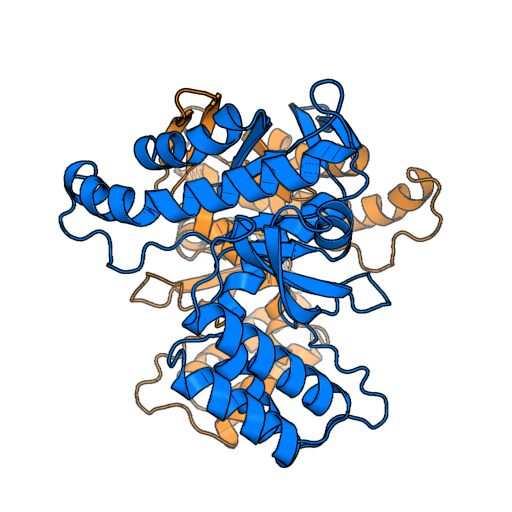328 -15.133 -8.789 1 95.81 129 ALA B N 1
ATOM 2824 C CA . ALA B 1 129 ? 13.008 -16.062 -7.887 1 95.81 129 ALA B CA 1
ATOM 2825 C C . ALA B 1 129 ? 12.062 -17.156 -7.406 1 95.81 129 ALA B C 1
ATOM 2827 O O . ALA B 1 129 ? 12.469 -18.312 -7.262 1 95.81 129 ALA B O 1
ATOM 2828 N N . THR B 1 130 ? 10.812 -16.797 -7.145 1 97.44 130 THR B N 1
ATOM 2829 C CA . THR B 1 130 ? 9.82 -17.781 -6.75 1 97.44 130 THR B CA 1
ATOM 2830 C C . THR B 1 130 ? 9.57 -18.781 -7.883 1 97.44 130 THR B C 1
ATOM 2832 O O . THR B 1 130 ? 9.539 -19.984 -7.66 1 97.44 130 THR B O 1
ATOM 2835 N N . ALA B 1 131 ? 9.445 -18.297 -9.023 1 97.06 131 ALA B N 1
ATOM 2836 C CA . ALA B 1 131 ? 9.219 -19.156 -10.188 1 97.06 131 ALA B CA 1
ATOM 2837 C C . ALA B 1 131 ? 10.375 -20.125 -10.383 1 97.06 131 ALA B C 1
ATOM 2839 O O . ALA B 1 131 ? 10.156 -21.312 -10.672 1 97.06 131 ALA B O 1
ATOM 2840 N N . ALA B 1 132 ? 11.547 -19.594 -10.258 1 95.69 132 ALA B N 1
ATOM 2841 C CA . ALA B 1 132 ? 12.742 -20.422 -10.422 1 95.69 132 ALA B CA 1
ATOM 2842 C C . ALA B 1 132 ? 12.781 -21.531 -9.375 1 95.69 132 ALA B C 1
ATOM 2844 O O . ALA B 1 132 ? 13.164 -22.656 -9.68 1 95.69 132 ALA B O 1
ATOM 2845 N N . ALA B 1 133 ? 12.344 -21.234 -8.219 1 95.56 133 ALA B N 1
ATOM 2846 C CA . ALA B 1 133 ? 12.367 -22.188 -7.117 1 95.56 133 ALA B CA 1
ATOM 2847 C C . ALA B 1 133 ? 11.297 -23.266 -7.289 1 95.56 133 ALA B C 1
ATOM 2849 O O . ALA B 1 133 ? 11.422 -24.375 -6.77 1 95.56 133 ALA B O 1
ATOM 2850 N N . LEU B 1 134 ? 10.258 -22.938 -7.945 1 94.94 134 LEU B N 1
ATOM 2851 C CA . LEU B 1 134 ? 9.133 -23.859 -8.125 1 94.94 134 LEU B CA 1
ATOM 2852 C C . LEU B 1 134 ? 9.469 -24.938 -9.141 1 94.94 134 LEU B C 1
ATOM 2854 O O . LEU B 1 134 ? 8.945 -26.062 -9.062 1 94.94 134 LEU B O 1
ATOM 2858 N N . GLY B 1 135 ? 10.352 -24.609 -10.094 1 86.81 135 GLY B N 1
ATOM 2859 C CA . GLY B 1 135 ? 10.562 -25.547 -11.18 1 86.81 135 GLY B CA 1
ATOM 2860 C C . GLY B 1 135 ? 9.281 -25.953 -11.883 1 86.81 135 GLY B C 1
ATOM 2861 O O . GLY B 1 135 ? 8.586 -25.094 -12.445 1 86.81 135 GLY B O 1
ATOM 2862 N N . ASN B 1 136 ? 8.875 -27.203 -11.742 1 88.69 136 ASN B N 1
ATOM 2863 C CA . ASN B 1 136 ? 7.691 -27.703 -12.438 1 88.69 136 ASN B CA 1
ATOM 2864 C C . ASN B 1 136 ? 6.582 -28.078 -11.461 1 88.69 136 ASN B C 1
ATOM 2866 O O . ASN B 1 136 ? 5.656 -28.797 -11.82 1 88.69 136 ASN B O 1
ATOM 2870 N N . ALA B 1 137 ? 6.641 -27.578 -10.336 1 91.12 137 ALA B N 1
ATOM 2871 C CA . ALA B 1 137 ? 5.707 -27.969 -9.289 1 91.12 137 ALA B CA 1
ATOM 2872 C C . ALA B 1 137 ? 4.32 -27.391 -9.547 1 91.12 137 ALA B C 1
ATOM 2874 O O . ALA B 1 137 ? 3.312 -27.969 -9.133 1 91.12 137 ALA B O 1
ATOM 2875 N N . LEU B 1 138 ? 4.262 -26.219 -10.18 1 95.25 138 LEU B N 1
ATOM 2876 C CA . LEU B 1 138 ? 3.01 -25.562 -10.531 1 95.25 138 LEU B CA 1
ATOM 2877 C C . LEU B 1 138 ? 3.047 -25.062 -11.977 1 95.25 138 LEU B C 1
ATOM 2879 O O . LEU B 1 138 ? 4.121 -24.953 -12.57 1 95.25 138 LEU B O 1
ATOM 2883 N N . GLU B 1 139 ? 1.869 -24.828 -12.477 1 96.88 139 GLU B N 1
ATOM 2884 C CA . GLU B 1 139 ? 1.751 -24.281 -13.82 1 96.88 139 GLU B CA 1
ATOM 2885 C C . GLU B 1 139 ? 1.789 -22.766 -13.805 1 96.88 139 GLU B C 1
ATOM 2887 O O . GLU B 1 139 ? 0.954 -22.125 -13.156 1 96.88 139 GLU B O 1
ATOM 2892 N N . LEU B 1 140 ? 2.807 -22.234 -14.508 1 97.56 140 LEU B N 1
ATOM 2893 C CA . LEU B 1 140 ? 3.033 -20.797 -14.469 1 97.56 140 LEU B CA 1
ATOM 2894 C C . LEU B 1 140 ? 2.945 -20.188 -15.859 1 97.56 140 LEU B C 1
ATOM 2896 O O . LEU B 1 140 ? 3.1 -20.891 -16.859 1 97.56 140 LEU B O 1
ATOM 2900 N N . ARG B 1 141 ? 2.705 -18.953 -15.922 1 97.25 141 ARG B N 1
ATOM 2901 C CA . ARG B 1 141 ? 2.955 -18.172 -17.125 1 97.25 141 ARG B CA 1
ATOM 2902 C C . ARG B 1 141 ? 3.617 -16.844 -16.797 1 97.25 141 ARG B C 1
ATOM 2904 O O . ARG B 1 141 ? 3.305 -16.234 -15.773 1 97.25 141 ARG B O 1
ATOM 2911 N N . GLU B 1 142 ? 4.535 -16.5 -17.641 1 96.31 142 GLU B N 1
ATOM 2912 C CA . GLU B 1 142 ? 5.16 -15.18 -17.516 1 96.31 142 GLU B CA 1
ATOM 2913 C C . GLU B 1 142 ? 4.195 -14.07 -17.906 1 96.31 142 GLU B C 1
ATOM 2915 O O . GLU B 1 142 ? 3.508 -14.172 -18.938 1 96.31 142 GLU B O 1
ATOM 2920 N N . ILE B 1 143 ? 4.129 -13.016 -17.125 1 95.44 143 ILE B N 1
ATOM 2921 C CA . ILE B 1 143 ? 3.15 -11.961 -17.359 1 95.44 143 ILE B CA 1
ATOM 2922 C C . ILE B 1 143 ? 3.84 -10.742 -17.969 1 95.44 143 ILE B C 1
ATOM 2924 O O . ILE B 1 143 ? 3.334 -10.148 -18.922 1 95.44 143 ILE B O 1
ATOM 2928 N N . ASP B 1 144 ? 4.945 -10.344 -17.359 1 91.88 144 ASP B N 1
ATOM 2929 C CA . ASP B 1 144 ? 5.605 -9.109 -17.781 1 91.88 144 ASP B CA 1
ATOM 2930 C C . ASP B 1 144 ? 6.945 -8.93 -17.078 1 91.88 144 ASP B C 1
ATOM 2932 O O . ASP B 1 144 ? 7.316 -9.742 -16.219 1 91.88 144 ASP B O 1
ATOM 2936 N N . TYR B 1 145 ? 7.672 -7.898 -17.562 1 85.75 145 TYR B N 1
ATOM 2937 C CA . TYR B 1 145 ? 8.828 -7.379 -16.844 1 85.75 145 TYR B CA 1
ATOM 2938 C C . TYR B 1 145 ? 8.477 -6.113 -16.078 1 85.75 145 TYR B C 1
ATOM 2940 O O . TYR B 1 145 ? 7.953 -5.156 -16.656 1 85.75 145 TYR B O 1
ATOM 2948 N N . LEU B 1 146 ? 8.688 -6.223 -14.781 1 79.62 146 LEU B N 1
ATOM 2949 C CA . LEU B 1 146 ? 8.383 -5.055 -13.961 1 79.62 146 LEU B CA 1
ATOM 2950 C C . LEU B 1 146 ? 9.664 -4.355 -13.516 1 79.62 146 LEU B C 1
ATOM 2952 O O . LEU B 1 146 ? 10.633 -5.012 -13.133 1 79.62 146 LEU B O 1
ATOM 2956 N N . ALA B 1 147 ? 9.664 -3.039 -13.734 1 74.69 147 ALA B N 1
ATOM 2957 C CA . ALA B 1 147 ? 10.734 -2.236 -13.148 1 74.69 147 ALA B CA 1
ATOM 2958 C C . ALA B 1 147 ? 10.445 -1.927 -11.68 1 74.69 147 ALA B C 1
ATOM 2960 O O . ALA B 1 147 ? 9.43 -1.318 -11.359 1 74.69 147 ALA B O 1
ATOM 2961 N N . VAL B 1 148 ? 11.016 -2.639 -10.836 1 60.56 148 VAL B N 1
ATOM 2962 C CA . VAL B 1 148 ? 10.828 -2.416 -9.406 1 60.56 148 VAL B CA 1
ATOM 2963 C C . VAL B 1 148 ? 11.727 -1.271 -8.945 1 60.56 148 VAL B C 1
ATOM 2965 O O . VAL B 1 148 ? 12.891 -1.193 -9.32 1 60.56 148 VAL B O 1
ATOM 2968 N N . VAL B 1 149 ? 11.039 -0.335 -8.266 1 54.56 149 VAL B N 1
ATOM 2969 C CA . VAL B 1 149 ? 11.766 0.821 -7.758 1 54.56 149 VAL B CA 1
ATOM 2970 C C . VAL B 1 149 ? 13.008 0.355 -6.992 1 54.56 149 VAL B C 1
ATOM 2972 O O . VAL B 1 149 ? 12.922 -0.547 -6.156 1 54.56 149 VAL B O 1
ATOM 2975 N N . GLY B 1 150 ? 14.148 0.901 -7.277 1 52.84 150 GLY B N 1
ATOM 2976 C CA . GLY B 1 150 ? 15.406 0.592 -6.617 1 52.84 150 GLY B CA 1
ATOM 2977 C C . GLY B 1 150 ? 16.203 -0.478 -7.332 1 52.84 150 GLY B C 1
ATOM 2978 O O . GLY B 1 150 ? 17.359 -0.73 -6.984 1 52.84 150 GLY B O 1
ATOM 2979 N N . GLN B 1 151 ? 15.352 -1.118 -8.203 1 58.25 151 GLN B N 1
ATOM 2980 C CA . GLN B 1 151 ? 16.078 -2.156 -8.914 1 58.25 151 GLN B CA 1
ATOM 2981 C C . GLN B 1 151 ? 16.406 -1.719 -10.344 1 58.25 151 GLN B C 1
ATOM 2983 O O . GLN B 1 151 ? 15.594 -1.071 -11 1 58.25 151 GLN B O 1
ATOM 2988 N N . SER B 1 152 ? 17.609 -1.805 -10.727 1 58.44 152 SER B N 1
ATOM 2989 C CA . SER B 1 152 ? 18.109 -1.394 -12.039 1 58.44 152 SER B CA 1
ATOM 2990 C C . SER B 1 152 ? 17.609 -2.328 -13.133 1 58.44 152 SER B C 1
ATOM 2992 O O . SER B 1 152 ? 17.484 -1.925 -14.289 1 58.44 152 SER B O 1
ATOM 2994 N N . VAL B 1 153 ? 17.344 -3.562 -12.758 1 66.19 153 VAL B N 1
ATOM 2995 C CA . VAL B 1 153 ? 16.984 -4.535 -13.789 1 66.19 153 VAL B CA 1
ATOM 2996 C C . VAL B 1 153 ? 15.539 -4.965 -13.609 1 66.19 153 VAL B C 1
ATOM 2998 O O . VAL B 1 153 ? 15.125 -5.348 -12.516 1 66.19 153 VAL B O 1
ATOM 3001 N N . PRO B 1 154 ? 14.836 -4.758 -14.719 1 78.19 154 PRO B N 1
ATOM 3002 C CA . PRO B 1 154 ? 13.461 -5.258 -14.656 1 78.19 154 PRO B CA 1
ATOM 3003 C C . PRO B 1 154 ? 13.391 -6.75 -14.344 1 78.19 154 PRO B C 1
ATOM 3005 O O . PRO B 1 154 ? 14.281 -7.512 -14.719 1 78.19 154 PRO B O 1
ATOM 3008 N N . GLN B 1 155 ? 12.461 -7.094 -13.547 1 83.56 155 GLN B N 1
ATOM 3009 C CA . GLN B 1 155 ? 12.289 -8.492 -13.172 1 83.56 155 GLN B CA 1
ATOM 3010 C C . GLN B 1 155 ? 11.008 -9.07 -13.773 1 83.56 155 GLN B C 1
ATOM 3012 O O . GLN B 1 155 ? 9.984 -8.398 -13.828 1 83.56 155 GLN B O 1
ATOM 3017 N N . ALA B 1 156 ? 11.195 -10.32 -14.234 1 91.75 156 ALA B N 1
ATOM 3018 C CA . ALA B 1 156 ? 10.023 -11.023 -14.75 1 91.75 156 ALA B CA 1
ATOM 3019 C C . ALA B 1 156 ? 9.039 -11.344 -13.625 1 91.75 156 ALA B C 1
ATOM 3021 O O . ALA B 1 156 ? 9.453 -11.625 -12.492 1 91.75 156 ALA B O 1
ATOM 3022 N N . VAL B 1 157 ? 7.801 -11.281 -13.961 1 94.88 157 VAL B N 1
ATOM 3023 C CA . VAL B 1 157 ? 6.738 -11.648 -13.023 1 94.88 157 VAL B CA 1
ATOM 3024 C C . VAL B 1 157 ? 5.883 -12.758 -13.625 1 94.88 157 VAL B C 1
ATOM 3026 O O . VAL B 1 157 ? 5.656 -12.789 -14.836 1 94.88 157 VAL B O 1
ATOM 3029 N N . PHE B 1 158 ? 5.434 -13.633 -12.75 1 97.75 158 PHE B N 1
ATOM 3030 C CA . PHE B 1 158 ? 4.703 -14.812 -13.219 1 97.75 158 PHE B CA 1
ATOM 3031 C C . PHE B 1 158 ? 3.357 -14.922 -12.516 1 97.75 158 PHE B C 1
ATOM 3033 O O . PHE B 1 158 ? 3.205 -14.484 -11.375 1 97.75 158 PHE B O 1
ATOM 3040 N N . GLU B 1 159 ? 2.443 -15.531 -13.195 1 98.12 159 GLU B N 1
ATOM 3041 C CA . GLU B 1 159 ? 1.159 -15.898 -12.602 1 98.12 159 GLU B CA 1
ATOM 3042 C C . GLU B 1 159 ? 1.09 -17.406 -12.328 1 98.12 159 GLU B C 1
ATOM 3044 O O . GLU B 1 159 ? 1.515 -18.203 -13.156 1 98.12 159 GLU B O 1
ATOM 3049 N N . VAL B 1 160 ? 0.644 -17.734 -11.164 1 97.69 160 VAL B N 1
ATOM 3050 C CA . VAL B 1 160 ? 0.327 -19.125 -10.867 1 97.69 160 VAL B CA 1
ATOM 3051 C C . VAL B 1 160 ? -1.031 -19.484 -11.469 1 97.69 160 VAL B C 1
ATOM 3053 O O . VAL B 1 160 ? -2.062 -18.969 -11.039 1 97.69 160 VAL B O 1
ATOM 3056 N N . MET B 1 161 ? -1.028 -20.438 -12.375 1 96 161 MET B N 1
ATOM 3057 C CA . MET B 1 161 ? -2.25 -20.734 -13.109 1 96 161 MET B CA 1
ATOM 3058 C C . MET B 1 161 ? -2.982 -21.922 -12.492 1 96 161 MET B C 1
ATOM 3060 O O . MET B 1 161 ? -4.211 -21.922 -12.422 1 96 161 MET B O 1
ATOM 3064 N N . ALA B 1 162 ? -2.201 -22.953 -12.133 1 94.19 162 ALA B N 1
ATOM 3065 C CA . ALA B 1 162 ? -2.789 -24.188 -11.617 1 94.19 162 ALA B CA 1
ATOM 3066 C C . ALA B 1 162 ? -1.724 -25.094 -10.992 1 94.19 162 ALA B C 1
ATOM 3068 O O . ALA B 1 162 ? -0.527 -24.812 -11.102 1 94.19 162 ALA B O 1
ATOM 3069 N N . LYS B 1 163 ? -2.246 -26.062 -10.289 1 91.75 163 LYS B N 1
ATOM 3070 C CA . LYS B 1 163 ? -1.331 -27.109 -9.867 1 91.75 163 LYS B CA 1
ATOM 3071 C C . LYS B 1 163 ? -0.812 -27.906 -11.07 1 91.75 163 LYS B C 1
ATOM 3073 O O . LYS B 1 163 ? -1.407 -27.859 -12.148 1 91.75 163 LYS B O 1
ATOM 3078 N N . ARG B 1 164 ? 0.242 -28.578 -10.82 1 92.06 164 ARG B N 1
ATOM 3079 C CA . ARG B 1 164 ? 0.879 -29.328 -11.898 1 92.06 164 ARG B CA 1
ATOM 3080 C C . ARG B 1 164 ? -0.105 -30.297 -12.547 1 92.06 164 ARG B C 1
ATOM 3082 O O . ARG B 1 164 ? -0.762 -31.078 -11.859 1 92.06 164 ARG B O 1
ATOM 3089 N N . GLY B 1 165 ? -0.222 -30.172 -13.789 1 91.88 165 GLY B N 1
ATOM 3090 C CA . GLY B 1 165 ? -1.026 -31.109 -14.555 1 91.88 165 GLY B CA 1
ATOM 3091 C C . GLY B 1 165 ? -2.51 -30.797 -14.516 1 91.88 165 GLY B C 1
ATOM 3092 O O . GLY B 1 165 ? -3.322 -31.547 -15.055 1 91.88 165 GLY B O 1
ATOM 3093 N N . GLU B 1 166 ? -2.887 -29.656 -13.977 1 93.81 166 GLU B N 1
ATOM 3094 C CA . GLU B 1 166 ? -4.309 -29.359 -13.805 1 93.81 166 GLU B CA 1
ATOM 3095 C C . GLU B 1 166 ? -4.77 -28.266 -14.75 1 93.81 166 GLU B C 1
ATOM 3097 O O . GLU B 1 166 ? -5.887 -27.766 -14.625 1 93.81 166 GLU B O 1
ATOM 3102 N N . LEU B 1 167 ? -3.971 -27.984 -15.688 1 95.19 167 LEU B N 1
ATOM 3103 C CA . LEU B 1 167 ? -4.391 -26.969 -16.656 1 95.19 167 LEU B CA 1
ATOM 3104 C C . LEU B 1 167 ? -5.484 -27.516 -17.562 1 95.19 167 LEU B C 1
ATOM 3106 O O . LEU B 1 167 ? -5.406 -28.656 -18.031 1 95.19 167 LEU B O 1
ATOM 3110 N N . THR B 1 168 ? -6.426 -26.75 -17.797 1 95.88 168 THR B N 1
ATOM 3111 C CA . THR B 1 168 ? -7.398 -27.078 -18.828 1 95.88 168 THR B CA 1
ATOM 3112 C C . THR B 1 168 ? -6.824 -26.812 -20.219 1 95.88 168 THR B C 1
ATOM 3114 O O . THR B 1 168 ? -5.805 -26.125 -20.344 1 95.88 168 THR B O 1
ATOM 3117 N N . GLU B 1 169 ? -7.477 -27.359 -21.188 1 96.06 169 GLU B N 1
ATOM 3118 C CA . GLU B 1 169 ? -7.062 -27.109 -22.562 1 96.06 169 GLU B CA 1
ATOM 3119 C C . GLU B 1 169 ? -7.121 -25.609 -22.891 1 96.06 169 GLU B C 1
ATOM 3121 O O . GLU B 1 169 ? -6.227 -25.078 -23.547 1 96.06 169 GLU B O 1
ATOM 3126 N N . GLN B 1 170 ? -8.102 -25.031 -22.375 1 96.19 170 GLN B N 1
ATOM 3127 C CA . GLN B 1 170 ? -8.266 -23.594 -22.609 1 96.19 170 GLN B CA 1
ATOM 3128 C C . GLN B 1 170 ? -7.133 -22.797 -21.969 1 96.19 170 GLN B C 1
ATOM 3130 O O . G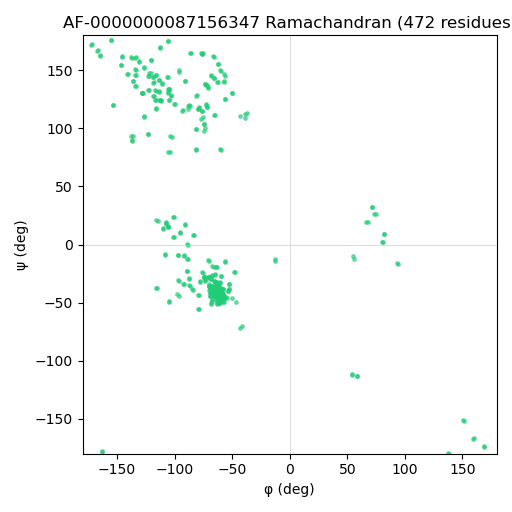LN B 1 170 ? -6.613 -21.859 -22.578 1 96.19 170 GLN B O 1
ATOM 3135 N N . GLN B 1 171 ? -6.742 -23.25 -20.797 1 96.56 171 GLN B N 1
ATOM 3136 C CA . GLN B 1 171 ? -5.664 -22.562 -20.094 1 96.56 171 GLN B CA 1
ATOM 3137 C C . GLN B 1 171 ? -4.328 -22.766 -20.797 1 96.56 171 GLN B C 1
ATOM 3139 O O . GLN B 1 171 ? -3.488 -21.875 -20.828 1 96.56 171 GLN B O 1
ATOM 3144 N N . GLU B 1 172 ? -4.176 -23.922 -21.328 1 97.06 172 GLU B N 1
ATOM 3145 C CA . GLU B 1 172 ? -2.953 -24.203 -22.062 1 97.06 172 GLU B CA 1
ATOM 3146 C C . GLU B 1 172 ? -2.855 -23.359 -23.328 1 97.06 172 GLU B C 1
ATOM 3148 O O . GLU B 1 172 ? -1.784 -22.844 -23.656 1 97.06 172 GLU B O 1
ATOM 3153 N N . MET B 1 173 ? -3.951 -23.234 -24.016 1 97.62 173 MET B N 1
ATOM 3154 C CA . MET B 1 173 ? -3.986 -22.406 -25.219 1 97.62 173 MET B CA 1
ATOM 3155 C C . MET B 1 173 ? -3.719 -20.953 -24.875 1 97.62 173 MET B C 1
ATOM 3157 O O . MET B 1 173 ? -2.947 -20.281 -25.562 1 97.62 173 MET B O 1
ATOM 3161 N N . LEU B 1 174 ? -4.348 -20.531 -23.828 1 98.12 174 LEU B N 1
ATOM 3162 C CA . LEU B 1 174 ? -4.113 -19.172 -23.375 1 98.12 174 LEU B CA 1
ATOM 3163 C C . LEU B 1 174 ? -2.635 -18.938 -23.094 1 98.12 174 LEU B C 1
ATOM 3165 O O . LEU B 1 174 ? -2.061 -17.953 -23.547 1 98.12 174 LEU B O 1
ATOM 3169 N N . ARG B 1 175 ? -2.057 -19.844 -22.344 1 98 175 ARG B N 1
ATOM 3170 C CA . ARG B 1 175 ? -0.651 -19.734 -21.969 1 98 175 ARG B CA 1
ATOM 3171 C C . ARG B 1 175 ? 0.242 -19.656 -23.203 1 98 175 ARG B C 1
ATOM 3173 O O . ARG B 1 175 ? 1.158 -18.844 -23.266 1 98 175 ARG B O 1
ATOM 3180 N N . SER B 1 176 ? -0.03 -20.469 -24.172 1 97.94 176 SER B N 1
ATOM 3181 C CA . SER B 1 176 ? 0.78 -20.547 -25.375 1 97.94 176 SER B CA 1
ATOM 3182 C C . SER B 1 176 ? 0.649 -19.266 -26.203 1 97.94 176 SER B C 1
ATOM 3184 O O . SER B 1 176 ? 1.653 -18.672 -26.609 1 97.94 176 SER B O 1
ATOM 3186 N N . HIS B 1 177 ? -0.583 -18.875 -26.438 1 98.19 177 HIS B N 1
ATOM 3187 C CA . HIS B 1 177 ? -0.814 -17.656 -27.219 1 98.19 177 HIS B CA 1
ATOM 3188 C C . HIS B 1 177 ? -0.217 -16.438 -26.516 1 98.19 177 HIS B C 1
ATOM 3190 O O . HIS B 1 177 ? 0.399 -15.586 -27.172 1 98.19 177 HIS B O 1
ATOM 3196 N N . TYR B 1 178 ? -0.385 -16.406 -25.25 1 98.25 178 TYR B N 1
ATOM 3197 C CA . TYR B 1 178 ? 0.141 -15.266 -24.516 1 98.25 178 TYR B CA 1
ATOM 3198 C C . TYR B 1 178 ? 1.664 -15.234 -24.562 1 98.25 178 TYR B C 1
ATOM 3200 O O . TYR B 1 178 ? 2.264 -14.172 -24.734 1 98.25 178 TYR B O 1
ATOM 3208 N N . ARG B 1 179 ? 2.246 -16.375 -24.359 1 97.69 179 ARG B N 1
ATOM 3209 C CA . ARG B 1 179 ? 3.701 -16.484 -24.406 1 97.69 179 ARG B CA 1
ATOM 3210 C C . ARG B 1 179 ? 4.242 -15.953 -25.734 1 97.69 179 ARG B C 1
ATOM 3212 O O . ARG B 1 179 ? 5.195 -15.18 -25.75 1 97.69 179 ARG B O 1
ATOM 3219 N N . ASP B 1 180 ? 3.648 -16.328 -26.766 1 97.75 180 ASP B N 1
ATOM 3220 C CA . ASP B 1 180 ? 4.074 -15.891 -28.094 1 97.75 180 ASP B CA 1
ATOM 3221 C C . ASP B 1 180 ? 3.811 -14.398 -28.281 1 97.75 180 ASP B C 1
ATOM 3223 O O . ASP B 1 180 ? 4.625 -13.695 -28.891 1 97.75 180 ASP B O 1
ATOM 3227 N N . GLY B 1 181 ? 2.713 -13.992 -27.812 1 97.19 181 GLY B N 1
ATOM 3228 C CA . GLY B 1 181 ? 2.412 -12.57 -27.859 1 97.19 181 GLY B CA 1
ATOM 3229 C C . GLY B 1 181 ? 3.406 -11.719 -27.078 1 97.19 181 GLY B C 1
ATOM 3230 O O . GLY B 1 181 ? 3.842 -10.672 -27.562 1 97.19 181 GLY B O 1
ATOM 3231 N N . LEU B 1 182 ? 3.736 -12.195 -25.938 1 95.31 182 LEU B N 1
ATOM 3232 C CA . LEU B 1 182 ? 4.691 -11.484 -25.094 1 95.31 182 LEU B CA 1
ATOM 3233 C C . LEU B 1 182 ? 6.055 -11.398 -25.766 1 95.31 182 LEU B C 1
ATOM 3235 O O . LEU B 1 182 ? 6.711 -10.352 -25.719 1 95.31 182 LEU B O 1
ATOM 3239 N N . ALA B 1 183 ? 6.48 -12.453 -26.359 1 94.75 183 ALA B N 1
ATOM 3240 C CA . ALA B 1 183 ? 7.742 -12.477 -27.094 1 94.75 183 ALA B CA 1
ATOM 3241 C C . ALA B 1 183 ? 7.738 -11.453 -28.219 1 94.75 183 ALA B C 1
ATOM 3243 O O . ALA B 1 183 ? 8.695 -10.695 -28.391 1 94.75 183 ALA B O 1
ATOM 3244 N N . ALA B 1 184 ? 6.691 -11.422 -28.984 1 94.94 184 ALA B N 1
ATOM 3245 C CA . ALA B 1 184 ? 6.551 -10.461 -30.078 1 94.94 184 ALA B CA 1
ATOM 3246 C C . ALA B 1 184 ? 6.508 -9.031 -29.547 1 94.94 184 ALA B C 1
ATOM 3248 O O . ALA B 1 184 ? 7.086 -8.125 -30.141 1 94.94 184 ALA B O 1
ATOM 3249 N N . TYR B 1 185 ? 5.832 -8.891 -28.484 1 92.62 185 TYR B N 1
ATOM 3250 C CA . TYR B 1 185 ? 5.715 -7.59 -27.844 1 92.62 185 TYR B CA 1
ATOM 3251 C C . TYR B 1 185 ? 7.082 -7.055 -27.438 1 92.62 185 TYR B C 1
ATOM 3253 O O . TYR B 1 185 ? 7.391 -5.883 -27.672 1 92.62 185 TYR B O 1
ATOM 3261 N N . ARG B 1 186 ? 7.879 -7.848 -26.828 1 87.88 186 ARG B N 1
ATOM 3262 C CA . ARG B 1 186 ? 9.211 -7.449 -26.375 1 87.88 186 ARG B CA 1
ATOM 3263 C C . ARG B 1 186 ? 10.109 -7.113 -27.547 1 87.88 186 ARG B C 1
ATOM 3265 O O . ARG B 1 186 ? 11.039 -6.309 -27.422 1 87.88 186 ARG B O 1
ATOM 3272 N N . ASP B 1 187 ? 9.758 -7.754 -28.672 1 88.25 187 ASP B N 1
ATOM 3273 C CA . ASP B 1 187 ? 10.508 -7.492 -29.891 1 88.25 187 ASP B CA 1
ATOM 3274 C C . ASP B 1 187 ? 9.914 -6.316 -30.656 1 88.25 187 ASP B C 1
ATOM 3276 O O . ASP B 1 187 ? 10.289 -6.062 -31.812 1 88.25 187 ASP B O 1
ATOM 3280 N N . CYS B 1 188 ? 8.883 -5.77 -30.125 1 88.12 188 CYS B N 1
ATOM 3281 C CA . CYS B 1 188 ? 8.195 -4.613 -30.688 1 88.12 188 CYS B CA 1
ATOM 3282 C C . CYS B 1 188 ? 7.512 -4.98 -32 1 88.12 188 CYS B C 1
ATOM 3284 O O . CYS B 1 188 ? 7.406 -4.148 -32.906 1 88.12 188 CYS B O 1
ATOM 3286 N N . ARG B 1 189 ? 7.289 -6.195 -32.25 1 93.06 189 ARG B N 1
ATOM 3287 C CA . ARG B 1 189 ? 6.484 -6.645 -33.375 1 93.06 189 ARG B CA 1
ATOM 3288 C C . ARG B 1 189 ? 4.996 -6.582 -33.062 1 93.06 189 ARG B C 1
ATOM 3290 O O . ARG B 1 189 ? 4.367 -7.609 -32.781 1 93.06 189 ARG B O 1
ATOM 3297 N N . TRP B 1 190 ? 4.438 -5.434 -33.188 1 93.62 190 TRP B N 1
ATOM 3298 C CA . TRP B 1 190 ? 3.139 -5.09 -32.625 1 93.62 190 TRP B CA 1
ATOM 3299 C C . TRP B 1 190 ? 2.02 -5.879 -33.281 1 93.62 190 TRP B C 1
ATOM 3301 O O . TRP B 1 190 ? 1.108 -6.371 -32.625 1 93.62 190 TRP B O 1
ATOM 3311 N N . ASP B 1 191 ? 2.043 -6.023 -34.594 1 95.88 191 ASP B N 1
ATOM 3312 C CA . ASP B 1 191 ? 0.991 -6.742 -35.312 1 95.88 191 ASP B CA 1
ATOM 3313 C C . ASP B 1 191 ? 0.938 -8.203 -34.875 1 95.88 191 ASP B C 1
ATOM 3315 O O . ASP B 1 191 ? -0.143 -8.75 -34.656 1 95.88 191 ASP B O 1
ATOM 3319 N N . LYS B 1 192 ? 2.115 -8.773 -34.844 1 96.88 192 LYS B N 1
ATOM 3320 C CA . LYS B 1 192 ? 2.195 -10.172 -34.406 1 96.88 192 LYS B CA 1
ATOM 3321 C C . LYS B 1 192 ? 1.749 -10.336 -32.969 1 96.88 192 LYS B C 1
ATOM 3323 O O . LYS B 1 192 ? 1.023 -11.273 -32.625 1 96.88 192 LYS B O 1
ATOM 3328 N N . ALA B 1 193 ? 2.223 -9.461 -32.125 1 96.75 193 ALA B N 1
ATOM 3329 C CA . ALA B 1 193 ? 1.829 -9.484 -30.719 1 96.75 193 ALA B CA 1
ATOM 3330 C C . ALA B 1 193 ? 0.315 -9.367 -30.562 1 96.75 193 ALA B C 1
ATOM 3332 O O . ALA B 1 193 ? -0.306 -10.156 -29.844 1 96.75 193 ALA B O 1
ATOM 3333 N N . GLU B 1 194 ? -0.223 -8.422 -31.281 1 97.44 194 GLU B N 1
ATOM 3334 C CA . GLU B 1 194 ? -1.667 -8.211 -31.219 1 97.44 194 GLU B CA 1
ATOM 3335 C C . GLU B 1 194 ? -2.424 -9.461 -31.656 1 97.44 194 GLU B C 1
ATOM 3337 O O . GLU B 1 194 ? -3.424 -9.836 -31.031 1 97.44 194 GLU B O 1
ATOM 3342 N N . SER B 1 195 ? -1.984 -10.039 -32.719 1 98.12 195 SER B N 1
ATOM 3343 C CA . SER B 1 195 ? -2.639 -11.242 -33.219 1 98.12 195 SER B CA 1
ATOM 3344 C C . SER B 1 195 ? -2.656 -12.344 -32.188 1 98.12 195 SER B C 1
ATOM 3346 O O . SER B 1 195 ? -3.684 -12.992 -31.953 1 98.12 195 SER B O 1
ATOM 3348 N N . HIS B 1 196 ? -1.556 -12.523 -31.516 1 98.19 196 HIS B N 1
ATOM 3349 C CA . HIS B 1 196 ? -1.458 -13.562 -30.5 1 98.19 196 HIS B CA 1
ATOM 3350 C C . HIS B 1 196 ? -2.334 -13.227 -29.297 1 98.19 196 HIS B C 1
ATOM 3352 O O . HIS B 1 196 ? -3.002 -14.109 -28.75 1 98.19 196 HIS B O 1
ATOM 3358 N N . PHE B 1 197 ? -2.334 -11.992 -28.859 1 98.06 197 PHE B N 1
ATOM 3359 C CA . PHE B 1 197 ? -3.16 -11.617 -27.719 1 98.06 197 PHE B CA 1
ATOM 3360 C C . PHE B 1 197 ? -4.641 -11.75 -28.047 1 98.06 197 PHE B C 1
ATOM 3362 O O . PHE B 1 197 ? -5.445 -12.109 -27.188 1 98.06 197 PHE B O 1
ATOM 3369 N N . ARG B 1 198 ? -5.008 -11.461 -29.25 1 98.12 198 ARG B N 1
ATOM 3370 C CA . ARG B 1 198 ? -6.398 -11.641 -29.672 1 98.12 198 ARG B CA 1
ATOM 3371 C C . ARG B 1 198 ? -6.781 -13.117 -29.688 1 98.12 198 ARG B C 1
ATOM 3373 O O . ARG B 1 198 ? -7.906 -13.469 -29.328 1 98.12 198 ARG B O 1
ATOM 3380 N N . GLU B 1 199 ? -5.902 -13.953 -30.141 1 98.12 199 GLU B N 1
ATOM 3381 C CA . GLU B 1 199 ? -6.148 -15.391 -30.078 1 98.12 199 GLU B CA 1
ATOM 3382 C C . GLU B 1 199 ? -6.32 -15.852 -28.625 1 98.12 199 GLU B C 1
ATOM 3384 O O . GLU B 1 199 ? -7.172 -16.703 -28.344 1 98.12 199 GLU B O 1
ATOM 3389 N N . ALA B 1 200 ? -5.465 -15.328 -27.734 1 98 200 ALA B N 1
ATOM 3390 C CA . ALA B 1 200 ? -5.598 -15.633 -26.312 1 98 200 ALA B CA 1
ATOM 3391 C C . ALA B 1 200 ? -6.973 -15.234 -25.781 1 98 200 ALA B C 1
ATOM 3393 O O . ALA B 1 200 ? -7.598 -15.977 -25.031 1 98 200 ALA B O 1
ATOM 3394 N N . LEU B 1 201 ? -7.457 -14.117 -26.266 1 97.88 201 LEU B N 1
ATOM 3395 C CA . LEU B 1 201 ? -8.727 -13.578 -25.781 1 97.88 201 LEU B CA 1
ATOM 3396 C C . LEU B 1 201 ? -9.898 -14.359 -26.359 1 97.88 201 LEU B C 1
ATOM 3398 O O . LEU B 1 201 ? -11 -14.336 -25.797 1 97.88 201 LEU B O 1
ATOM 3402 N N . LYS B 1 202 ? -9.703 -15 -27.484 1 97.38 202 LYS B N 1
ATOM 3403 C CA . LYS B 1 202 ? -10.742 -15.891 -28 1 97.38 202 LYS B CA 1
ATOM 3404 C C . LYS B 1 202 ? -10.992 -17.062 -27.047 1 97.38 202 LYS B C 1
ATOM 3406 O O . LYS B 1 202 ? -12.133 -17.5 -26.891 1 97.38 202 LYS B O 1
ATOM 3411 N N . VAL B 1 203 ? -9.914 -17.453 -26.469 1 96.19 203 VAL B N 1
ATOM 3412 C CA . VAL B 1 203 ? -9.977 -18.594 -25.562 1 96.19 203 VAL B CA 1
ATOM 3413 C C . VAL B 1 203 ? -10.422 -18.125 -24.172 1 96.19 203 VAL B C 1
ATOM 3415 O O . VAL B 1 203 ? -11.18 -18.828 -23.484 1 96.19 203 VAL B O 1
ATOM 3418 N N . SER B 1 204 ? -9.938 -16.969 -23.75 1 96.69 204 SER B N 1
ATOM 3419 C CA . SER B 1 204 ? -10.266 -16.359 -22.469 1 96.69 204 SER B CA 1
ATOM 3420 C C . SER B 1 204 ? -10.523 -14.867 -22.609 1 96.69 204 SER B C 1
ATOM 3422 O O . SER B 1 204 ? -9.641 -14.047 -22.344 1 96.69 204 SER B O 1
ATOM 3424 N N . PRO B 1 205 ? -11.719 -14.5 -22.844 1 95.94 205 PRO B N 1
ATOM 3425 C CA . PRO B 1 205 ? -12.062 -13.117 -23.172 1 95.94 205 PRO B CA 1
ATOM 3426 C C . PRO B 1 205 ? -11.766 -12.148 -22.031 1 95.94 205 PRO B C 1
ATOM 3428 O O . PRO B 1 205 ? -11.57 -10.953 -22.266 1 95.94 205 PRO B O 1
ATOM 3431 N N . GLU B 1 206 ? -11.641 -12.656 -20.812 1 94.69 206 GLU B N 1
ATOM 3432 C CA . GLU B 1 206 ? -11.461 -11.766 -19.672 1 94.69 206 GLU B CA 1
ATOM 3433 C C . GLU B 1 206 ? -10.016 -11.797 -19.172 1 94.69 206 GLU B C 1
ATOM 3435 O O . GLU B 1 206 ? -9.734 -11.359 -18.047 1 94.69 206 GLU B O 1
ATOM 3440 N N . ASP B 1 207 ? -9.172 -12.336 -20.016 1 97.31 207 ASP B N 1
ATOM 3441 C CA . ASP B 1 207 ? -7.773 -12.398 -19.594 1 97.31 207 ASP B CA 1
ATOM 3442 C C . ASP B 1 207 ? -7.176 -11 -19.438 1 97.31 207 ASP B C 1
ATOM 3444 O O . ASP B 1 207 ? -6.875 -10.336 -20.438 1 97.31 207 ASP B O 1
ATOM 3448 N N . GLY B 1 208 ? -6.891 -10.625 -18.219 1 96.69 208 GLY B N 1
ATOM 3449 C CA . GLY B 1 208 ? -6.434 -9.281 -17.891 1 96.69 208 GLY B CA 1
ATOM 3450 C C . GLY B 1 208 ? -5.129 -8.914 -18.578 1 96.69 208 GLY B C 1
ATOM 3451 O O . GLY B 1 208 ? -5.031 -7.875 -19.219 1 96.69 208 GLY B O 1
ATOM 3452 N N . PRO B 1 209 ? -4.145 -9.758 -18.469 1 96.38 209 PRO B N 1
ATOM 3453 C CA . PRO B 1 209 ? -2.848 -9.461 -19.078 1 96.38 209 PRO B CA 1
ATOM 3454 C C . PRO B 1 209 ? -2.941 -9.219 -20.578 1 96.38 209 PRO B C 1
ATOM 3456 O O . PRO B 1 209 ? -2.35 -8.266 -21.094 1 96.38 209 PRO B O 1
ATOM 3459 N N . SER B 1 210 ? -3.676 -10.039 -21.281 1 97.62 210 SER B N 1
ATOM 3460 C CA . SER B 1 210 ? -3.83 -9.867 -22.734 1 97.62 210 SER B CA 1
ATOM 3461 C C . SER B 1 210 ? -4.504 -8.539 -23.062 1 97.62 210 SER B C 1
ATOM 3463 O O . SER B 1 210 ? -4.07 -7.828 -23.969 1 97.62 210 SER B O 1
ATOM 3465 N N . LEU B 1 211 ? -5.5 -8.227 -22.328 1 96.75 211 LEU B N 1
ATOM 3466 C CA . LEU B 1 211 ? -6.219 -6.977 -22.547 1 96.75 211 LEU B CA 1
ATOM 3467 C C . LEU B 1 211 ? -5.309 -5.777 -22.281 1 96.75 211 LEU B C 1
ATOM 3469 O O . LEU B 1 211 ? -5.305 -4.824 -23.062 1 96.75 211 LEU B O 1
ATOM 3473 N N . LEU B 1 212 ? -4.582 -5.875 -21.234 1 93.62 212 LEU B N 1
ATOM 3474 C CA . LEU B 1 212 ? -3.697 -4.773 -20.859 1 93.62 212 LEU B CA 1
ATOM 3475 C C . LEU B 1 212 ? -2.625 -4.559 -21.922 1 93.62 212 LEU B C 1
ATOM 3477 O O . LEU B 1 212 ? -2.365 -3.424 -22.328 1 93.62 212 LEU B O 1
ATOM 3481 N N . LEU B 1 213 ? -1.975 -5.629 -22.359 1 93.44 213 LEU B N 1
ATOM 3482 C CA . LEU B 1 213 ? -0.877 -5.488 -23.312 1 93.44 213 LEU B CA 1
ATOM 3483 C C . LEU B 1 213 ? -1.39 -5.023 -24.672 1 93.44 213 LEU B C 1
ATOM 3485 O O . LEU B 1 213 ? -0.699 -4.293 -25.375 1 93.44 213 LEU B O 1
ATOM 3489 N N . LEU B 1 214 ? -2.629 -5.383 -25 1 94.38 214 LEU B N 1
ATOM 3490 C CA . LEU B 1 214 ? -3.248 -4.867 -26.219 1 94.38 214 LEU B CA 1
ATOM 3491 C C . LEU B 1 214 ? -3.422 -3.354 -26.141 1 94.38 214 LEU B C 1
ATOM 3493 O O . LEU B 1 214 ? -3.164 -2.641 -27.109 1 94.38 214 LEU B O 1
ATOM 3497 N N . GLN B 1 215 ? -3.83 -2.934 -25.047 1 92.31 215 GLN B N 1
ATOM 3498 C CA . GLN B 1 215 ? -3.982 -1.499 -24.844 1 92.31 215 GLN B CA 1
ATOM 3499 C C . GLN B 1 215 ? -2.643 -0.778 -24.969 1 92.31 215 GLN B C 1
ATOM 3501 O O . GLN B 1 215 ? -2.568 0.307 -25.547 1 92.31 215 GLN B O 1
ATOM 3506 N N . ARG B 1 216 ? -1.662 -1.394 -24.406 1 89 216 ARG B N 1
ATOM 3507 C CA . ARG B 1 216 ? -0.329 -0.804 -24.469 1 89 216 ARG B CA 1
ATOM 3508 C C . ARG B 1 216 ? 0.173 -0.743 -25.906 1 89 216 ARG B C 1
ATOM 3510 O O . ARG B 1 216 ? 0.817 0.229 -26.312 1 89 216 ARG B O 1
ATOM 3517 N N . ILE B 1 217 ? -0.102 -1.758 -26.625 1 90 217 ILE B N 1
ATOM 3518 C CA . ILE B 1 217 ? 0.302 -1.816 -28.016 1 90 217 ILE B CA 1
ATOM 3519 C C . ILE B 1 217 ? -0.346 -0.67 -28.797 1 90 217 ILE B C 1
ATOM 3521 O O . ILE B 1 217 ? 0.309 -0.013 -29.609 1 90 217 ILE B O 1
ATOM 3525 N N . ASP B 1 218 ? -1.572 -0.41 -28.469 1 89.25 218 ASP B N 1
ATOM 3526 C CA . ASP B 1 218 ? -2.279 0.689 -29.125 1 89.25 218 ASP B CA 1
ATOM 3527 C C . ASP B 1 218 ? -1.621 2.029 -28.797 1 89.25 218 ASP B C 1
ATOM 3529 O O . ASP B 1 218 ? -1.485 2.885 -29.672 1 89.25 218 ASP B O 1
ATOM 3533 N N . GLN B 1 219 ? -1.213 2.148 -27.641 1 82.94 219 GLN B N 1
ATOM 3534 C CA . GLN B 1 219 ? -0.545 3.375 -27.219 1 82.94 219 GLN B CA 1
ATOM 3535 C C . GLN B 1 219 ? 0.826 3.51 -27.875 1 82.94 219 GLN B C 1
ATOM 3537 O O . GLN B 1 219 ? 1.22 4.605 -28.297 1 82.94 219 GLN B O 1
ATOM 3542 N N . PHE B 1 220 ? 1.534 2.395 -27.938 1 81.56 220 PHE B N 1
ATOM 3543 C CA . PHE B 1 220 ? 2.887 2.414 -28.484 1 81.56 220 PHE B CA 1
ATOM 3544 C C . PHE B 1 220 ? 2.859 2.639 -30 1 81.56 220 PHE B C 1
ATOM 3546 O O . PHE B 1 220 ? 3.797 3.203 -30.562 1 81.56 220 PHE B O 1
ATOM 3553 N N . ARG B 1 221 ? 1.814 2.211 -30.562 1 81.62 221 ARG B N 1
ATOM 3554 C CA . ARG B 1 221 ? 1.653 2.48 -31.984 1 81.62 221 ARG B CA 1
ATOM 3555 C C . ARG B 1 221 ? 1.513 3.977 -32.25 1 81.62 221 ARG B C 1
ATOM 3557 O O . ARG B 1 221 ? 2.039 4.492 -33.25 1 81.62 221 ARG B O 1
ATOM 3564 N N . SER B 1 222 ? 0.932 4.656 -31.328 1 78.06 222 SER B N 1
ATOM 3565 C CA . SER B 1 222 ? 0.734 6.094 -31.453 1 78.06 222 SER B CA 1
ATOM 3566 C C . SER B 1 222 ? 1.947 6.867 -30.953 1 78.06 222 SER B C 1
ATOM 3568 O O . SER B 1 222 ? 2.283 7.926 -31.484 1 78.06 222 SER B O 1
ATOM 3570 N N . SER B 1 223 ? 2.553 6.336 -29.922 1 73.38 223 SER B N 1
ATOM 3571 C CA . SER B 1 223 ? 3.752 6.922 -29.344 1 73.38 223 SER B CA 1
ATOM 3572 C C . SER B 1 223 ? 4.793 5.855 -29.031 1 73.38 223 SER B C 1
ATOM 3574 O O . SER B 1 223 ? 4.777 5.27 -27.938 1 73.38 223 SER B O 1
ATOM 3576 N N . PRO B 1 224 ? 5.688 5.645 -30.016 1 67.5 224 PRO B N 1
ATOM 3577 C CA . PRO B 1 224 ? 6.641 4.543 -29.859 1 67.5 224 PRO B CA 1
ATOM 3578 C C . PRO B 1 224 ? 7.57 4.727 -28.672 1 67.5 224 PRO B C 1
ATOM 3580 O O . PRO B 1 224 ? 7.887 5.859 -28.297 1 67.5 224 PRO B O 1
ATOM 3583 N N . PRO B 1 225 ? 7.809 3.607 -27.984 1 61.5 225 PRO B N 1
ATOM 3584 C CA . PRO B 1 225 ? 8.75 3.713 -26.875 1 61.5 225 PRO B CA 1
ATOM 3585 C C . PRO B 1 225 ? 10.148 4.113 -27.312 1 61.5 225 PRO B C 1
ATOM 3587 O O . PRO B 1 225 ? 10.477 4.016 -28.5 1 61.5 225 PRO B O 1
ATOM 3590 N N . PRO B 1 226 ? 10.812 4.723 -26.266 1 56 226 PRO B N 1
ATOM 3591 C CA . PRO B 1 226 ? 12.172 5.086 -26.656 1 56 226 PRO B CA 1
ATOM 3592 C C . PRO B 1 226 ? 12.984 3.887 -27.156 1 56 226 PRO B C 1
ATOM 3594 O O . PRO B 1 226 ? 12.656 2.742 -26.828 1 56 226 PRO B O 1
ATOM 3597 N N . ALA B 1 227 ? 13.844 4.043 -28.094 1 56.91 227 ALA B N 1
ATOM 3598 C CA . ALA B 1 227 ? 14.664 3.021 -28.734 1 56.91 227 ALA B CA 1
ATOM 3599 C C . ALA B 1 227 ? 15.328 2.113 -27.703 1 56.91 227 ALA B C 1
ATOM 3601 O O . ALA B 1 227 ? 15.594 0.939 -27.984 1 56.91 227 ALA B O 1
ATOM 3602 N N . ASP B 1 228 ? 15.516 2.574 -26.453 1 52.44 228 ASP B N 1
ATOM 3603 C CA . ASP B 1 228 ? 16.219 1.82 -25.422 1 52.44 228 ASP B CA 1
ATOM 3604 C C . ASP B 1 228 ? 15.219 1.163 -24.469 1 52.44 228 ASP B C 1
ATOM 3606 O O . ASP B 1 228 ? 15.586 0.746 -23.359 1 52.44 228 ASP B O 1
ATOM 3610 N N . TRP B 1 229 ? 14.125 1.03 -25.078 1 51.12 229 TRP B N 1
ATOM 3611 C CA . TRP B 1 229 ? 13.094 0.459 -24.234 1 51.12 229 TRP B CA 1
ATOM 3612 C C . TRP B 1 229 ? 13.344 -1.023 -23.984 1 51.12 229 TRP B C 1
ATOM 3614 O O . TRP B 1 229 ? 13.586 -1.784 -24.922 1 51.12 229 TRP B O 1
ATOM 3624 N N . ASP B 1 230 ? 13.5 -1.444 -22.75 1 45.22 230 ASP B N 1
ATOM 3625 C CA . ASP B 1 230 ? 13.867 -2.816 -22.422 1 45.22 230 ASP B CA 1
ATOM 3626 C C . ASP B 1 230 ? 12.633 -3.684 -22.219 1 45.22 230 ASP B C 1
ATOM 3628 O O . ASP B 1 230 ? 12.719 -4.793 -21.688 1 45.22 230 ASP B O 1
ATOM 3632 N N . GLY B 1 231 ? 11.523 -3.184 -22.703 1 44.78 231 GLY B N 1
ATOM 3633 C CA . GLY B 1 231 ? 10.32 -3.988 -22.625 1 44.78 231 GLY B CA 1
ATOM 3634 C C . GLY B 1 231 ? 9.656 -3.928 -21.25 1 44.78 231 GLY B C 1
ATOM 3635 O O . GLY B 1 231 ? 8.641 -4.586 -21.016 1 44.78 231 GLY B O 1
ATOM 3636 N N . SER B 1 232 ? 10.227 -3.135 -20.375 1 46.5 232 SER B N 1
ATOM 3637 C CA . SER B 1 232 ? 9.734 -3.137 -19 1 46.5 232 SER B CA 1
ATOM 3638 C C . SER B 1 232 ? 8.648 -2.09 -18.797 1 46.5 232 SER B C 1
ATOM 3640 O O . SER B 1 232 ? 8.578 -1.108 -19.531 1 46.5 232 SER B O 1
ATOM 3642 N N . TRP B 1 233 ? 7.676 -2.512 -18.016 1 46.5 233 TRP B N 1
ATOM 3643 C CA . TRP B 1 233 ? 6.637 -1.566 -17.625 1 46.5 233 TRP B CA 1
ATOM 3644 C C . TRP B 1 233 ? 6.977 -0.915 -16.281 1 46.5 233 TRP B C 1
ATOM 3646 O O . TRP B 1 233 ? 7.355 -1.6 -15.328 1 46.5 233 TRP B O 1
ATOM 3656 N N . GLN B 1 234 ? 7.219 0.413 -16.297 1 50.72 234 GLN B N 1
ATOM 3657 C CA . GLN B 1 234 ? 7.527 1.16 -15.086 1 50.72 234 GLN B CA 1
ATOM 3658 C C . GLN B 1 234 ? 6.27 1.39 -14.25 1 50.72 234 GLN B C 1
ATOM 3660 O O . GLN B 1 234 ? 5.246 1.839 -14.773 1 50.72 234 GLN B O 1
ATOM 3665 N N . MET B 1 235 ? 6.238 0.723 -13.18 1 47.16 235 MET B N 1
ATOM 3666 C CA . MET B 1 235 ? 5.125 0.922 -12.25 1 47.16 235 MET B CA 1
ATOM 3667 C C . MET B 1 235 ? 5.078 2.363 -11.758 1 47.16 235 MET B C 1
ATOM 3669 O O . MET B 1 235 ? 6.051 2.859 -11.188 1 47.16 235 MET B O 1
ATOM 3673 N N . GLU B 1 236 ? 4.586 3.16 -12.383 1 42.28 236 GLU B N 1
ATOM 3674 C CA . GLU B 1 236 ? 4.582 4.551 -11.945 1 42.28 236 GLU B CA 1
ATOM 3675 C C . GLU B 1 236 ? 4.109 4.672 -10.5 1 42.28 236 GLU B C 1
ATOM 3677 O O . GLU B 1 236 ? 4.504 5.598 -9.789 1 42.28 236 GLU B O 1
ATOM 3682 N N . HIS B 1 237 ? 3.076 4.086 -9.984 1 37.88 237 HIS B N 1
ATOM 3683 C CA . HIS B 1 237 ? 2.574 4.504 -8.68 1 37.88 237 HIS B CA 1
ATOM 3684 C C . HIS B 1 237 ? 2.971 3.51 -7.594 1 37.88 237 HIS B C 1
ATOM 3686 O O . HIS B 1 237 ? 2.771 2.303 -7.746 1 37.88 237 HIS B O 1
ATOM 3692 N N . LYS B 1 238 ? 4.152 3.873 -6.98 1 35.53 238 LYS B N 1
ATOM 3693 C CA . LYS B 1 238 ? 4.379 3.131 -5.746 1 35.53 238 LYS B CA 1
ATOM 3694 C C . LYS B 1 238 ? 3.287 3.428 -4.719 1 35.53 238 LYS B C 1
ATOM 3696 O O . LYS B 1 238 ? 2.914 4.586 -4.52 1 35.53 238 LYS B O 1
#

Nearest PDB structures (foldseek):
  8qfi-assembly1_A  TM=8.546E-01  e=1.096E-08  Oscillatoria acuminata PCC 6304
  4yut-assembly1_B  TM=7.779E-01  e=4.046E-09  Oscillatoria acuminata PCC 6304
  5mbk-assembly1_A-2  TM=7.888E-01  e=1.144E-07  Beggiatoa sp. PS
  5m2a-assembly1_A  TM=7.472E-01  e=8.536E-08  Beggiatoa sp. PS
  5mbe-assembly1_B  TM=7.792E-01  e=2.924E-07  Beggiatoa sp. PS

Sequence (476 aa):
MNCYLTMMSEPVREHRGVIDKYIGDAIMAYWGAPFIDEGDQARLACLAAADMVQRVPTLRQELPELLGVRVIPAECDIRIGIATGEVLAGSIGSELMMSFTVMGDTVNLASRLEAVNKVYGCRILISQATAAALGNALELREIDYLAVVGQSVPQAVFEVMAKRGELTEQQEMLRSHYRDGLAAYRDCRWDKAESHFREALKVSPEDGPSLLLLQRIDQFRSSPPPADWDGSWQMEHKMNCYLTMMSEPVREHRGVIDKYIGDAIMAYWGAPFIDEGDQARLACLAAADMVQRVPTLRQELPELLGVRVIPAECDIRIGIATGEVLAGSIGSELMMSFTVMGDTVNLASRLEAVNKVYGCRILISQATAAALGNALELREIDYLAVVGQSVPQAVFEVMAKRGELTEQQEMLRSHYRDGLAAYRDCRWDKAESHFREALKVSPEDGPSLLLLQRIDQFRSSPPPADWDGSWQMEHK

pLDDT: mean 85.97, std 15.58, range [35.25, 98.38]

Organism: NCBI:txid2511166

Secondary structure (DSSP, 8-state):
-HHHHHHHHHHHHHTT-EEEEEETTEEEEE--TTTS-HHHHHHHHHHHHHHHHHHHHHHHHHHHHHHT-S---TT----EEE--S--EEEEEE-SS-EEEEEESHHHHHHHHHHHHHHHHT-SEEEEHHHHHHHTTSEEEEEEEEEE-TT-SS-EEEEEEEEETT---HHHHHHHHHHHHHHHHHHTT-HHHHHHHHHHHHHH-TT-HHHHHHHHHHHHHHHSPPPTT--S-EE----/-HHHHHHHHHHHHHTT-EEEEEETTEEEEE--TTTS-HHHHHHHHHHHHHHHHHHHHHHHHHHHHHHT-S---TT----EEE--S--EEEEEE-SS-EEEEEESHHHHHHHHHHHHHHHHT-SEEEEHHHHHHHTTSEEEEEEEEEE-TT-SS-EEEEEEEEETT---HHHHHHHHHHHHHHHHHHTT-HHHHHHHHHHHHHH-TT-HHHHHHHHHHHHHHHSPPPTT--S-EE----

Radius of gyration: 23.95 Å; Cα contacts (8 Å, |Δi|>4): 782; chains: 2; bounding box: 55×66×62 Å

Solvent-accessible surface area (backbone atoms only — not comparable to full-atom values): 25783 Å² total; per-residue (Å²): 107,45,64,57,42,29,63,57,43,46,35,35,50,75,44,69,32,42,79,63,50,73,57,75,92,41,78,43,65,49,59,51,79,91,80,39,58,78,79,46,29,47,46,32,51,51,51,20,51,53,49,40,61,68,41,45,66,58,47,62,66,44,45,15,68,71,68,70,41,80,72,54,63,92,73,78,72,72,56,38,32,43,51,53,70,74,63,53,71,43,77,47,44,26,93,85,50,68,40,70,43,71,33,47,68,32,55,52,46,13,54,50,32,24,49,48,15,66,76,35,59,49,39,41,30,29,31,49,56,25,52,64,57,34,64,72,61,43,35,68,41,80,74,48,34,38,38,44,89,94,45,92,61,57,40,51,31,29,32,67,74,36,54,54,90,58,65,48,72,56,52,50,49,29,48,52,26,38,50,54,12,50,55,26,45,64,67,65,36,53,69,62,12,46,53,24,26,51,54,18,31,72,64,36,77,79,44,27,53,46,53,49,52,46,52,47,46,56,48,32,71,76,51,66,68,64,93,81,58,81,58,51,46,69,64,76,80,117,109,45,65,56,40,28,64,60,43,46,33,35,50,77,45,68,33,42,79,63,49,72,57,74,92,42,80,41,65,50,60,50,79,90,79,40,57,78,79,45,32,48,46,31,52,51,50,20,52,53,49,40,60,67,40,45,66,58,47,63,65,43,44,13,68,71,68,71,40,79,70,53,67,94,75,79,72,73,56,39,33,43,51,52,69,72,62,53,73,42,78,47,43,26,94,85,49,70,40,70,43,71,33,46,68,31,55,52,47,13,54,50,32,23,49,46,16,66,74,35,57,50,40,42,28,29,31,49,56,24,51,63,57,33,65,74,61,44,35,67,40,80,73,47,32,39,38,44,90,94,45,91,60,57,39,52,31,29,32,68,74,34,55,55,90,59,65,46,73,57,52,49,49,28,49,50,28,39,50,53,12,50,54,26,44,62,67,64,35,52,71,62,11,44,53,23,27,51,54,19,31,71,64,37,75,79,44,28,53,45,54,49,51,49,52,48,46,57,47,33,73,75,51,66,68,63,93,80,58,81,58,51,47,71,65,76,80,119